Protein 1RJI (pdb70)

Radius of gyration: 7.07 Å; Cα contacts (8 Å, |Δi|>4): 76; chains: 1; bounding box: 16×17×13 Å

Foldseek 3Di:
DFPPQFADQQCRSCVQHDTFHHDPRITPHHD

Secondary structure (DSSP, 8-state):
--SS-B-SSGGGGTTT-SS--B-SSBBS---

Nearest PDB structures (foldseek):
  1rji-assembly1_A  TM=9.613E-01  e=1.550E-07  unclassified
  6atl-assembly3_C  TM=6.585E-01  e=6.217E-01  Tityus serrulatus
  1rji-assembly1_A  TM=1.025E+00  e=5.573E-07  unclassified
  2mla-assembly1_A  TM=5.652E-01  e=3.611E+00  Olivierus martensii
  1rji-assembly1_A  TM=1.019E+00  e=6.892E-07  unclassified

InterPro domains:
  IPR036574 Knottin, scorpion toxin-like superfamily [SSF57095] (24-54)

Structure (mmCIF, N/CA/C/O backbone):
data_1RJI
#
_entry.id   1RJI
#
loop_
_atom_site.group_PDB
_atom_site.id
_atom_site.type_symbol
_atom_site.label_atom_id
_atom_site.label_alt_id
_atom_site.label_comp_id
_atom_site.label_asym_id
_atom_site.label_entity_id
_atom_site.label_seq_id
_atom_site.pdbx_PDB_ins_code
_atom_site.Cartn_x
_atom_site.Cartn_y
_atom_site.Cartn_z
_atom_site.occupancy
_atom_site.B_iso_or_equiv
_atom_site.auth_seq_id
_atom_site.auth_comp_id
_atom_site.auth_asym_id
_atom_site.auth_atom_id
_atom_site.pdbx_PDB_model_num
ATOM 1 N N . THR A 1 1 ? -9.248 -0.136 -2.365 1.00 1.10 1 THR A N 1
ATOM 2 C CA . THR A 1 1 ? -8.660 1.204 -2.651 1.00 0.43 1 THR A CA 1
ATOM 3 C C . THR A 1 1 ? -7.476 1.499 -1.730 1.00 0.36 1 THR A C 1
ATOM 4 O O . THR A 1 1 ? -7.455 1.064 -0.577 1.00 0.35 1 THR A O 1
ATOM 17 N N . PRO A 1 2 ? -6.471 2.247 -2.230 1.00 0.35 2 PRO A N 1
ATOM 18 C CA . PRO A 1 2 ? -5.275 2.606 -1.459 1.00 0.31 2 PRO A CA 1
ATOM 19 C C . PRO A 1 2 ? -5.473 3.844 -0.586 1.00 0.29 2 PRO A C 1
ATOM 20 O O . PRO A 1 2 ? -4.577 4.684 -0.467 1.00 0.38 2 PRO A O 1
ATOM 31 N N . TYR A 1 3 ? -6.642 3.942 0.038 1.00 0.24 3 TYR A N 1
ATOM 32 C CA . TYR A 1 3 ? -6.954 5.059 0.916 1.00 0.28 3 TYR A CA 1
ATOM 33 C C . TYR A 1 3 ? -6.542 4.732 2.350 1.00 0.24 3 TYR A C 1
ATOM 34 O O . TYR A 1 3 ? -5.704 5.421 2.932 1.00 0.30 3 TYR A O 1
ATOM 52 N N . PRO A 1 4 ? -7.126 3.666 2.942 1.00 0.18 4 PRO A N 1
ATOM 53 C CA . PRO A 1 4 ? -6.820 3.246 4.300 1.00 0.22 4 PRO A CA 1
ATOM 54 C C . PRO A 1 4 ? -5.745 2.153 4.370 1.00 0.18 4 PRO A C 1
ATOM 55 O O . PRO A 1 4 ? -5.561 1.537 5.422 1.00 0.25 4 PRO A O 1
ATOM 66 N N . VAL A 1 5 ? -5.036 1.909 3.258 1.00 0.10 5 VAL A N 1
ATOM 67 C CA . VAL A 1 5 ? -3.996 0.885 3.242 1.00 0.09 5 VAL A CA 1
ATOM 68 C C . VAL A 1 5 ? -2.633 1.501 3.526 1.00 0.08 5 VAL A C 1
ATOM 69 O O . VAL A 1 5 ? -2.032 2.140 2.665 1.00 0.09 5 VAL A O 1
ATOM 82 N N . ASN A 1 6 ? -2.159 1.308 4.750 1.00 0.08 6 ASN A N 1
ATOM 83 C CA . ASN A 1 6 ? -0.865 1.847 5.174 1.00 0.09 6 ASN A CA 1
ATOM 84 C C . ASN A 1 6 ? 0.262 0.856 4.903 1.00 0.07 6 ASN A C 1
ATOM 85 O O . ASN A 1 6 ? 0.023 -0.340 4.721 1.00 0.08 6 ASN A O 1
ATOM 96 N N . CYS A 1 7 ? 1.494 1.366 4.883 1.00 0.07 7 CYS A N 1
ATOM 97 C CA . CYS A 1 7 ? 2.671 0.524 4.638 1.00 0.06 7 CYS A CA 1
ATOM 98 C C . CYS A 1 7 ? 3.975 1.307 4.774 1.00 0.07 7 CYS A C 1
ATOM 99 O O . CYS A 1 7 ? 3.979 2.534 4.891 1.00 0.11 7 CYS A O 1
ATOM 106 N N . LYS A 1 8 ? 5.082 0.568 4.716 1.00 0.08 8 LYS A N 1
ATOM 107 C CA . LYS A 1 8 ? 6.422 1.143 4.784 1.00 0.10 8 LYS A CA 1
ATOM 108 C C . LYS A 1 8 ? 7.167 0.820 3.488 1.00 0.11 8 LYS A C 1
ATOM 109 O O . LYS A 1 8 ? 7.775 1.696 2.871 1.00 0.17 8 LYS A O 1
ATOM 128 N N . THR A 1 9 ? 7.084 -0.450 3.075 1.00 0.09 9 THR A N 1
ATOM 129 C CA . THR A 1 9 ? 7.714 -0.920 1.843 1.00 0.10 9 THR A CA 1
ATOM 130 C C . THR A 1 9 ? 6.643 -1.257 0.796 1.00 0.09 9 THR A C 1
ATOM 131 O O . THR A 1 9 ? 5.447 -1.087 1.045 1.00 0.08 9 THR A O 1
ATOM 142 N N . ASP A 1 10 ? 7.078 -1.731 -0.372 1.00 0.11 10 ASP A N 1
ATOM 143 C CA . ASP A 1 10 ? 6.155 -2.082 -1.453 1.00 0.10 10 ASP A CA 1
ATOM 144 C C . ASP A 1 10 ? 5.205 -3.216 -1.046 1.00 0.08 10 ASP A C 1
ATOM 145 O O . ASP A 1 10 ? 3.983 -3.055 -1.081 1.00 0.08 10 ASP A O 1
ATOM 154 N N . ARG A 1 11 ? 5.775 -4.362 -0.663 1.00 0.09 11 ARG A N 1
ATOM 155 C CA . ARG A 1 11 ? 4.981 -5.527 -0.258 1.00 0.09 11 ARG A CA 1
ATOM 156 C C . ARG A 1 11 ? 4.310 -5.340 1.111 1.00 0.07 11 ARG A C 1
ATOM 157 O O . ARG A 1 11 ? 3.621 -6.243 1.590 1.00 0.08 11 ARG A O 1
ATOM 178 N N . ASP A 1 12 ? 4.478 -4.166 1.730 1.00 0.06 12 ASP A N 1
ATOM 179 C CA . ASP A 1 12 ? 3.854 -3.898 3.021 1.00 0.06 12 ASP A CA 1
ATOM 180 C C . ASP A 1 12 ? 2.371 -3.625 2.827 1.00 0.05 12 ASP A C 1
ATOM 181 O O . ASP A 1 12 ? 1.562 -3.847 3.729 1.00 0.07 12 ASP A O 1
ATOM 190 N N . CYS A 1 13 ? 2.022 -3.167 1.623 1.00 0.04 13 CYS A N 1
ATOM 191 C CA . CYS A 1 13 ? 0.642 -2.891 1.278 1.00 0.04 13 CYS A CA 1
ATOM 192 C C . CYS A 1 13 ? 0.013 -4.105 0.586 1.00 0.05 13 CYS A C 1
ATOM 193 O O . CYS A 1 13 ? -0.938 -3.961 -0.182 1.00 0.06 13 CYS A O 1
ATOM 200 N N . VAL A 1 14 ? 0.555 -5.305 0.861 1.00 0.06 14 VAL A N 1
ATOM 201 C CA . VAL A 1 14 ? 0.048 -6.541 0.264 1.00 0.08 14 VAL A CA 1
ATOM 202 C C . VAL A 1 14 ? -1.473 -6.663 0.419 1.00 0.09 14 VAL A C 1
ATOM 203 O O . VAL A 1 14 ? -2.142 -7.248 -0.436 1.00 0.10 14 VAL A O 1
ATOM 216 N N . MET A 1 15 ? -2.013 -6.095 1.505 1.00 0.09 15 MET A N 1
ATOM 217 C CA . MET A 1 15 ? -3.455 -6.126 1.759 1.00 0.11 15 MET A CA 1
ATOM 218 C C . MET A 1 15 ? -4.227 -5.501 0.593 1.00 0.12 15 MET A C 1
ATOM 219 O O . MET A 1 15 ? -5.369 -5.878 0.324 1.00 0.15 15 MET A O 1
ATOM 233 N N . CYS A 1 16 ? -3.590 -4.552 -0.101 1.00 0.13 16 CYS A N 1
ATOM 234 C CA . CYS A 1 16 ? -4.203 -3.882 -1.241 1.00 0.17 16 CYS A CA 1
ATOM 235 C C . CYS A 1 16 ? -4.033 -4.717 -2.512 1.00 0.18 16 CYS A C 1
ATOM 236 O O . CYS A 1 16 ? -4.996 -4.928 -3.253 1.00 0.22 16 CYS A O 1
ATOM 243 N N . GLY A 1 17 ? -2.809 -5.196 -2.759 1.00 0.15 17 GLY A N 1
ATOM 244 C CA . GLY A 1 17 ? -2.551 -6.007 -3.943 1.00 0.18 17 GLY A CA 1
ATOM 245 C C . GLY A 1 17 ? -1.195 -6.696 -3.912 1.00 0.15 17 GLY A C 1
ATOM 246 O O . GLY A 1 17 ? -0.514 -6.704 -2.884 1.00 0.12 17 GLY A O 1
ATOM 250 N N . LEU A 1 18 ? -0.803 -7.274 -5.050 1.00 0.19 18 LEU A N 1
ATOM 251 C CA . LEU A 1 18 ? 0.476 -7.969 -5.173 1.00 0.19 18 LEU A CA 1
ATOM 252 C C . LEU A 1 18 ? 1.566 -7.025 -5.670 1.00 0.17 18 LEU A C 1
ATOM 253 O O . LEU A 1 18 ? 1.891 -6.996 -6.859 1.00 0.19 18 LEU A O 1
ATOM 269 N N . GLY A 1 19 ? 2.115 -6.250 -4.746 1.00 0.12 19 GLY A N 1
ATOM 270 C CA . GLY A 1 19 ? 3.161 -5.296 -5.082 1.00 0.11 19 GLY A CA 1
ATOM 271 C C . GLY A 1 19 ? 2.606 -3.897 -5.238 1.00 0.09 19 GLY A C 1
ATOM 272 O O . GLY A 1 19 ? 2.313 -3.460 -6.353 1.00 0.11 19 GLY A O 1
ATOM 276 N N . ILE A 1 20 ? 2.428 -3.210 -4.113 1.00 0.07 20 ILE A N 1
ATOM 277 C CA . ILE A 1 20 ? 1.863 -1.866 -4.110 1.00 0.08 20 ILE A CA 1
ATOM 278 C C . ILE A 1 20 ? 2.897 -0.804 -3.769 1.00 0.10 20 ILE A C 1
ATOM 279 O O . ILE A 1 20 ? 3.633 -0.937 -2.791 1.00 0.23 20 ILE A O 1
ATOM 295 N N . SER A 1 21 ? 2.920 0.271 -4.556 1.00 0.12 21 SER A N 1
ATOM 296 C CA . SER A 1 21 ? 3.838 1.374 -4.299 1.00 0.12 21 SER A CA 1
ATOM 297 C C . SER A 1 21 ? 3.433 2.060 -3.001 1.00 0.11 21 SER A C 1
ATOM 298 O O . SER A 1 21 ? 2.270 2.425 -2.821 1.00 0.16 21 SER A O 1
ATOM 306 N N . CYS A 1 22 ? 4.383 2.204 -2.087 1.00 0.11 22 CYS A N 1
ATOM 307 C CA . CYS A 1 22 ? 4.099 2.815 -0.795 1.00 0.09 22 CYS A CA 1
ATOM 308 C C . CYS A 1 22 ? 4.467 4.295 -0.767 1.00 0.09 22 CYS A C 1
ATOM 309 O O . CYS A 1 22 ? 5.601 4.675 -1.065 1.00 0.11 22 CYS A O 1
ATOM 316 N N . LYS A 1 23 ? 3.495 5.119 -0.377 1.00 0.09 23 LYS A N 1
ATOM 317 C CA . LYS A 1 23 ? 3.686 6.559 -0.267 1.00 0.11 23 LYS A CA 1
ATOM 318 C C . LYS A 1 23 ? 4.055 6.903 1.174 1.00 0.08 23 LYS A C 1
ATOM 319 O O . LYS A 1 23 ? 4.531 6.033 1.899 1.00 0.08 23 LYS A O 1
ATOM 338 N N . ASN A 1 24 ? 3.836 8.162 1.570 1.00 0.11 24 ASN A N 1
ATOM 339 C CA . ASN A 1 24 ? 4.139 8.646 2.919 1.00 0.14 24 ASN A CA 1
ATOM 340 C C . ASN A 1 24 ? 3.428 7.819 3.996 1.00 0.13 24 ASN A C 1
ATOM 341 O O . ASN A 1 24 ? 2.547 8.309 4.707 1.00 0.16 24 ASN A O 1
ATOM 352 N N . GLY A 1 25 ? 3.824 6.557 4.091 1.00 0.11 25 GLY A N 1
ATOM 353 C CA . GLY A 1 25 ? 3.248 5.640 5.052 1.00 0.12 25 GLY A CA 1
ATOM 354 C C . GLY A 1 25 ? 1.902 5.088 4.614 1.00 0.10 25 GLY A C 1
ATOM 355 O O . GLY A 1 25 ? 1.132 4.616 5.452 1.00 0.11 25 GLY A O 1
ATOM 359 N N . TYR A 1 26 ? 1.603 5.145 3.307 1.00 0.10 26 TYR A N 1
ATOM 360 C CA . TYR A 1 26 ? 0.315 4.643 2.812 1.00 0.09 26 TYR A CA 1
ATOM 361 C C . TYR A 1 26 ? 0.419 4.005 1.424 1.00 0.08 26 TYR A C 1
ATOM 362 O O . TYR A 1 26 ? 1.509 3.847 0.878 1.00 0.09 26 TYR A O 1
ATOM 380 N N . CYS A 1 27 ? -0.738 3.620 0.877 1.00 0.09 27 CYS A N 1
ATOM 381 C CA . CYS A 1 27 ? -0.812 2.972 -0.432 1.00 0.09 27 CYS A CA 1
ATOM 382 C C . CYS A 1 27 ? -1.029 3.983 -1.554 1.00 0.11 27 CYS A C 1
ATOM 383 O O . CYS A 1 27 ? -1.821 4.918 -1.420 1.00 0.13 27 CYS A O 1
ATOM 390 N N . GLN A 1 28 ? -0.330 3.773 -2.667 1.00 0.14 28 GLN A N 1
ATOM 391 C CA . GLN A 1 28 ? -0.444 4.645 -3.834 1.00 0.16 28 GLN A CA 1
ATOM 392 C C . GLN A 1 28 ? -1.517 4.136 -4.799 1.00 0.14 28 GLN A C 1
ATOM 393 O O . GLN A 1 28 ? -2.406 4.886 -5.204 1.00 0.23 28 GLN A O 1
ATOM 407 N N . GLY A 1 29 ? -1.418 2.854 -5.164 1.00 0.11 29 GLY A N 1
ATOM 408 C CA . GLY A 1 29 ? -2.371 2.253 -6.081 1.00 0.12 29 GLY A CA 1
ATOM 409 C C . GLY A 1 29 ? -2.056 0.793 -6.349 1.00 0.31 29 GLY A C 1
ATOM 410 O O . GLY A 1 29 ? -1.167 0.480 -7.144 1.00 0.45 29 GLY A O 1
ATOM 414 N N . CYS A 1 30 ? -2.777 -0.097 -5.671 1.00 0.48 30 CYS A N 1
ATOM 415 C CA . CYS A 1 30 ? -2.571 -1.535 -5.816 1.00 0.74 30 CYS A CA 1
ATOM 416 C C . CYS A 1 30 ? -3.235 -2.072 -7.095 1.00 0.56 30 CYS A C 1
ATOM 417 O O . CYS A 1 30 ? -3.009 -1.536 -8.183 1.00 0.88 30 CYS A O 1
ATOM 424 N N . THR A 1 31 ? -4.041 -3.131 -6.969 1.00 0.41 31 THR A N 1
ATOM 425 C CA . THR A 1 31 ? -4.716 -3.730 -8.118 1.00 0.53 31 THR A CA 1
ATOM 426 C C . THR A 1 31 ? -6.169 -3.264 -8.210 1.00 0.96 31 THR A C 1
ATOM 427 O O . THR A 1 31 ? -6.845 -3.208 -7.160 1.00 1.58 31 THR A O 1
ATOM 439 N N . THR A 1 1 ? -9.364 0.354 -2.200 1.00 0.00 1 THR A N 2
ATOM 440 C CA . THR A 1 1 ? -8.589 1.541 -2.665 1.00 0.00 1 THR A CA 2
ATOM 441 C C . THR A 1 1 ? -7.419 1.840 -1.729 1.00 0.00 1 THR A C 2
ATOM 442 O O . THR A 1 1 ? -7.408 1.395 -0.581 1.00 0.00 1 THR A O 2
ATOM 455 N N . PRO A 1 2 ? -6.415 2.604 -2.207 1.00 0.00 2 PRO A N 2
ATOM 456 C CA . PRO A 1 2 ? -5.234 2.961 -1.409 1.00 0.00 2 PRO A CA 2
ATOM 457 C C . PRO A 1 2 ? -5.479 4.138 -0.466 1.00 0.00 2 PRO A C 2
ATOM 458 O O . PRO A 1 2 ? -4.635 5.027 -0.332 1.00 0.00 2 PRO A O 2
ATOM 469 N N . TYR A 1 3 ? -6.626 4.121 0.203 1.00 0.00 3 TYR A N 2
ATOM 470 C CA . TYR A 1 3 ? -6.973 5.166 1.152 1.00 0.00 3 TYR A CA 2
ATOM 471 C C . TYR A 1 3 ? -6.616 4.719 2.566 1.00 0.00 3 TYR A C 2
ATOM 472 O O . TYR A 1 3 ? -5.808 5.360 3.238 1.00 0.00 3 TYR A O 2
ATOM 490 N N . PRO A 1 4 ? -7.207 3.598 3.037 1.00 0.00 4 PRO A N 2
ATOM 491 C CA . PRO A 1 4 ? -6.945 3.062 4.363 1.00 0.00 4 PRO A CA 2
ATOM 492 C C . PRO A 1 4 ? -5.843 1.994 4.377 1.00 0.00 4 PRO A C 2
ATOM 493 O O . PRO A 1 4 ? -5.649 1.321 5.392 1.00 0.00 4 PRO A O 2
ATOM 504 N N . VAL A 1 5 ? -5.119 1.834 3.259 1.00 0.00 5 VAL A N 2
ATOM 505 C CA . VAL A 1 5 ? -4.053 0.838 3.194 1.00 0.00 5 VAL A CA 2
ATOM 506 C C . VAL A 1 5 ? -2.701 1.478 3.493 1.00 0.00 5 VAL A C 2
ATOM 507 O O . VAL A 1 5 ? -2.096 2.113 2.630 1.00 0.00 5 VAL A O 2
ATOM 520 N N . ASN A 1 6 ? -2.241 1.306 4.727 1.00 0.00 6 ASN A N 2
ATOM 521 C CA . ASN A 1 6 ? -0.959 1.862 5.159 1.00 0.00 6 ASN A CA 2
ATOM 522 C C . ASN A 1 6 ? 0.176 0.872 4.915 1.00 0.00 6 ASN A C 2
ATOM 523 O O . ASN A 1 6 ? -0.066 -0.309 4.652 1.00 0.00 6 ASN A O 2
ATOM 534 N N . CYS A 1 7 ? 1.416 1.357 5.009 1.00 0.00 7 CYS A N 2
ATOM 535 C CA . CYS A 1 7 ? 2.591 0.499 4.798 1.00 0.00 7 CYS A CA 2
ATOM 536 C C . CYS A 1 7 ? 3.901 1.265 4.962 1.00 0.00 7 CYS A C 2
ATOM 537 O O . CYS A 1 7 ? 3.915 2.490 5.109 1.00 0.00 7 CYS A O 2
ATOM 544 N N . LYS A 1 8 ? 5.002 0.516 4.902 1.00 0.00 8 LYS A N 2
ATOM 545 C CA . LYS A 1 8 ? 6.345 1.078 5.001 1.00 0.00 8 LYS A CA 2
ATOM 546 C C . LYS A 1 8 ? 7.130 0.742 3.731 1.00 0.00 8 LYS A C 2
ATOM 547 O O . LYS A 1 8 ? 7.771 1.611 3.137 1.00 0.00 8 LYS A O 2
ATOM 566 N N . THR A 1 9 ? 7.050 -0.526 3.308 1.00 0.00 9 THR A N 2
ATOM 567 C CA . THR A 1 9 ? 7.722 -0.993 2.096 1.00 0.00 9 THR A CA 2
ATOM 568 C C . THR A 1 9 ? 6.690 -1.385 1.029 1.00 0.00 9 THR A C 2
ATOM 569 O O . THR A 1 9 ? 5.485 -1.223 1.232 1.00 0.00 9 THR A O 2
ATOM 580 N N . ASP A 1 10 ? 7.168 -1.892 -0.112 1.00 0.00 10 ASP A N 2
ATOM 581 C CA . ASP A 1 10 ? 6.285 -2.292 -1.213 1.00 0.00 10 ASP A CA 2
ATOM 582 C C . ASP A 1 10 ? 5.295 -3.382 -0.791 1.00 0.00 10 ASP A C 2
ATOM 583 O O . ASP A 1 10 ? 4.081 -3.171 -0.808 1.00 0.00 10 ASP A O 2
ATOM 592 N N . ARG A 1 11 ? 5.820 -4.552 -0.421 1.00 0.00 11 ARG A N 2
ATOM 593 C CA . ARG A 1 11 ? 4.978 -5.681 -0.011 1.00 0.00 11 ARG A CA 2
ATOM 594 C C . ARG A 1 11 ? 4.297 -5.461 1.346 1.00 0.00 11 ARG A C 2
ATOM 595 O O . ARG A 1 11 ? 3.596 -6.350 1.835 1.00 0.00 11 ARG A O 2
ATOM 616 N N . ASP A 1 12 ? 4.464 -4.279 1.944 1.00 0.00 12 ASP A N 2
ATOM 617 C CA . ASP A 1 12 ? 3.825 -3.985 3.223 1.00 0.00 12 ASP A CA 2
ATOM 618 C C . ASP A 1 12 ? 2.357 -3.683 2.997 1.00 0.00 12 ASP A C 2
ATOM 619 O O . ASP A 1 12 ? 1.513 -3.953 3.853 1.00 0.00 12 ASP A O 2
ATOM 628 N N . CYS A 1 13 ? 2.057 -3.148 1.816 1.00 0.00 13 CYS A N 2
ATOM 629 C CA . CYS A 1 13 ? 0.693 -2.841 1.442 1.00 0.00 13 CYS A CA 2
ATOM 630 C C . CYS A 1 13 ? 0.071 -4.026 0.697 1.00 0.00 13 CYS A C 2
ATOM 631 O O . CYS A 1 13 ? -0.885 -3.856 -0.059 1.00 0.00 13 CYS A O 2
ATOM 638 N N . VAL A 1 14 ? 0.622 -5.232 0.921 1.00 0.00 14 VAL A N 2
ATOM 639 C CA . VAL A 1 14 ? 0.119 -6.443 0.277 1.00 0.00 14 VAL A CA 2
ATOM 640 C C . VAL A 1 14 ? -1.395 -6.587 0.458 1.00 0.00 14 VAL A C 2
ATOM 641 O O . VAL A 1 14 ? -2.072 -7.180 -0.383 1.00 0.00 14 VAL A O 2
ATOM 654 N N . MET A 1 15 ? -1.926 -6.017 1.549 1.00 0.00 15 MET A N 2
ATOM 655 C CA . MET A 1 15 ? -3.364 -6.061 1.815 1.00 0.00 15 MET A CA 2
ATOM 656 C C . MET A 1 15 ? -4.145 -5.464 0.638 1.00 0.00 15 MET A C 2
ATOM 657 O O . MET A 1 15 ? -5.303 -5.813 0.412 1.00 0.00 15 MET A O 2
ATOM 671 N N . CYS A 1 16 ? -3.491 -4.570 -0.113 1.00 0.00 16 CYS A N 2
ATOM 672 C CA . CYS A 1 16 ? -4.107 -3.932 -1.270 1.00 0.00 16 CYS A CA 2
ATOM 673 C C . CYS A 1 16 ? -3.981 -4.823 -2.510 1.00 0.00 16 CYS A C 2
ATOM 674 O O . CYS A 1 16 ? -4.946 -4.992 -3.257 1.00 0.00 16 CYS A O 2
ATOM 681 N N . GLY A 1 17 ? -2.792 -5.396 -2.723 1.00 0.00 17 GLY A N 2
ATOM 682 C CA . GLY A 1 17 ? -2.585 -6.263 -3.875 1.00 0.00 17 GLY A CA 2
ATOM 683 C C . GLY A 1 17 ? -1.241 -6.976 -3.857 1.00 0.00 17 GLY A C 2
ATOM 684 O O . GLY A 1 17 ? -0.528 -6.954 -2.852 1.00 0.00 17 GLY A O 2
ATOM 688 N N . LEU A 1 18 ? -0.899 -7.604 -4.983 1.00 0.00 18 LEU A N 2
ATOM 689 C CA . LEU A 1 18 ? 0.360 -8.325 -5.121 1.00 0.00 18 LEU A CA 2
ATOM 690 C C . LEU A 1 18 ? 1.455 -7.414 -5.670 1.00 0.00 18 LEU A C 2
ATOM 691 O O . LEU A 1 18 ? 1.736 -7.405 -6.871 1.00 0.00 18 LEU A O 2
ATOM 707 N N . GLY A 1 19 ? 2.058 -6.646 -4.776 1.00 0.00 19 GLY A N 2
ATOM 708 C CA . GLY A 1 19 ? 3.116 -5.721 -5.160 1.00 0.00 19 GLY A CA 2
ATOM 709 C C . GLY A 1 19 ? 2.608 -4.299 -5.259 1.00 0.00 19 GLY A C 2
ATOM 710 O O . GLY A 1 19 ? 2.256 -3.834 -6.345 1.00 0.00 19 GLY A O 2
ATOM 714 N N . ILE A 1 20 ? 2.529 -3.621 -4.116 1.00 0.00 20 ILE A N 2
ATOM 715 C CA . ILE A 1 20 ? 2.014 -2.260 -4.062 1.00 0.00 20 ILE A CA 2
ATOM 716 C C . ILE A 1 20 ? 3.097 -1.247 -3.719 1.00 0.00 20 ILE A C 2
ATOM 717 O O . ILE A 1 20 ? 3.959 -1.503 -2.880 1.00 0.00 20 ILE A O 2
ATOM 733 N N . SER A 1 21 ? 3.020 -0.077 -4.348 1.00 0.00 21 SER A N 2
ATOM 734 C CA . SER A 1 21 ? 3.968 0.995 -4.081 1.00 0.00 21 SER A CA 2
ATOM 735 C C . SER A 1 21 ? 3.510 1.764 -2.847 1.00 0.00 21 SER A C 2
ATOM 736 O O . SER A 1 21 ? 2.341 2.139 -2.741 1.00 0.00 21 SER A O 2
ATOM 744 N N . CYS A 1 22 ? 4.419 1.975 -1.901 1.00 0.00 22 CYS A N 2
ATOM 745 C CA . CYS A 1 22 ? 4.075 2.678 -0.670 1.00 0.00 22 CYS A CA 2
ATOM 746 C C . CYS A 1 22 ? 4.481 4.149 -0.722 1.00 0.00 22 CYS A C 2
ATOM 747 O O . CYS A 1 22 ? 5.640 4.479 -0.981 1.00 0.00 22 CYS A O 2
ATOM 754 N N . LYS A 1 23 ? 3.519 5.023 -0.439 1.00 0.00 23 LYS A N 2
ATOM 755 C CA . LYS A 1 23 ? 3.755 6.461 -0.412 1.00 0.00 23 LYS A CA 2
ATOM 756 C C . LYS A 1 23 ? 4.048 6.890 1.019 1.00 0.00 23 LYS A C 2
ATOM 757 O O . LYS A 1 23 ? 4.496 6.069 1.812 1.00 0.00 23 LYS A O 2
ATOM 776 N N . ASN A 1 24 ? 3.799 8.167 1.327 1.00 0.00 24 ASN A N 2
ATOM 777 C CA . ASN A 1 24 ? 4.031 8.741 2.657 1.00 0.00 24 ASN A CA 2
ATOM 778 C C . ASN A 1 24 ? 3.334 7.940 3.769 1.00 0.00 24 ASN A C 2
ATOM 779 O O . ASN A 1 24 ? 2.432 8.436 4.445 1.00 0.00 24 ASN A O 2
ATOM 790 N N . GLY A 1 25 ? 3.767 6.697 3.936 1.00 0.00 25 GLY A N 2
ATOM 791 C CA . GLY A 1 25 ? 3.207 5.815 4.941 1.00 0.00 25 GLY A CA 2
ATOM 792 C C . GLY A 1 25 ? 1.885 5.193 4.522 1.00 0.00 25 GLY A C 2
ATOM 793 O O . GLY A 1 25 ? 1.154 4.671 5.368 1.00 0.00 25 GLY A O 2
ATOM 797 N N . TYR A 1 26 ? 1.562 5.240 3.224 1.00 0.00 26 TYR A N 2
ATOM 798 C CA . TYR A 1 26 ? 0.299 4.671 2.746 1.00 0.00 26 TYR A CA 2
ATOM 799 C C . TYR A 1 26 ? 0.438 4.017 1.374 1.00 0.00 26 TYR A C 2
ATOM 800 O O . TYR A 1 26 ? 1.528 3.952 0.810 1.00 0.00 26 TYR A O 2
ATOM 818 N N . CYS A 1 27 ? -0.685 3.521 0.854 1.00 0.00 27 CYS A N 2
ATOM 819 C CA . CYS A 1 27 ? -0.718 2.852 -0.442 1.00 0.00 27 CYS A CA 2
ATOM 820 C C . CYS A 1 27 ? -0.830 3.854 -1.587 1.00 0.00 27 CYS A C 2
ATOM 821 O O . CYS A 1 27 ? -1.568 4.836 -1.499 1.00 0.00 27 CYS A O 2
ATOM 828 N N . GLN A 1 28 ? -0.102 3.583 -2.667 1.00 0.00 28 GLN A N 2
ATOM 829 C CA . GLN A 1 28 ? -0.120 4.436 -3.848 1.00 0.00 28 GLN A CA 2
ATOM 830 C C . GLN A 1 28 ? -1.201 3.973 -4.825 1.00 0.00 28 GLN A C 2
ATOM 831 O O . GLN A 1 28 ? -1.970 4.781 -5.346 1.00 0.00 28 GLN A O 2
ATOM 845 N N . GLY A 1 29 ? -1.241 2.661 -5.068 1.00 0.00 29 GLY A N 2
ATOM 846 C CA . GLY A 1 29 ? -2.212 2.084 -5.980 1.00 0.00 29 GLY A CA 2
ATOM 847 C C . GLY A 1 29 ? -1.869 0.646 -6.323 1.00 0.00 29 GLY A C 2
ATOM 848 O O . GLY A 1 29 ? -0.939 0.393 -7.092 1.00 0.00 29 GLY A O 2
ATOM 852 N N . CYS A 1 30 ? -2.603 -0.296 -5.735 1.00 0.00 30 CYS A N 2
ATOM 853 C CA . CYS A 1 30 ? -2.363 -1.719 -5.962 1.00 0.00 30 CYS A CA 2
ATOM 854 C C . CYS A 1 30 ? -2.997 -2.192 -7.281 1.00 0.00 30 CYS A C 2
ATOM 855 O O . CYS A 1 30 ? -2.759 -1.595 -8.332 1.00 0.00 30 CYS A O 2
ATOM 862 N N . THR A 1 31 ? -3.793 -3.268 -7.231 1.00 0.00 31 THR A N 2
ATOM 863 C CA . THR A 1 31 ? -4.438 -3.806 -8.427 1.00 0.00 31 THR A CA 2
ATOM 864 C C . THR A 1 31 ? -5.896 -3.340 -8.533 1.00 0.00 31 THR A C 2
ATOM 865 O O . THR A 1 31 ? -6.590 -3.783 -9.473 1.00 0.00 31 THR A O 2
ATOM 877 N N . THR A 1 1 ? -8.230 -0.124 -3.274 1.00 0.00 1 THR A N 3
ATOM 878 C CA . THR A 1 1 ? -8.487 1.156 -2.557 1.00 0.00 1 THR A CA 3
ATOM 879 C C . THR A 1 1 ? -7.313 1.523 -1.647 1.00 0.00 1 THR A C 3
ATOM 880 O O . THR A 1 1 ? -7.268 1.112 -0.488 1.00 0.00 1 THR A O 3
ATOM 893 N N . PRO A 1 2 ? -6.340 2.304 -2.164 1.00 0.00 2 PRO A N 3
ATOM 894 C CA . PRO A 1 2 ? -5.159 2.723 -1.396 1.00 0.00 2 PRO A CA 3
ATOM 895 C C . PRO A 1 2 ? -5.423 3.938 -0.510 1.00 0.00 2 PRO A C 3
ATOM 896 O O . PRO A 1 2 ? -4.587 4.840 -0.407 1.00 0.00 2 PRO A O 3
ATOM 907 N N . TYR A 1 3 ? -6.576 3.943 0.145 1.00 0.00 3 TYR A N 3
ATOM 908 C CA . TYR A 1 3 ? -6.943 5.027 1.037 1.00 0.00 3 TYR A CA 3
ATOM 909 C C . TYR A 1 3 ? -6.589 4.658 2.477 1.00 0.00 3 TYR A C 3
ATOM 910 O O . TYR A 1 3 ? -5.822 5.369 3.128 1.00 0.00 3 TYR A O 3
ATOM 928 N N . PRO A 1 4 ? -7.128 3.530 2.996 1.00 0.00 4 PRO A N 3
ATOM 929 C CA . PRO A 1 4 ? -6.855 3.071 4.348 1.00 0.00 4 PRO A CA 3
ATOM 930 C C . PRO A 1 4 ? -5.750 2.006 4.411 1.00 0.00 4 PRO A C 3
ATOM 931 O O . PRO A 1 4 ? -5.582 1.352 5.442 1.00 0.00 4 PRO A O 3
ATOM 942 N N . VAL A 1 5 ? -5.000 1.828 3.315 1.00 0.00 5 VAL A N 3
ATOM 943 C CA . VAL A 1 5 ? -3.931 0.835 3.288 1.00 0.00 5 VAL A CA 3
ATOM 944 C C . VAL A 1 5 ? -2.592 1.477 3.627 1.00 0.00 5 VAL A C 3
ATOM 945 O O . VAL A 1 5 ? -1.986 2.158 2.799 1.00 0.00 5 VAL A O 3
ATOM 958 N N . ASN A 1 6 ? -2.140 1.253 4.855 1.00 0.00 6 ASN A N 3
ATOM 959 C CA . ASN A 1 6 ? -0.868 1.801 5.327 1.00 0.00 6 ASN A CA 3
ATOM 960 C C . ASN A 1 6 ? 0.280 0.836 5.045 1.00 0.00 6 ASN A C 3
ATOM 961 O O . ASN A 1 6 ? 0.056 -0.347 4.778 1.00 0.00 6 ASN A O 3
ATOM 972 N N . CYS A 1 7 ? 1.512 1.348 5.111 1.00 0.00 7 CYS A N 3
ATOM 973 C CA . CYS A 1 7 ? 2.701 0.518 4.864 1.00 0.00 7 CYS A CA 3
ATOM 974 C C . CYS A 1 7 ? 4.000 1.306 5.030 1.00 0.00 7 CYS A C 3
ATOM 975 O O . CYS A 1 7 ? 3.994 2.531 5.173 1.00 0.00 7 CYS A O 3
ATOM 982 N N . LYS A 1 8 ? 5.116 0.577 4.968 1.00 0.00 8 LYS A N 3
ATOM 983 C CA . LYS A 1 8 ? 6.450 1.162 5.064 1.00 0.00 8 LYS A CA 3
ATOM 984 C C . LYS A 1 8 ? 7.216 0.887 3.767 1.00 0.00 8 LYS A C 3
ATOM 985 O O . LYS A 1 8 ? 7.816 1.792 3.185 1.00 0.00 8 LYS A O 3
ATOM 1004 N N . THR A 1 9 ? 7.161 -0.370 3.310 1.00 0.00 9 THR A N 3
ATOM 1005 C CA . THR A 1 9 ? 7.815 -0.784 2.066 1.00 0.00 9 THR A CA 3
ATOM 1006 C C . THR A 1 9 ? 6.765 -1.148 1.007 1.00 0.00 9 THR A C 3
ATOM 1007 O O . THR A 1 9 ? 5.561 -1.023 1.246 1.00 0.00 9 THR A O 3
ATOM 1018 N N . ASP A 1 10 ? 7.225 -1.590 -0.168 1.00 0.00 10 ASP A N 3
ATOM 1019 C CA . ASP A 1 10 ? 6.321 -1.957 -1.266 1.00 0.00 10 ASP A CA 3
ATOM 1020 C C . ASP A 1 10 ? 5.387 -3.115 -0.888 1.00 0.00 10 ASP A C 3
ATOM 1021 O O . ASP A 1 10 ? 4.162 -2.975 -0.943 1.00 0.00 10 ASP A O 3
ATOM 1030 N N . ARG A 1 11 ? 5.963 -4.259 -0.511 1.00 0.00 11 ARG A N 3
ATOM 1031 C CA . ARG A 1 11 ? 5.171 -5.435 -0.142 1.00 0.00 11 ARG A CA 3
ATOM 1032 C C . ARG A 1 11 ? 4.479 -5.286 1.219 1.00 0.00 11 ARG A C 3
ATOM 1033 O O . ARG A 1 11 ? 3.788 -6.206 1.663 1.00 0.00 11 ARG A O 3
ATOM 1054 N N . ASP A 1 12 ? 4.625 -4.129 1.869 1.00 0.00 12 ASP A N 3
ATOM 1055 C CA . ASP A 1 12 ? 3.973 -3.906 3.155 1.00 0.00 12 ASP A CA 3
ATOM 1056 C C . ASP A 1 12 ? 2.503 -3.610 2.928 1.00 0.00 12 ASP A C 3
ATOM 1057 O O . ASP A 1 12 ? 1.658 -3.907 3.774 1.00 0.00 12 ASP A O 3
ATOM 1066 N N . CYS A 1 13 ? 2.202 -3.053 1.756 1.00 0.00 13 CYS A N 3
ATOM 1067 C CA . CYS A 1 13 ? 0.835 -2.753 1.388 1.00 0.00 13 CYS A CA 3
ATOM 1068 C C . CYS A 1 13 ? 0.224 -3.931 0.624 1.00 0.00 13 CYS A C 3
ATOM 1069 O O . CYS A 1 13 ? -0.726 -3.757 -0.139 1.00 0.00 13 CYS A O 3
ATOM 1076 N N . VAL A 1 14 ? 0.778 -5.139 0.839 1.00 0.00 14 VAL A N 3
ATOM 1077 C CA . VAL A 1 14 ? 0.284 -6.345 0.175 1.00 0.00 14 VAL A CA 3
ATOM 1078 C C . VAL A 1 14 ? -1.234 -6.488 0.334 1.00 0.00 14 VAL A C 3
ATOM 1079 O O . VAL A 1 14 ? -1.903 -7.052 -0.533 1.00 0.00 14 VAL A O 3
ATOM 1092 N N . MET A 1 15 ? -1.776 -5.952 1.438 1.00 0.00 15 MET A N 3
ATOM 1093 C CA . MET A 1 15 ? -3.217 -5.998 1.688 1.00 0.00 15 MET A CA 3
ATOM 1094 C C . MET A 1 15 ? -3.988 -5.385 0.513 1.00 0.00 15 MET A C 3
ATOM 1095 O O . MET A 1 15 ? -5.139 -5.742 0.261 1.00 0.00 15 MET A O 3
ATOM 1109 N N . CYS A 1 16 ? -3.334 -4.469 -0.210 1.00 0.00 16 CYS A N 3
ATOM 1110 C CA . CYS A 1 16 ? -3.940 -3.814 -1.362 1.00 0.00 16 CYS A CA 3
ATOM 1111 C C . CYS A 1 16 ? -3.787 -4.678 -2.619 1.00 0.00 16 CYS A C 3
ATOM 1112 O O . CYS A 1 16 ? -4.741 -4.845 -3.380 1.00 0.00 16 CYS A O 3
ATOM 1119 N N . GLY A 1 17 ? -2.588 -5.231 -2.830 1.00 0.00 17 GLY A N 3
ATOM 1120 C CA . GLY A 1 17 ? -2.358 -6.073 -3.997 1.00 0.00 17 GLY A CA 3
ATOM 1121 C C . GLY A 1 17 ? -0.994 -6.747 -3.997 1.00 0.00 17 GLY A C 3
ATOM 1122 O O . GLY A 1 17 ? -0.269 -6.710 -3.001 1.00 0.00 17 GLY A O 3
ATOM 1126 N N . LEU A 1 18 ? -0.646 -7.360 -5.130 1.00 0.00 18 LEU A N 3
ATOM 1127 C CA . LEU A 1 18 ? 0.631 -8.046 -5.289 1.00 0.00 18 LEU A CA 3
ATOM 1128 C C . LEU A 1 18 ? 1.692 -7.099 -5.848 1.00 0.00 18 LEU A C 3
ATOM 1129 O O . LEU A 1 18 ? 1.963 -7.083 -7.051 1.00 0.00 18 LEU A O 3
ATOM 1145 N N . GLY A 1 19 ? 2.272 -6.305 -4.959 1.00 0.00 19 GLY A N 3
ATOM 1146 C CA . GLY A 1 19 ? 3.292 -5.342 -5.353 1.00 0.00 19 GLY A CA 3
ATOM 1147 C C . GLY A 1 19 ? 2.736 -3.935 -5.392 1.00 0.00 19 GLY A C 3
ATOM 1148 O O . GLY A 1 19 ? 2.332 -3.450 -6.451 1.00 0.00 19 GLY A O 3
ATOM 1152 N N . ILE A 1 20 ? 2.674 -3.295 -4.226 1.00 0.00 20 ILE A N 3
ATOM 1153 C CA . ILE A 1 20 ? 2.118 -1.953 -4.112 1.00 0.00 20 ILE A CA 3
ATOM 1154 C C . ILE A 1 20 ? 3.178 -0.910 -3.782 1.00 0.00 20 ILE A C 3
ATOM 1155 O O . ILE A 1 20 ? 4.130 -1.187 -3.054 1.00 0.00 20 ILE A O 3
ATOM 1171 N N . SER A 1 21 ? 2.982 0.301 -4.295 1.00 0.00 21 SER A N 3
ATOM 1172 C CA . SER A 1 21 ? 3.897 1.401 -4.025 1.00 0.00 21 SER A CA 3
ATOM 1173 C C . SER A 1 21 ? 3.461 2.100 -2.742 1.00 0.00 21 SER A C 3
ATOM 1174 O O . SER A 1 21 ? 2.285 2.432 -2.580 1.00 0.00 21 SER A O 3
ATOM 1182 N N . CYS A 1 22 ? 4.396 2.294 -1.820 1.00 0.00 22 CYS A N 3
ATOM 1183 C CA . CYS A 1 22 ? 4.074 2.928 -0.545 1.00 0.00 22 CYS A CA 3
ATOM 1184 C C . CYS A 1 22 ? 4.432 4.414 -0.541 1.00 0.00 22 CYS A C 3
ATOM 1185 O O . CYS A 1 22 ? 5.556 4.798 -0.868 1.00 0.00 22 CYS A O 3
ATOM 1192 N N . LYS A 1 23 ? 3.464 5.235 -0.137 1.00 0.00 23 LYS A N 3
ATOM 1193 C CA . LYS A 1 23 ? 3.645 6.678 -0.039 1.00 0.00 23 LYS A CA 3
ATOM 1194 C C . LYS A 1 23 ? 4.033 7.035 1.395 1.00 0.00 23 LYS A C 3
ATOM 1195 O O . LYS A 1 23 ? 4.545 6.182 2.115 1.00 0.00 23 LYS A O 3
ATOM 1214 N N . ASN A 1 24 ? 3.783 8.284 1.794 1.00 0.00 24 ASN A N 3
ATOM 1215 C CA . ASN A 1 24 ? 4.093 8.773 3.140 1.00 0.00 24 ASN A CA 3
ATOM 1216 C C . ASN A 1 24 ? 3.409 7.928 4.221 1.00 0.00 24 ASN A C 3
ATOM 1217 O O . ASN A 1 24 ? 2.519 8.396 4.935 1.00 0.00 24 ASN A O 3
ATOM 1228 N N . GLY A 1 25 ? 3.833 6.674 4.314 1.00 0.00 25 GLY A N 3
ATOM 1229 C CA . GLY A 1 25 ? 3.280 5.743 5.277 1.00 0.00 25 GLY A CA 3
ATOM 1230 C C . GLY A 1 25 ? 1.951 5.147 4.835 1.00 0.00 25 GLY A C 3
ATOM 1231 O O . GLY A 1 25 ? 1.204 4.625 5.665 1.00 0.00 25 GLY A O 3
ATOM 1235 N N . TYR A 1 26 ? 1.642 5.220 3.532 1.00 0.00 26 TYR A N 3
ATOM 1236 C CA . TYR A 1 26 ? 0.372 4.678 3.031 1.00 0.00 26 TYR A CA 3
ATOM 1237 C C . TYR A 1 26 ? 0.499 4.074 1.631 1.00 0.00 26 TYR A C 3
ATOM 1238 O O . TYR A 1 26 ? 1.592 3.976 1.083 1.00 0.00 26 TYR A O 3
ATOM 1256 N N . CYS A 1 27 ? -0.638 3.650 1.072 1.00 0.00 27 CYS A N 3
ATOM 1257 C CA . CYS A 1 27 ? -0.678 3.031 -0.251 1.00 0.00 27 CYS A CA 3
ATOM 1258 C C . CYS A 1 27 ? -0.839 4.066 -1.363 1.00 0.00 27 CYS A C 3
ATOM 1259 O O . CYS A 1 27 ? -1.638 4.999 -1.251 1.00 0.00 27 CYS A O 3
ATOM 1266 N N . GLN A 1 28 ? -0.083 3.876 -2.442 1.00 0.00 28 GLN A N 3
ATOM 1267 C CA . GLN A 1 28 ? -0.139 4.769 -3.597 1.00 0.00 28 GLN A CA 3
ATOM 1268 C C . GLN A 1 28 ? -1.184 4.286 -4.603 1.00 0.00 28 GLN A C 3
ATOM 1269 O O . GLN A 1 28 ? -1.974 5.078 -5.119 1.00 0.00 28 GLN A O 3
ATOM 1283 N N . GLY A 1 29 ? -1.172 2.979 -4.878 1.00 0.00 29 GLY A N 3
ATOM 1284 C CA . GLY A 1 29 ? -2.106 2.393 -5.824 1.00 0.00 29 GLY A CA 3
ATOM 1285 C C . GLY A 1 29 ? -1.707 0.980 -6.206 1.00 0.00 29 GLY A C 3
ATOM 1286 O O . GLY A 1 29 ? -0.749 0.782 -6.956 1.00 0.00 29 GLY A O 3
ATOM 1290 N N . CYS A 1 30 ? -2.426 -0.003 -5.670 1.00 0.00 30 CYS A N 3
ATOM 1291 C CA . CYS A 1 30 ? -2.137 -1.412 -5.939 1.00 0.00 30 CYS A CA 3
ATOM 1292 C C . CYS A 1 30 ? -2.699 -1.855 -7.302 1.00 0.00 30 CYS A C 3
ATOM 1293 O O . CYS A 1 30 ? -2.407 -1.231 -8.324 1.00 0.00 30 CYS A O 3
ATOM 1300 N N . THR A 1 31 ? -3.495 -2.933 -7.320 1.00 0.00 31 THR A N 3
ATOM 1301 C CA . THR A 1 31 ? -4.076 -3.446 -8.563 1.00 0.00 31 THR A CA 3
ATOM 1302 C C . THR A 1 31 ? -5.531 -2.987 -8.727 1.00 0.00 31 THR A C 3
ATOM 1303 O O . THR A 1 31 ? -6.195 -3.456 -9.676 1.00 0.00 31 THR A O 3
ATOM 1315 N N . THR A 1 1 ? -9.331 0.683 -2.260 1.00 0.00 1 THR A N 4
ATOM 1316 C CA . THR A 1 1 ? -8.750 2.046 -2.423 1.00 0.00 1 THR A CA 4
ATOM 1317 C C . THR A 1 1 ? -7.539 2.238 -1.507 1.00 0.00 1 THR A C 4
ATOM 1318 O O . THR A 1 1 ? -7.506 1.706 -0.398 1.00 0.00 1 THR A O 4
ATOM 1331 N N . PRO A 1 2 ? -6.521 3.000 -1.962 1.00 0.00 2 PRO A N 4
ATOM 1332 C CA . PRO A 1 2 ? -5.303 3.255 -1.182 1.00 0.00 2 PRO A CA 4
ATOM 1333 C C . PRO A 1 2 ? -5.468 4.367 -0.146 1.00 0.00 2 PRO A C 4
ATOM 1334 O O . PRO A 1 2 ? -4.570 5.189 0.048 1.00 0.00 2 PRO A O 4
ATOM 1345 N N . TYR A 1 3 ? -6.610 4.368 0.531 1.00 0.00 3 TYR A N 4
ATOM 1346 C CA . TYR A 1 3 ? -6.889 5.352 1.562 1.00 0.00 3 TYR A CA 4
ATOM 1347 C C . TYR A 1 3 ? -6.536 4.781 2.934 1.00 0.00 3 TYR A C 4
ATOM 1348 O O . TYR A 1 3 ? -5.693 5.333 3.640 1.00 0.00 3 TYR A O 4
ATOM 1366 N N . PRO A 1 4 ? -7.171 3.653 3.328 1.00 0.00 4 PRO A N 4
ATOM 1367 C CA . PRO A 1 4 ? -6.916 3.008 4.607 1.00 0.00 4 PRO A CA 4
ATOM 1368 C C . PRO A 1 4 ? -5.836 1.918 4.532 1.00 0.00 4 PRO A C 4
ATOM 1369 O O . PRO A 1 4 ? -5.622 1.191 5.505 1.00 0.00 4 PRO A O 4
ATOM 1380 N N . VAL A 1 5 ? -5.151 1.801 3.384 1.00 0.00 5 VAL A N 4
ATOM 1381 C CA . VAL A 1 5 ? -4.103 0.794 3.228 1.00 0.00 5 VAL A CA 4
ATOM 1382 C C . VAL A 1 5 ? -2.729 1.423 3.425 1.00 0.00 5 VAL A C 4
ATOM 1383 O O . VAL A 1 5 ? -2.162 2.012 2.505 1.00 0.00 5 VAL A O 4
ATOM 1396 N N . ASN A 1 6 ? -2.206 1.300 4.643 1.00 0.00 6 ASN A N 4
ATOM 1397 C CA . ASN A 1 6 ? -0.899 1.858 4.987 1.00 0.00 6 ASN A CA 4
ATOM 1398 C C . ASN A 1 6 ? 0.219 0.850 4.735 1.00 0.00 6 ASN A C 4
ATOM 1399 O O . ASN A 1 6 ? -0.038 -0.340 4.536 1.00 0.00 6 ASN A O 4
ATOM 1410 N N . CYS A 1 7 ? 1.460 1.336 4.752 1.00 0.00 7 CYS A N 4
ATOM 1411 C CA . CYS A 1 7 ? 2.626 0.469 4.530 1.00 0.00 7 CYS A CA 4
ATOM 1412 C C . CYS A 1 7 ? 3.945 1.222 4.686 1.00 0.00 7 CYS A C 4
ATOM 1413 O O . CYS A 1 7 ? 3.982 2.455 4.684 1.00 0.00 7 CYS A O 4
ATOM 1420 N N . LYS A 1 8 ? 5.030 0.452 4.784 1.00 0.00 8 LYS A N 4
ATOM 1421 C CA . LYS A 1 8 ? 6.378 1.003 4.895 1.00 0.00 8 LYS A CA 4
ATOM 1422 C C . LYS A 1 8 ? 7.143 0.732 3.595 1.00 0.00 8 LYS A C 4
ATOM 1423 O O . LYS A 1 8 ? 7.864 1.595 3.095 1.00 0.00 8 LYS A O 4
ATOM 1442 N N . THR A 1 9 ? 6.948 -0.474 3.042 1.00 0.00 9 THR A N 4
ATOM 1443 C CA . THR A 1 9 ? 7.580 -0.880 1.785 1.00 0.00 9 THR A CA 4
ATOM 1444 C C . THR A 1 9 ? 6.507 -1.291 0.765 1.00 0.00 9 THR A C 4
ATOM 1445 O O . THR A 1 9 ? 5.310 -1.201 1.046 1.00 0.00 9 THR A O 4
ATOM 1456 N N . ASP A 1 10 ? 6.938 -1.739 -0.418 1.00 0.00 10 ASP A N 4
ATOM 1457 C CA . ASP A 1 10 ? 6.007 -2.152 -1.474 1.00 0.00 10 ASP A CA 4
ATOM 1458 C C . ASP A 1 10 ? 5.117 -3.320 -1.031 1.00 0.00 10 ASP A C 4
ATOM 1459 O O . ASP A 1 10 ? 3.890 -3.210 -1.028 1.00 0.00 10 ASP A O 4
ATOM 1468 N N . ARG A 1 11 ? 5.741 -4.442 -0.672 1.00 0.00 11 ARG A N 4
ATOM 1469 C CA . ARG A 1 11 ? 5.000 -5.638 -0.247 1.00 0.00 11 ARG A CA 4
ATOM 1470 C C . ARG A 1 11 ? 4.317 -5.469 1.117 1.00 0.00 11 ARG A C 4
ATOM 1471 O O . ARG A 1 11 ? 3.634 -6.383 1.583 1.00 0.00 11 ARG A O 4
ATOM 1492 N N . ASP A 1 12 ? 4.470 -4.302 1.744 1.00 0.00 12 ASP A N 4
ATOM 1493 C CA . ASP A 1 12 ? 3.838 -4.052 3.038 1.00 0.00 12 ASP A CA 4
ATOM 1494 C C . ASP A 1 12 ? 2.358 -3.769 2.843 1.00 0.00 12 ASP A C 4
ATOM 1495 O O . ASP A 1 12 ? 1.532 -4.094 3.698 1.00 0.00 12 ASP A O 4
ATOM 1504 N N . CYS A 1 13 ? 2.025 -3.193 1.689 1.00 0.00 13 CYS A N 4
ATOM 1505 C CA . CYS A 1 13 ? 0.643 -2.905 1.354 1.00 0.00 13 CYS A CA 4
ATOM 1506 C C . CYS A 1 13 ? 0.020 -4.102 0.629 1.00 0.00 13 CYS A C 4
ATOM 1507 O O . CYS A 1 13 ? -0.975 -3.951 -0.081 1.00 0.00 13 CYS A O 4
ATOM 1514 N N . VAL A 1 14 ? 0.611 -5.297 0.819 1.00 0.00 14 VAL A N 4
ATOM 1515 C CA . VAL A 1 14 ? 0.114 -6.519 0.189 1.00 0.00 14 VAL A CA 4
ATOM 1516 C C . VAL A 1 14 ? -1.396 -6.686 0.397 1.00 0.00 14 VAL A C 4
ATOM 1517 O O . VAL A 1 14 ? -2.068 -7.331 -0.409 1.00 0.00 14 VAL A O 4
ATOM 1530 N N . MET A 1 15 ? -1.928 -6.081 1.470 1.00 0.00 15 MET A N 4
ATOM 1531 C CA . MET A 1 15 ? -3.363 -6.142 1.760 1.00 0.00 15 MET A CA 4
ATOM 1532 C C . MET A 1 15 ? -4.171 -5.706 0.533 1.00 0.00 15 MET A C 4
ATOM 1533 O O . MET A 1 15 ? -5.300 -6.155 0.334 1.00 0.00 15 MET A O 4
ATOM 1547 N N . CYS A 1 16 ? -3.576 -4.835 -0.292 1.00 0.00 16 CYS A N 4
ATOM 1548 C CA . CYS A 1 16 ? -4.228 -4.349 -1.504 1.00 0.00 16 CYS A CA 4
ATOM 1549 C C . CYS A 1 16 ? -4.035 -5.331 -2.661 1.00 0.00 16 CYS A C 4
ATOM 1550 O O . CYS A 1 16 ? -4.985 -5.638 -3.380 1.00 0.00 16 CYS A O 4
ATOM 1557 N N . GLY A 1 17 ? -2.804 -5.826 -2.833 1.00 0.00 17 GLY A N 4
ATOM 1558 C CA . GLY A 1 17 ? -2.525 -6.770 -3.907 1.00 0.00 17 GLY A CA 4
ATOM 1559 C C . GLY A 1 17 ? -1.119 -7.352 -3.850 1.00 0.00 17 GLY A C 4
ATOM 1560 O O . GLY A 1 17 ? -0.422 -7.223 -2.842 1.00 0.00 17 GLY A O 4
ATOM 1564 N N . LEU A 1 18 ? -0.707 -7.991 -4.948 1.00 0.00 18 LEU A N 4
ATOM 1565 C CA . LEU A 1 18 ? 0.617 -8.601 -5.052 1.00 0.00 18 LEU A CA 4
ATOM 1566 C C . LEU A 1 18 ? 1.628 -7.617 -5.641 1.00 0.00 18 LEU A C 4
ATOM 1567 O O . LEU A 1 18 ? 1.927 -7.651 -6.837 1.00 0.00 18 LEU A O 4
ATOM 1583 N N . GLY A 1 19 ? 2.139 -6.739 -4.789 1.00 0.00 19 GLY A N 4
ATOM 1584 C CA . GLY A 1 19 ? 3.109 -5.741 -5.221 1.00 0.00 19 GLY A CA 4
ATOM 1585 C C . GLY A 1 19 ? 2.486 -4.365 -5.322 1.00 0.00 19 GLY A C 4
ATOM 1586 O O . GLY A 1 19 ? 2.086 -3.935 -6.405 1.00 0.00 19 GLY A O 4
ATOM 1590 N N . ILE A 1 20 ? 2.371 -3.688 -4.181 1.00 0.00 20 ILE A N 4
ATOM 1591 C CA . ILE A 1 20 ? 1.752 -2.371 -4.123 1.00 0.00 20 ILE A CA 4
ATOM 1592 C C . ILE A 1 20 ? 2.760 -1.281 -3.789 1.00 0.00 20 ILE A C 4
ATOM 1593 O O . ILE A 1 20 ? 3.407 -1.326 -2.746 1.00 0.00 20 ILE A O 4
ATOM 1609 N N . SER A 1 21 ? 2.868 -0.282 -4.662 1.00 0.00 21 SER A N 4
ATOM 1610 C CA . SER A 1 21 ? 3.777 0.830 -4.422 1.00 0.00 21 SER A CA 4
ATOM 1611 C C . SER A 1 21 ? 3.365 1.550 -3.139 1.00 0.00 21 SER A C 4
ATOM 1612 O O . SER A 1 21 ? 2.179 1.796 -2.913 1.00 0.00 21 SER A O 4
ATOM 1620 N N . CYS A 1 22 ? 4.337 1.865 -2.287 1.00 0.00 22 CYS A N 4
ATOM 1621 C CA . CYS A 1 22 ? 4.042 2.535 -1.024 1.00 0.00 22 CYS A CA 4
ATOM 1622 C C . CYS A 1 22 ? 4.391 4.021 -1.082 1.00 0.00 22 CYS A C 4
ATOM 1623 O O . CYS A 1 22 ? 5.521 4.394 -1.401 1.00 0.00 22 CYS A O 4
ATOM 1630 N N . LYS A 1 23 ? 3.412 4.859 -0.743 1.00 0.00 23 LYS A N 4
ATOM 1631 C CA . LYS A 1 23 ? 3.594 6.307 -0.721 1.00 0.00 23 LYS A CA 4
ATOM 1632 C C . LYS A 1 23 ? 3.941 6.748 0.697 1.00 0.00 23 LYS A C 4
ATOM 1633 O O . LYS A 1 23 ? 4.429 5.938 1.479 1.00 0.00 23 LYS A O 4
ATOM 1652 N N . ASN A 1 24 ? 3.692 8.024 1.009 1.00 0.00 24 ASN A N 4
ATOM 1653 C CA . ASN A 1 24 ? 3.975 8.603 2.326 1.00 0.00 24 ASN A CA 4
ATOM 1654 C C . ASN A 1 24 ? 3.303 7.816 3.460 1.00 0.00 24 ASN A C 4
ATOM 1655 O O . ASN A 1 24 ? 2.415 8.320 4.151 1.00 0.00 24 ASN A O 4
ATOM 1666 N N . GLY A 1 25 ? 3.737 6.575 3.627 1.00 0.00 25 GLY A N 4
ATOM 1667 C CA . GLY A 1 25 ? 3.198 5.702 4.651 1.00 0.00 25 GLY A CA 4
ATOM 1668 C C . GLY A 1 25 ? 1.857 5.100 4.266 1.00 0.00 25 GLY A C 4
ATOM 1669 O O . GLY A 1 25 ? 1.120 4.631 5.135 1.00 0.00 25 GLY A O 4
ATOM 1673 N N . TYR A 1 26 ? 1.529 5.108 2.968 1.00 0.00 26 TYR A N 4
ATOM 1674 C CA . TYR A 1 26 ? 0.250 4.556 2.514 1.00 0.00 26 TYR A CA 4
ATOM 1675 C C . TYR A 1 26 ? 0.362 3.859 1.159 1.00 0.00 26 TYR A C 4
ATOM 1676 O O . TYR A 1 26 ? 1.436 3.802 0.563 1.00 0.00 26 TYR A O 4
ATOM 1694 N N . CYS A 1 27 ? -0.767 3.325 0.688 1.00 0.00 27 CYS A N 4
ATOM 1695 C CA . CYS A 1 27 ? -0.827 2.620 -0.589 1.00 0.00 27 CYS A CA 4
ATOM 1696 C C . CYS A 1 27 ? -0.868 3.599 -1.758 1.00 0.00 27 CYS A C 4
ATOM 1697 O O . CYS A 1 27 ? -1.468 4.671 -1.663 1.00 0.00 27 CYS A O 4
ATOM 1704 N N . GLN A 1 28 ? -0.230 3.220 -2.861 1.00 0.00 28 GLN A N 4
ATOM 1705 C CA . GLN A 1 28 ? -0.193 4.060 -4.054 1.00 0.00 28 GLN A CA 4
ATOM 1706 C C . GLN A 1 28 ? -1.365 3.753 -4.989 1.00 0.00 28 GLN A C 4
ATOM 1707 O O . GLN A 1 28 ? -1.950 4.664 -5.575 1.00 0.00 28 GLN A O 4
ATOM 1721 N N . GLY A 1 29 ? -1.697 2.466 -5.133 1.00 0.00 29 GLY A N 4
ATOM 1722 C CA . GLY A 1 29 ? -2.787 2.076 -6.007 1.00 0.00 29 GLY A CA 4
ATOM 1723 C C . GLY A 1 29 ? -3.167 0.612 -5.863 1.00 0.00 29 GLY A C 4
ATOM 1724 O O . GLY A 1 29 ? -2.538 -0.253 -6.467 1.00 0.00 29 GLY A O 4
ATOM 1728 N N . CYS A 1 30 ? -4.199 0.357 -5.053 1.00 0.00 30 CYS A N 4
ATOM 1729 C CA . CYS A 1 30 ? -4.713 -0.988 -4.787 1.00 0.00 30 CYS A CA 4
ATOM 1730 C C . CYS A 1 30 ? -4.737 -1.847 -6.047 1.00 0.00 30 CYS A C 4
ATOM 1731 O O . CYS A 1 30 ? -5.720 -1.867 -6.791 1.00 0.00 30 CYS A O 4
ATOM 1738 N N . THR A 1 31 ? -3.636 -2.546 -6.270 1.00 0.00 31 THR A N 4
ATOM 1739 C CA . THR A 1 31 ? -3.485 -3.418 -7.436 1.00 0.00 31 THR A CA 4
ATOM 1740 C C . THR A 1 31 ? -3.868 -4.868 -7.097 1.00 0.00 31 THR A C 4
ATOM 1741 O O . THR A 1 31 ? -3.536 -5.775 -7.890 1.00 0.00 31 THR A O 4
ATOM 1753 N N . THR A 1 1 ? -9.343 2.409 -2.900 1.00 0.00 1 THR A N 5
ATOM 1754 C CA . THR A 1 1 ? -8.692 1.192 -2.327 1.00 0.00 1 THR A CA 5
ATOM 1755 C C . THR A 1 1 ? -7.472 1.549 -1.466 1.00 0.00 1 THR A C 5
ATOM 1756 O O . THR A 1 1 ? -7.414 1.169 -0.297 1.00 0.00 1 THR A O 5
ATOM 1769 N N . PRO A 1 2 ? -6.480 2.287 -2.022 1.00 0.00 2 PRO A N 5
ATOM 1770 C CA . PRO A 1 2 ? -5.269 2.677 -1.281 1.00 0.00 2 PRO A CA 5
ATOM 1771 C C . PRO A 1 2 ? -5.468 3.921 -0.416 1.00 0.00 2 PRO A C 5
ATOM 1772 O O . PRO A 1 2 ? -4.605 4.799 -0.360 1.00 0.00 2 PRO A O 5
ATOM 1783 N N . TYR A 1 3 ? -6.600 3.975 0.276 1.00 0.00 3 TYR A N 5
ATOM 1784 C CA . TYR A 1 3 ? -6.906 5.087 1.158 1.00 0.00 3 TYR A CA 5
ATOM 1785 C C . TYR A 1 3 ? -6.524 4.731 2.592 1.00 0.00 3 TYR A C 5
ATOM 1786 O O . TYR A 1 3 ? -5.692 5.404 3.200 1.00 0.00 3 TYR A O 5
ATOM 1804 N N . PRO A 1 4 ? -7.119 3.652 3.152 1.00 0.00 4 PRO A N 5
ATOM 1805 C CA . PRO A 1 4 ? -6.834 3.202 4.505 1.00 0.00 4 PRO A CA 5
ATOM 1806 C C . PRO A 1 4 ? -5.756 2.112 4.568 1.00 0.00 4 PRO A C 5
ATOM 1807 O O . PRO A 1 4 ? -5.561 1.496 5.617 1.00 0.00 4 PRO A O 5
ATOM 1818 N N . VAL A 1 5 ? -5.055 1.868 3.451 1.00 0.00 5 VAL A N 5
ATOM 1819 C CA . VAL A 1 5 ? -4.012 0.847 3.429 1.00 0.00 5 VAL A CA 5
ATOM 1820 C C . VAL A 1 5 ? -2.647 1.470 3.694 1.00 0.00 5 VAL A C 5
ATOM 1821 O O . VAL A 1 5 ? -2.046 2.081 2.812 1.00 0.00 5 VAL A O 5
ATOM 1834 N N . ASN A 1 6 ? -2.170 1.309 4.923 1.00 0.00 6 ASN A N 5
ATOM 1835 C CA . ASN A 1 6 ? -0.873 1.849 5.328 1.00 0.00 6 ASN A CA 5
ATOM 1836 C C . ASN A 1 6 ? 0.238 0.836 5.078 1.00 0.00 6 ASN A C 5
ATOM 1837 O O . ASN A 1 6 ? -0.029 -0.348 4.859 1.00 0.00 6 ASN A O 5
ATOM 1848 N N . CYS A 1 7 ? 1.486 1.305 5.114 1.00 0.00 7 CYS A N 5
ATOM 1849 C CA . CYS A 1 7 ? 2.638 0.424 4.892 1.00 0.00 7 CYS A CA 5
ATOM 1850 C C . CYS A 1 7 ? 3.969 1.158 5.058 1.00 0.00 7 CYS A C 5
ATOM 1851 O O . CYS A 1 7 ? 4.010 2.377 5.245 1.00 0.00 7 CYS A O 5
ATOM 1858 N N . LYS A 1 8 ? 5.053 0.389 4.958 1.00 0.00 8 LYS A N 5
ATOM 1859 C CA . LYS A 1 8 ? 6.408 0.916 5.059 1.00 0.00 8 LYS A CA 5
ATOM 1860 C C . LYS A 1 8 ? 7.177 0.596 3.773 1.00 0.00 8 LYS A C 5
ATOM 1861 O O . LYS A 1 8 ? 7.786 1.479 3.168 1.00 0.00 8 LYS A O 5
ATOM 1880 N N . THR A 1 9 ? 7.114 -0.672 3.351 1.00 0.00 9 THR A N 5
ATOM 1881 C CA . THR A 1 9 ? 7.771 -1.124 2.125 1.00 0.00 9 THR A CA 5
ATOM 1882 C C . THR A 1 9 ? 6.723 -1.499 1.067 1.00 0.00 9 THR A C 5
ATOM 1883 O O . THR A 1 9 ? 5.521 -1.330 1.289 1.00 0.00 9 THR A O 5
ATOM 1894 N N . ASP A 1 10 ? 7.181 -1.995 -0.084 1.00 0.00 10 ASP A N 5
ATOM 1895 C CA . ASP A 1 10 ? 6.284 -2.378 -1.178 1.00 0.00 10 ASP A CA 5
ATOM 1896 C C . ASP A 1 10 ? 5.277 -3.452 -0.751 1.00 0.00 10 ASP A C 5
ATOM 1897 O O . ASP A 1 10 ? 4.067 -3.215 -0.743 1.00 0.00 10 ASP A O 5
ATOM 1906 N N . ARG A 1 11 ? 5.782 -4.635 -0.408 1.00 0.00 11 ARG A N 5
ATOM 1907 C CA . ARG A 1 11 ? 4.927 -5.756 0.001 1.00 0.00 11 ARG A CA 5
ATOM 1908 C C . ARG A 1 11 ? 4.268 -5.542 1.374 1.00 0.00 11 ARG A C 5
ATOM 1909 O O . ARG A 1 11 ? 3.570 -6.430 1.868 1.00 0.00 11 ARG A O 5
ATOM 1930 N N . ASP A 1 12 ? 4.445 -4.360 1.972 1.00 0.00 12 ASP A N 5
ATOM 1931 C CA . ASP A 1 12 ? 3.827 -4.064 3.261 1.00 0.00 12 ASP A CA 5
ATOM 1932 C C . ASP A 1 12 ? 2.354 -3.773 3.056 1.00 0.00 12 ASP A C 5
ATOM 1933 O O . ASP A 1 12 ? 1.522 -4.070 3.914 1.00 0.00 12 ASP A O 5
ATOM 1942 N N . CYS A 1 13 ? 2.042 -3.210 1.893 1.00 0.00 13 CYS A N 5
ATOM 1943 C CA . CYS A 1 13 ? 0.673 -2.899 1.539 1.00 0.00 13 CYS A CA 5
ATOM 1944 C C . CYS A 1 13 ? 0.037 -4.072 0.787 1.00 0.00 13 CYS A C 5
ATOM 1945 O O . CYS A 1 13 ? -0.940 -3.889 0.062 1.00 0.00 13 CYS A O 5
ATOM 1952 N N . VAL A 1 14 ? 0.597 -5.279 0.969 1.00 0.00 14 VAL A N 5
ATOM 1953 C CA . VAL A 1 14 ? 0.079 -6.477 0.312 1.00 0.00 14 VAL A CA 5
ATOM 1954 C C . VAL A 1 14 ? -1.430 -6.634 0.541 1.00 0.00 14 VAL A C 5
ATOM 1955 O O . VAL A 1 14 ? -2.130 -7.213 -0.293 1.00 0.00 14 VAL A O 5
ATOM 1968 N N . MET A 1 15 ? -1.929 -6.091 1.658 1.00 0.00 15 MET A N 5
ATOM 1969 C CA . MET A 1 15 ? -3.357 -6.147 1.971 1.00 0.00 15 MET A CA 5
ATOM 1970 C C . MET A 1 15 ? -4.176 -5.505 0.845 1.00 0.00 15 MET A C 5
ATOM 1971 O O . MET A 1 15 ? -5.348 -5.836 0.653 1.00 0.00 15 MET A O 5
ATOM 1985 N N . CYS A 1 16 ? -3.544 -4.593 0.097 1.00 0.00 16 CYS A N 5
ATOM 1986 C CA . CYS A 1 16 ? -4.198 -3.912 -1.015 1.00 0.00 16 CYS A CA 5
ATOM 1987 C C . CYS A 1 16 ? -4.127 -4.766 -2.284 1.00 0.00 16 CYS A C 5
ATOM 1988 O O . CYS A 1 16 ? -5.120 -4.898 -3.001 1.00 0.00 16 CYS A O 5
ATOM 1995 N N . GLY A 1 17 ? -2.956 -5.349 -2.556 1.00 0.00 17 GLY A N 5
ATOM 1996 C CA . GLY A 1 17 ? -2.805 -6.183 -3.739 1.00 0.00 17 GLY A CA 5
ATOM 1997 C C . GLY A 1 17 ? -1.485 -6.937 -3.782 1.00 0.00 17 GLY A C 5
ATOM 1998 O O . GLY A 1 17 ? -0.751 -6.985 -2.792 1.00 0.00 17 GLY A O 5
ATOM 2002 N N . LEU A 1 18 ? -1.188 -7.521 -4.941 1.00 0.00 18 LEU A N 5
ATOM 2003 C CA . LEU A 1 18 ? 0.045 -8.277 -5.143 1.00 0.00 18 LEU A CA 5
ATOM 2004 C C . LEU A 1 18 ? 1.159 -7.377 -5.673 1.00 0.00 18 LEU A C 5
ATOM 2005 O O . LEU A 1 18 ? 1.415 -7.320 -6.878 1.00 0.00 18 LEU A O 5
ATOM 2021 N N . GLY A 1 19 ? 1.808 -6.673 -4.757 1.00 0.00 19 GLY A N 5
ATOM 2022 C CA . GLY A 1 19 ? 2.891 -5.769 -5.121 1.00 0.00 19 GLY A CA 5
ATOM 2023 C C . GLY A 1 19 ? 2.423 -4.331 -5.197 1.00 0.00 19 GLY A C 5
ATOM 2024 O O . GLY A 1 19 ? 2.084 -3.839 -6.274 1.00 0.00 19 GLY A O 5
ATOM 2028 N N . ILE A 1 20 ? 2.366 -3.670 -4.042 1.00 0.00 20 ILE A N 5
ATOM 2029 C CA . ILE A 1 20 ? 1.892 -2.294 -3.963 1.00 0.00 20 ILE A CA 5
ATOM 2030 C C . ILE A 1 20 ? 3.007 -1.315 -3.617 1.00 0.00 20 ILE A C 5
ATOM 2031 O O . ILE A 1 20 ? 3.833 -1.583 -2.747 1.00 0.00 20 ILE A O 5
ATOM 2047 N N . SER A 1 21 ? 3.000 -0.159 -4.275 1.00 0.00 21 SER A N 5
ATOM 2048 C CA . SER A 1 21 ? 3.989 0.873 -4.000 1.00 0.00 21 SER A CA 5
ATOM 2049 C C . SER A 1 21 ? 3.548 1.672 -2.781 1.00 0.00 21 SER A C 5
ATOM 2050 O O . SER A 1 21 ? 2.407 2.135 -2.714 1.00 0.00 21 SER A O 5
ATOM 2058 N N . CYS A 1 22 ? 4.441 1.819 -1.811 1.00 0.00 22 CYS A N 5
ATOM 2059 C CA . CYS A 1 22 ? 4.113 2.553 -0.595 1.00 0.00 22 CYS A CA 5
ATOM 2060 C C . CYS A 1 22 ? 4.555 4.009 -0.690 1.00 0.00 22 CYS A C 5
ATOM 2061 O O . CYS A 1 22 ? 5.717 4.301 -0.981 1.00 0.00 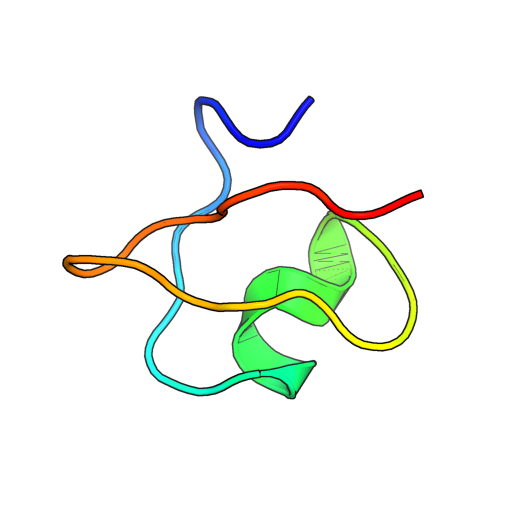22 CYS A O 5
ATOM 2068 N N . LYS A 1 23 ? 3.623 4.918 -0.407 1.00 0.00 23 LYS A N 5
ATOM 2069 C CA . LYS A 1 23 ? 3.899 6.348 -0.418 1.00 0.00 23 LYS A CA 5
ATOM 2070 C C . LYS A 1 23 ? 4.127 6.812 1.017 1.00 0.00 23 LYS A C 5
ATOM 2071 O O . LYS A 1 23 ? 4.527 6.006 1.848 1.00 0.00 23 LYS A O 5
ATOM 2090 N N . ASN A 1 24 ? 3.882 8.095 1.284 1.00 0.00 24 ASN A N 5
ATOM 2091 C CA . ASN A 1 24 ? 4.057 8.710 2.610 1.00 0.00 24 ASN A CA 5
ATOM 2092 C C . ASN A 1 24 ? 3.375 7.915 3.737 1.00 0.00 24 ASN A C 5
ATOM 2093 O O . ASN A 1 24 ? 2.446 8.398 4.390 1.00 0.00 24 ASN A O 5
ATOM 2104 N N . GLY A 1 25 ? 3.855 6.697 3.947 1.00 0.00 25 GLY A N 5
ATOM 2105 C CA . GLY A 1 25 ? 3.323 5.818 4.976 1.00 0.00 25 GLY A CA 5
ATOM 2106 C C . GLY A 1 25 ? 1.997 5.175 4.595 1.00 0.00 25 GLY A C 5
ATOM 2107 O O . GLY A 1 25 ? 1.307 4.632 5.459 1.00 0.00 25 GLY A O 5
ATOM 2111 N N . TYR A 1 26 ? 1.628 5.233 3.310 1.00 0.00 26 TYR A N 5
ATOM 2112 C CA . TYR A 1 26 ? 0.360 4.648 2.870 1.00 0.00 26 TYR A CA 5
ATOM 2113 C C . TYR A 1 26 ? 0.461 3.992 1.495 1.00 0.00 26 TYR A C 5
ATOM 2114 O O . TYR A 1 26 ? 1.534 3.934 0.895 1.00 0.00 26 TYR A O 5
ATOM 2132 N N . CYS A 1 27 ? -0.677 3.487 1.011 1.00 0.00 27 CYS A N 5
ATOM 2133 C CA . CYS A 1 27 ? -0.751 2.816 -0.282 1.00 0.00 27 CYS A CA 5
ATOM 2134 C C . CYS A 1 27 ? -0.888 3.819 -1.425 1.00 0.00 27 CYS A C 5
ATOM 2135 O O . CYS A 1 27 ? -1.602 4.817 -1.310 1.00 0.00 27 CYS A O 5
ATOM 2142 N N . GLN A 1 28 ? -0.208 3.532 -2.532 1.00 0.00 28 GLN A N 5
ATOM 2143 C CA . GLN A 1 28 ? -0.253 4.383 -3.713 1.00 0.00 28 GLN A CA 5
ATOM 2144 C C . GLN A 1 28 ? -1.377 3.943 -4.649 1.00 0.00 28 GLN A C 5
ATOM 2145 O O . GLN A 1 28 ? -2.198 4.755 -5.076 1.00 0.00 28 GLN A O 5
ATOM 2159 N N . GLY A 1 29 ? -1.393 2.646 -4.964 1.00 0.00 29 GLY A N 5
ATOM 2160 C CA . GLY A 1 29 ? -2.400 2.093 -5.850 1.00 0.00 29 GLY A CA 5
ATOM 2161 C C . GLY A 1 29 ? -2.120 0.639 -6.183 1.00 0.00 29 GLY A C 5
ATOM 2162 O O . GLY A 1 29 ? -1.245 0.343 -6.999 1.00 0.00 29 GLY A O 5
ATOM 2166 N N . CYS A 1 30 ? -2.850 -0.269 -5.537 1.00 0.00 30 CYS A N 5
ATOM 2167 C CA . CYS A 1 30 ? -2.668 -1.703 -5.751 1.00 0.00 30 CYS A CA 5
ATOM 2168 C C . CYS A 1 30 ? -3.395 -2.178 -7.022 1.00 0.00 30 CYS A C 5
ATOM 2169 O O . CYS A 1 30 ? -3.193 -1.610 -8.098 1.00 0.00 30 CYS A O 5
ATOM 2176 N N . THR A 1 31 ? -4.229 -3.220 -6.907 1.00 0.00 31 THR A N 5
ATOM 2177 C CA . THR A 1 31 ? -4.957 -3.750 -8.056 1.00 0.00 31 THR A CA 5
ATOM 2178 C C . THR A 1 31 ? -6.389 -3.211 -8.094 1.00 0.00 31 THR A C 5
ATOM 2179 O O . THR A 1 31 ? -7.070 -3.246 -7.043 1.00 0.00 31 THR A O 5
ATOM 2191 N N . THR A 1 1 ? -8.519 0.069 -3.179 1.00 0.00 1 THR A N 6
ATOM 2192 C CA . THR A 1 1 ? -8.731 1.333 -2.417 1.00 0.00 1 THR A CA 6
ATOM 2193 C C . THR A 1 1 ? -7.505 1.673 -1.567 1.00 0.00 1 THR A C 6
ATOM 2194 O O . THR A 1 1 ? -7.415 1.268 -0.408 1.00 0.00 1 THR A O 6
ATOM 2207 N N . PRO A 1 2 ? -6.535 2.423 -2.136 1.00 0.00 2 PRO A N 6
ATOM 2208 C CA . PRO A 1 2 ? -5.306 2.811 -1.428 1.00 0.00 2 PRO A CA 6
ATOM 2209 C C . PRO A 1 2 ? -5.480 4.045 -0.544 1.00 0.00 2 PRO A C 6
ATOM 2210 O O . PRO A 1 2 ? -4.609 4.917 -0.493 1.00 0.00 2 PRO A O 6
ATOM 2221 N N . TYR A 1 3 ? -6.598 4.098 0.171 1.00 0.00 3 TYR A N 6
ATOM 2222 C CA . TYR A 1 3 ? -6.880 5.202 1.074 1.00 0.00 3 TYR A CA 6
ATOM 2223 C C . TYR A 1 3 ? -6.480 4.820 2.497 1.00 0.00 3 TYR A C 6
ATOM 2224 O O . TYR A 1 3 ? -5.633 5.478 3.105 1.00 0.00 3 TYR A O 6
ATOM 2242 N N . PRO A 1 4 ? -7.077 3.740 3.049 1.00 0.00 4 PRO A N 6
ATOM 2243 C CA . PRO A 1 4 ? -6.776 3.269 4.392 1.00 0.00 4 PRO A CA 6
ATOM 2244 C C . PRO A 1 4 ? -5.692 2.184 4.424 1.00 0.00 4 PRO A C 6
ATOM 2245 O O . PRO A 1 4 ? -5.474 1.558 5.464 1.00 0.00 4 PRO A O 6
ATOM 2256 N N . VAL A 1 5 ? -5.007 1.957 3.293 1.00 0.00 5 VAL A N 6
ATOM 2257 C CA . VAL A 1 5 ? -3.958 0.944 3.241 1.00 0.00 5 VAL A CA 6
ATOM 2258 C C . VAL A 1 5 ? -2.595 1.574 3.494 1.00 0.00 5 VAL A C 6
ATOM 2259 O O . VAL A 1 5 ? -2.014 2.207 2.614 1.00 0.00 5 VAL A O 6
ATOM 2272 N N . ASN A 1 6 ? -2.097 1.399 4.713 1.00 0.00 6 ASN A N 6
ATOM 2273 C CA . ASN A 1 6 ? -0.800 1.947 5.107 1.00 0.00 6 ASN A CA 6
ATOM 2274 C C . ASN A 1 6 ? 0.322 0.955 4.825 1.00 0.00 6 ASN A C 6
ATOM 2275 O O . ASN A 1 6 ? 0.072 -0.235 4.610 1.00 0.00 6 ASN A O 6
ATOM 2286 N N . CYS A 1 7 ? 1.560 1.449 4.830 1.00 0.00 7 CYS A N 6
ATOM 2287 C CA . CYS A 1 7 ? 2.727 0.596 4.576 1.00 0.00 7 CYS A CA 6
ATOM 2288 C C . CYS A 1 7 ? 4.041 1.364 4.709 1.00 0.00 7 CYS A C 6
ATOM 2289 O O . CYS A 1 7 ? 4.057 2.587 4.871 1.00 0.00 7 CYS A O 6
ATOM 2296 N N . LYS A 1 8 ? 5.141 0.618 4.604 1.00 0.00 8 LYS A N 6
ATOM 2297 C CA . LYS A 1 8 ? 6.487 1.179 4.668 1.00 0.00 8 LYS A CA 6
ATOM 2298 C C . LYS A 1 8 ? 7.221 0.880 3.356 1.00 0.00 8 LYS A C 6
ATOM 2299 O O . LYS A 1 8 ? 7.831 1.767 2.758 1.00 0.00 8 LYS A O 6
ATOM 2318 N N . THR A 1 9 ? 7.127 -0.379 2.907 1.00 0.00 9 THR A N 6
ATOM 2319 C CA . THR A 1 9 ? 7.746 -0.821 1.657 1.00 0.00 9 THR A CA 6
ATOM 2320 C C . THR A 1 9 ? 6.665 -1.213 0.638 1.00 0.00 9 THR A C 6
ATOM 2321 O O . THR A 1 9 ? 5.470 -1.077 0.909 1.00 0.00 9 THR A O 6
ATOM 2332 N N . ASP A 1 10 ? 7.091 -1.693 -0.533 1.00 0.00 10 ASP A N 6
ATOM 2333 C CA . ASP A 1 10 ? 6.158 -2.092 -1.591 1.00 0.00 10 ASP A CA 6
ATOM 2334 C C . ASP A 1 10 ? 5.213 -3.209 -1.134 1.00 0.00 10 ASP A C 6
ATOM 2335 O O . ASP A 1 10 ? 3.991 -3.035 -1.120 1.00 0.00 10 ASP A O 6
ATOM 2344 N N . ARG A 1 11 ? 5.785 -4.360 -0.769 1.00 0.00 11 ARG A N 6
ATOM 2345 C CA . ARG A 1 11 ? 4.994 -5.517 -0.326 1.00 0.00 11 ARG A CA 6
ATOM 2346 C C . ARG A 1 11 ? 4.349 -5.318 1.051 1.00 0.00 11 ARG A C 6
ATOM 2347 O O . ARG A 1 11 ? 3.661 -6.214 1.546 1.00 0.00 11 ARG A O 6
ATOM 2368 N N . ASP A 1 12 ? 4.537 -4.149 1.659 1.00 0.00 12 ASP A N 6
ATOM 2369 C CA . ASP A 1 12 ? 3.939 -3.872 2.963 1.00 0.00 12 ASP A CA 6
ATOM 2370 C C . ASP A 1 12 ? 2.462 -3.566 2.787 1.00 0.00 12 ASP A C 6
ATOM 2371 O O . ASP A 1 12 ? 1.648 -3.837 3.671 1.00 0.00 12 ASP A O 6
ATOM 2380 N N . CYS A 1 13 ? 2.121 -3.032 1.616 1.00 0.00 13 CYS A N 6
ATOM 2381 C CA . CYS A 1 13 ? 0.742 -2.725 1.291 1.00 0.00 13 CYS A CA 6
ATOM 2382 C C . CYS A 1 13 ? 0.096 -3.907 0.561 1.00 0.00 13 CYS A C 6
ATOM 2383 O O . CYS A 1 13 ? -0.888 -3.734 -0.160 1.00 0.00 13 CYS A O 6
ATOM 2390 N N . VAL A 1 14 ? 0.657 -5.114 0.756 1.00 0.00 14 VAL A N 6
ATOM 2391 C CA . VAL A 1 14 ? 0.134 -6.325 0.121 1.00 0.00 14 VAL A CA 6
ATOM 2392 C C . VAL A 1 14 ? -1.374 -6.472 0.355 1.00 0.00 14 VAL A C 6
ATOM 2393 O O . VAL A 1 14 ? -2.081 -7.043 -0.476 1.00 0.00 14 VAL A O 6
ATOM 2406 N N . MET A 1 15 ? -1.862 -5.932 1.481 1.00 0.00 15 MET A N 6
ATOM 2407 C CA . MET A 1 15 ? -3.290 -5.978 1.803 1.00 0.00 15 MET A CA 6
ATOM 2408 C C . MET A 1 15 ? -4.117 -5.372 0.663 1.00 0.00 15 MET A C 6
ATOM 2409 O O . MET A 1 15 ? -5.283 -5.724 0.477 1.00 0.00 15 MET A O 6
ATOM 2423 N N . CYS A 1 16 ? -3.496 -4.469 -0.105 1.00 0.00 16 CYS A N 6
ATOM 2424 C CA . CYS A 1 16 ? -4.157 -3.823 -1.233 1.00 0.00 16 CYS A CA 6
ATOM 2425 C C . CYS A 1 16 ? -4.071 -4.707 -2.482 1.00 0.00 16 CYS A C 6
ATOM 2426 O O . CYS A 1 16 ? -5.065 -4.888 -3.187 1.00 0.00 16 CYS A O 6
ATOM 2433 N N . GLY A 1 17 ? -2.885 -5.262 -2.748 1.00 0.00 17 GLY A N 6
ATOM 2434 C CA . GLY A 1 17 ? -2.712 -6.124 -3.911 1.00 0.00 17 GLY A CA 6
ATOM 2435 C C . GLY A 1 17 ? -1.364 -6.832 -3.944 1.00 0.00 17 GLY A C 6
ATOM 2436 O O . GLY A 1 17 ? -0.612 -6.805 -2.968 1.00 0.00 17 GLY A O 6
ATOM 2440 N N . LEU A 1 18 ? -1.065 -7.461 -5.081 1.00 0.00 18 LEU A N 6
ATOM 2441 C CA . LEU A 1 18 ? 0.191 -8.180 -5.271 1.00 0.00 18 LEU A CA 6
ATOM 2442 C C . LEU A 1 18 ? 1.256 -7.264 -5.871 1.00 0.00 18 LEU A C 6
ATOM 2443 O O . LEU A 1 18 ? 1.483 -7.256 -7.083 1.00 0.00 18 LEU A O 6
ATOM 2459 N N . GLY A 1 19 ? 1.891 -6.488 -5.006 1.00 0.00 19 GLY A N 6
ATOM 2460 C CA . GLY A 1 19 ? 2.923 -5.556 -5.439 1.00 0.00 19 GLY A CA 6
ATOM 2461 C C . GLY A 1 19 ? 2.396 -4.138 -5.511 1.00 0.00 19 GLY A C 6
ATOM 2462 O O . GLY A 1 19 ? 1.991 -3.674 -6.578 1.00 0.00 19 GLY A O 6
ATOM 2466 N N . ILE A 1 20 ? 2.365 -3.463 -4.364 1.00 0.00 20 ILE A N 6
ATOM 2467 C CA . ILE A 1 20 ? 1.841 -2.106 -4.283 1.00 0.00 20 ILE A CA 6
ATOM 2468 C C . ILE A 1 20 ? 2.935 -1.084 -3.999 1.00 0.00 20 ILE A C 6
ATOM 2469 O O . ILE A 1 20 ? 3.884 -1.363 -3.270 1.00 0.00 20 ILE A O 6
ATOM 2485 N N . SER A 1 21 ? 2.771 0.114 -4.552 1.00 0.00 21 SER A N 6
ATOM 2486 C CA . SER A 1 21 ? 3.724 1.193 -4.326 1.00 0.00 21 SER A CA 6
ATOM 2487 C C . SER A 1 21 ? 3.322 1.954 -3.067 1.00 0.00 21 SER A C 6
ATOM 2488 O O . SER A 1 21 ? 2.159 2.332 -2.910 1.00 0.00 21 SER A O 6
ATOM 2496 N N . CYS A 1 22 ? 4.272 2.153 -2.162 1.00 0.00 22 CYS A N 6
ATOM 2497 C CA . CYS A 1 22 ? 3.984 2.848 -0.911 1.00 0.00 22 CYS A CA 6
ATOM 2498 C C . CYS A 1 22 ? 4.347 4.328 -0.986 1.00 0.00 22 CYS A C 6
ATOM 2499 O O . CYS A 1 22 ? 5.475 4.690 -1.327 1.00 0.00 22 CYS A O 6
ATOM 2506 N N . LYS A 1 23 ? 3.381 5.173 -0.633 1.00 0.00 23 LYS A N 6
ATOM 2507 C CA . LYS A 1 23 ? 3.572 6.619 -0.614 1.00 0.00 23 LYS A CA 6
ATOM 2508 C C . LYS A 1 23 ? 3.951 7.047 0.801 1.00 0.00 23 LYS A C 6
ATOM 2509 O O . LYS A 1 23 ? 4.473 6.234 1.556 1.00 0.00 23 LYS A O 6
ATOM 2528 N N . ASN A 1 24 ? 3.686 8.310 1.141 1.00 0.00 24 ASN A N 6
ATOM 2529 C CA . ASN A 1 24 ? 3.991 8.871 2.461 1.00 0.00 24 ASN A CA 6
ATOM 2530 C C . ASN A 1 24 ? 3.364 8.048 3.596 1.00 0.00 24 ASN A C 6
ATOM 2531 O O . ASN A 1 24 ? 2.476 8.518 4.313 1.00 0.00 24 ASN A O 6
ATOM 2542 N N . GLY A 1 25 ? 3.833 6.816 3.732 1.00 0.00 25 GLY A N 6
ATOM 2543 C CA . GLY A 1 25 ? 3.336 5.907 4.748 1.00 0.00 25 GLY A CA 6
ATOM 2544 C C . GLY A 1 25 ? 1.996 5.286 4.384 1.00 0.00 25 GLY A C 6
ATOM 2545 O O . GLY A 1 25 ? 1.302 4.758 5.256 1.00 0.00 25 GLY A O 6
ATOM 2549 N N . TYR A 1 26 ? 1.618 5.344 3.099 1.00 0.00 26 TYR A N 6
ATOM 2550 C CA . TYR A 1 26 ? 0.334 4.781 2.667 1.00 0.00 26 TYR A CA 6
ATOM 2551 C C . TYR A 1 26 ? 0.417 4.123 1.289 1.00 0.00 26 TYR A C 6
ATOM 2552 O O . TYR A 1 26 ? 1.488 4.034 0.693 1.00 0.00 26 TYR A O 6
ATOM 2570 N N . CYS A 1 27 ? -0.733 3.649 0.801 1.00 0.00 27 CYS A N 6
ATOM 2571 C CA . CYS A 1 27 ? -0.815 2.980 -0.495 1.00 0.00 27 CYS A CA 6
ATOM 2572 C C . CYS A 1 27 ? -0.997 3.978 -1.636 1.00 0.00 27 CYS A C 6
ATOM 2573 O O . CYS A 1 27 ? -1.765 4.933 -1.523 1.00 0.00 27 CYS A O 6
ATOM 2580 N N . GLN A 1 28 ? -0.294 3.733 -2.738 1.00 0.00 28 GLN A N 6
ATOM 2581 C CA . GLN A 1 28 ? -0.375 4.588 -3.917 1.00 0.00 28 GLN A CA 6
ATOM 2582 C C . GLN A 1 28 ? -1.478 4.106 -4.859 1.00 0.00 28 GLN A C 6
ATOM 2583 O O . GLN A 1 28 ? -2.282 4.900 -5.349 1.00 0.00 28 GLN A O 6
ATOM 2597 N N . GLY A 1 29 ? -1.499 2.794 -5.109 1.00 0.00 29 GLY A N 6
ATOM 2598 C CA . GLY A 1 29 ? -2.490 2.206 -5.992 1.00 0.00 29 GLY A CA 6
ATOM 2599 C C . GLY A 1 29 ? -2.139 0.773 -6.349 1.00 0.00 29 GLY A C 6
ATOM 2600 O O . GLY A 1 29 ? -1.236 0.531 -7.150 1.00 0.00 29 GLY A O 6
ATOM 2604 N N . CYS A 1 30 ? -2.844 -0.176 -5.737 1.00 0.00 30 CYS A N 6
ATOM 2605 C CA . CYS A 1 30 ? -2.599 -1.597 -5.975 1.00 0.00 30 CYS A CA 6
ATOM 2606 C C . CYS A 1 30 ? -3.286 -2.073 -7.269 1.00 0.00 30 CYS A C 6
ATOM 2607 O O . CYS A 1 30 ? -3.098 -1.468 -8.326 1.00 0.00 30 CYS A O 6
ATOM 2614 N N . THR A 1 31 ? -4.073 -3.152 -7.189 1.00 0.00 31 THR A N 6
ATOM 2615 C CA . THR A 1 31 ? -4.770 -3.692 -8.356 1.00 0.00 31 THR A CA 6
ATOM 2616 C C . THR A 1 31 ? -6.236 -3.975 -8.023 1.00 0.00 31 THR A C 6
ATOM 2617 O O . THR A 1 31 ? -7.113 -3.522 -8.788 1.00 0.00 31 THR A O 6
ATOM 2629 N N . THR A 1 1 ? -9.132 0.063 -2.426 1.00 0.00 1 THR A N 7
ATOM 2630 C CA . THR A 1 1 ? -8.596 1.438 -2.645 1.00 0.00 1 THR A CA 7
ATOM 2631 C C . THR A 1 1 ? -7.432 1.736 -1.702 1.00 0.00 1 THR A C 7
ATOM 2632 O O . THR A 1 1 ? -7.385 1.222 -0.584 1.00 0.00 1 THR A O 7
ATOM 2645 N N . PRO A 1 2 ? -6.472 2.578 -2.142 1.00 0.00 2 PRO A N 7
ATOM 2646 C CA . PRO A 1 2 ? -5.300 2.947 -1.336 1.00 0.00 2 PRO A CA 7
ATOM 2647 C C . PRO A 1 2 ? -5.579 4.073 -0.341 1.00 0.00 2 PRO A C 7
ATOM 2648 O O . PRO A 1 2 ? -4.747 4.961 -0.142 1.00 0.00 2 PRO A O 7
ATOM 2659 N N . TYR A 1 3 ? -6.743 4.015 0.297 1.00 0.00 3 TYR A N 7
ATOM 2660 C CA . TYR A 1 3 ? -7.122 5.010 1.289 1.00 0.00 3 TYR A CA 7
ATOM 2661 C C . TYR A 1 3 ? -6.735 4.525 2.684 1.00 0.00 3 TYR A C 7
ATOM 2662 O O . TYR A 1 3 ? -5.946 5.173 3.372 1.00 0.00 3 TYR A O 7
ATOM 2680 N N . PRO A 1 4 ? -7.278 3.366 3.119 1.00 0.00 4 PRO A N 7
ATOM 2681 C CA . PRO A 1 4 ? -6.985 2.793 4.423 1.00 0.00 4 PRO A CA 7
ATOM 2682 C C . PRO A 1 4 ? -5.857 1.753 4.390 1.00 0.00 4 PRO A C 7
ATOM 2683 O O . PRO A 1 4 ? -5.655 1.030 5.367 1.00 0.00 4 PRO A O 7
ATOM 2694 N N . VAL A 1 5 ? -5.121 1.671 3.272 1.00 0.00 5 VAL A N 7
ATOM 2695 C CA . VAL A 1 5 ? -4.030 0.705 3.161 1.00 0.00 5 VAL A CA 7
ATOM 2696 C C . VAL A 1 5 ? -2.692 1.363 3.479 1.00 0.00 5 VAL A C 7
ATOM 2697 O O . VAL A 1 5 ? -2.113 2.058 2.644 1.00 0.00 5 VAL A O 7
ATOM 2710 N N . ASN A 1 6 ? -2.213 1.135 4.697 1.00 0.00 6 ASN A N 7
ATOM 2711 C CA . ASN A 1 6 ? -0.939 1.697 5.146 1.00 0.00 6 ASN A CA 7
ATOM 2712 C C . ASN A 1 6 ? 0.213 0.744 4.836 1.00 0.00 6 ASN A C 7
ATOM 2713 O O . ASN A 1 6 ? -0.007 -0.434 4.544 1.00 0.00 6 ASN A O 7
ATOM 2724 N N . CYS A 1 7 ? 1.443 1.256 4.913 1.00 0.00 7 CYS A N 7
ATOM 2725 C CA . CYS A 1 7 ? 2.630 0.431 4.646 1.00 0.00 7 CYS A CA 7
ATOM 2726 C C . CYS A 1 7 ? 3.930 1.215 4.821 1.00 0.00 7 CYS A C 7
ATOM 2727 O O . CYS A 1 7 ? 3.924 2.434 5.013 1.00 0.00 7 CYS A O 7
ATOM 2734 N N . LYS A 1 8 ? 5.043 0.489 4.718 1.00 0.00 8 LYS A N 7
ATOM 2735 C CA . LYS A 1 8 ? 6.377 1.069 4.820 1.00 0.00 8 LYS A CA 7
ATOM 2736 C C . LYS A 1 8 ? 7.137 0.813 3.516 1.00 0.00 8 LYS A C 7
ATOM 2737 O O . LYS A 1 8 ? 7.707 1.733 2.930 1.00 0.00 8 LYS A O 7
ATOM 2756 N N . THR A 1 9 ? 7.107 -0.444 3.057 1.00 0.00 9 THR A N 7
ATOM 2757 C CA . THR A 1 9 ? 7.754 -0.840 1.807 1.00 0.00 9 THR A CA 7
ATOM 2758 C C . THR A 1 9 ? 6.689 -1.235 0.768 1.00 0.00 9 THR A C 7
ATOM 2759 O O . THR A 1 9 ? 5.491 -1.141 1.041 1.00 0.00 9 THR A O 7
ATOM 2770 N N . ASP A 1 10 ? 7.126 -1.656 -0.424 1.00 0.00 10 ASP A N 7
ATOM 2771 C CA . ASP A 1 10 ? 6.201 -2.039 -1.500 1.00 0.00 10 ASP A CA 7
ATOM 2772 C C . ASP A 1 10 ? 5.268 -3.184 -1.085 1.00 0.00 10 ASP A C 7
ATOM 2773 O O . ASP A 1 10 ? 4.045 -3.028 -1.081 1.00 0.00 10 ASP A O 7
ATOM 2782 N N . ARG A 1 11 ? 5.852 -4.338 -0.750 1.00 0.00 11 ARG A N 7
ATOM 2783 C CA . ARG A 1 11 ? 5.076 -5.523 -0.350 1.00 0.00 11 ARG A CA 7
ATOM 2784 C C . ARG A 1 11 ? 4.384 -5.364 1.012 1.00 0.00 11 ARG A C 7
ATOM 2785 O O . ARG A 1 11 ? 3.687 -6.275 1.463 1.00 0.00 11 ARG A O 7
ATOM 2806 N N . ASP A 1 12 ? 4.547 -4.207 1.653 1.00 0.00 12 ASP A N 7
ATOM 2807 C CA . ASP A 1 12 ? 3.910 -3.957 2.945 1.00 0.00 12 ASP A CA 7
ATOM 2808 C C . ASP A 1 12 ? 2.432 -3.685 2.737 1.00 0.00 12 ASP A C 7
ATOM 2809 O O . ASP A 1 12 ? 1.600 -4.009 3.585 1.00 0.00 12 ASP A O 7
ATOM 2818 N N . CYS A 1 13 ? 2.113 -3.109 1.582 1.00 0.00 13 CYS A N 7
ATOM 2819 C CA . CYS A 1 13 ? 0.739 -2.816 1.229 1.00 0.00 13 CYS A CA 7
ATOM 2820 C C . CYS A 1 13 ? 0.121 -3.986 0.461 1.00 0.00 13 CYS A C 7
ATOM 2821 O O . CYS A 1 13 ? -0.848 -3.806 -0.278 1.00 0.00 13 CYS A O 7
ATOM 2828 N N . VAL A 1 14 ? 0.682 -5.194 0.647 1.00 0.00 14 VAL A N 7
ATOM 2829 C CA . VAL A 1 14 ? 0.180 -6.393 -0.022 1.00 0.00 14 VAL A CA 7
ATOM 2830 C C . VAL A 1 14 ? -1.331 -6.552 0.176 1.00 0.00 14 VAL A C 7
ATOM 2831 O O . VAL A 1 14 ? -2.016 -7.125 -0.673 1.00 0.00 14 VAL A O 7
ATOM 2844 N N . MET A 1 15 ? -1.847 -6.018 1.290 1.00 0.00 15 MET A N 7
ATOM 2845 C CA . MET A 1 15 ? -3.281 -6.073 1.582 1.00 0.00 15 MET A CA 7
ATOM 2846 C C . MET A 1 15 ? -4.084 -5.453 0.434 1.00 0.00 15 MET A C 7
ATOM 2847 O O . MET A 1 15 ? -5.247 -5.800 0.219 1.00 0.00 15 MET A O 7
ATOM 2861 N N . CYS A 1 16 ? -3.446 -4.541 -0.310 1.00 0.00 16 CYS A N 7
ATOM 2862 C CA . CYS A 1 16 ? -4.080 -3.878 -1.444 1.00 0.00 16 CYS A CA 7
ATOM 2863 C C . CYS A 1 16 ? -3.971 -4.742 -2.704 1.00 0.00 16 CYS A C 7
ATOM 2864 O O . CYS A 1 16 ? -4.949 -4.903 -3.436 1.00 0.00 16 CYS A O 7
ATOM 2871 N N . GLY A 1 17 ? -2.781 -5.301 -2.952 1.00 0.00 17 GLY A N 7
ATOM 2872 C CA . GLY A 1 17 ? -2.591 -6.142 -4.128 1.00 0.00 17 GLY A CA 7
ATOM 2873 C C . GLY A 1 17 ? -1.235 -6.836 -4.164 1.00 0.00 17 GLY A C 7
ATOM 2874 O O . GLY A 1 17 ? -0.493 -6.826 -3.179 1.00 0.00 17 GLY A O 7
ATOM 2878 N N . LEU A 1 18 ? -0.917 -7.433 -5.314 1.00 0.00 18 LEU A N 7
ATOM 2879 C CA . LEU A 1 18 ? 0.348 -8.133 -5.512 1.00 0.00 18 LEU A CA 7
ATOM 2880 C C . LEU A 1 18 ? 1.407 -7.191 -6.077 1.00 0.00 18 LEU A C 7
ATOM 2881 O O . LEU A 1 18 ? 1.633 -7.137 -7.288 1.00 0.00 18 LEU A O 7
ATOM 2897 N N . GLY A 1 19 ? 2.037 -6.442 -5.184 1.00 0.00 19 GLY A N 7
ATOM 2898 C CA . GLY A 1 19 ? 3.063 -5.488 -5.582 1.00 0.00 19 GLY A CA 7
ATOM 2899 C C . GLY A 1 19 ? 2.522 -4.074 -5.610 1.00 0.00 19 GLY A C 7
ATOM 2900 O O . GLY A 1 19 ? 2.111 -3.582 -6.662 1.00 0.00 19 GLY A O 7
ATOM 2904 N N . ILE A 1 20 ? 2.485 -3.436 -4.442 1.00 0.00 20 ILE A N 7
ATOM 2905 C CA . ILE A 1 20 ? 1.948 -2.087 -4.317 1.00 0.00 20 ILE A CA 7
ATOM 2906 C C . ILE A 1 20 ? 3.029 -1.062 -4.002 1.00 0.00 20 ILE A C 7
ATOM 2907 O O . ILE A 1 20 ? 3.996 -1.359 -3.303 1.00 0.00 20 ILE A O 7
ATOM 2923 N N . SER A 1 21 ? 2.832 0.158 -4.495 1.00 0.00 21 SER A N 7
ATOM 2924 C CA . SER A 1 21 ? 3.765 1.244 -4.234 1.00 0.00 21 SER A CA 7
ATOM 2925 C C . SER A 1 21 ? 3.342 1.964 -2.959 1.00 0.00 21 SER A C 7
ATOM 2926 O O . SER A 1 21 ? 2.170 2.311 -2.798 1.00 0.00 21 SER A O 7
ATOM 2934 N N . CYS A 1 22 ? 4.281 2.161 -2.042 1.00 0.00 22 CYS A N 7
ATOM 2935 C CA . CYS A 1 22 ? 3.969 2.813 -0.774 1.00 0.00 22 CYS A CA 7
ATOM 2936 C C . CYS A 1 22 ? 4.314 4.302 -0.796 1.00 0.00 22 CYS A C 7
ATOM 2937 O O . CYS A 1 22 ? 5.430 4.691 -1.143 1.00 0.00 22 CYS A O 7
ATOM 2944 N N . LYS A 1 23 ? 3.344 5.118 -0.387 1.00 0.00 23 LYS A N 7
ATOM 2945 C CA . LYS A 1 23 ? 3.515 6.565 -0.311 1.00 0.00 23 LYS A CA 7
ATOM 2946 C C . LYS A 1 23 ? 3.916 6.944 1.113 1.00 0.00 23 LYS A C 7
ATOM 2947 O O . LYS A 1 23 ? 4.438 6.103 1.840 1.00 0.00 23 LYS A O 7
ATOM 2966 N N . ASN A 1 24 ? 3.670 8.200 1.495 1.00 0.00 24 ASN A N 7
ATOM 2967 C CA . ASN A 1 24 ? 3.999 8.713 2.827 1.00 0.00 24 ASN A CA 7
ATOM 2968 C C . ASN A 1 24 ? 3.340 7.883 3.937 1.00 0.00 24 ASN A C 7
ATOM 2969 O O . ASN A 1 24 ? 2.467 8.362 4.664 1.00 0.00 24 ASN A O 7
ATOM 2980 N N . GLY A 1 25 ? 3.768 6.632 4.040 1.00 0.00 25 GLY A N 7
ATOM 2981 C CA . GLY A 1 25 ? 3.239 5.715 5.033 1.00 0.00 25 GLY A CA 7
ATOM 2982 C C . GLY A 1 25 ? 1.914 5.088 4.622 1.00 0.00 25 GLY A C 7
ATOM 2983 O O . GLY A 1 25 ? 1.202 4.543 5.467 1.00 0.00 25 GLY A O 7
ATOM 2987 N N . TYR A 1 26 ? 1.572 5.157 3.328 1.00 0.00 26 TYR A N 7
ATOM 2988 C CA . TYR A 1 26 ? 0.306 4.584 2.858 1.00 0.00 26 TYR A CA 7
ATOM 2989 C C . TYR A 1 26 ? 0.418 3.984 1.456 1.00 0.00 26 TYR A C 7
ATOM 2990 O O . TYR A 1 26 ? 1.504 3.898 0.891 1.00 0.00 26 TYR A O 7
ATOM 3008 N N . CYS A 1 27 ? -0.724 3.553 0.912 1.00 0.00 27 CYS A N 7
ATOM 3009 C CA . CYS A 1 27 ? -0.773 2.940 -0.414 1.00 0.00 27 CYS A CA 7
ATOM 3010 C C . CYS A 1 27 ? -0.919 3.985 -1.516 1.00 0.00 27 CYS A C 7
ATOM 3011 O O . CYS A 1 27 ? -1.686 4.940 -1.386 1.00 0.00 27 CYS A O 7
ATOM 3018 N N . GLN A 1 28 ? -0.191 3.778 -2.610 1.00 0.00 28 GLN A N 7
ATOM 3019 C CA . GLN A 1 28 ? -0.242 4.679 -3.759 1.00 0.00 28 GLN A CA 7
ATOM 3020 C C . GLN A 1 28 ? -1.317 4.224 -4.749 1.00 0.00 28 GLN A C 7
ATOM 3021 O O . GLN A 1 28 ? -2.083 5.037 -5.266 1.00 0.00 28 GLN A O 7
ATOM 3035 N N . GLY A 1 29 ? -1.354 2.913 -5.006 1.00 0.00 29 GLY A N 7
ATOM 3036 C CA . GLY A 1 29 ? -2.318 2.347 -5.934 1.00 0.00 29 GL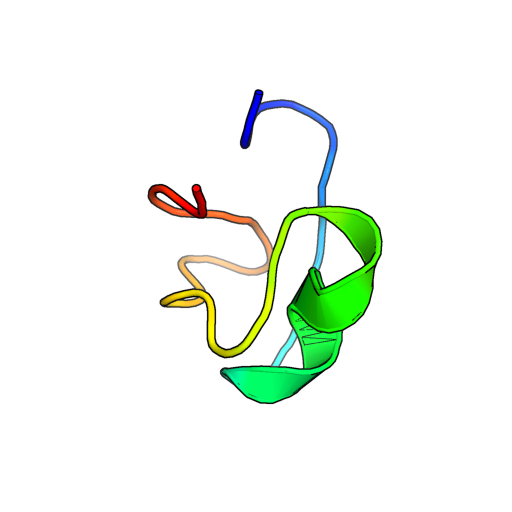Y A CA 7
ATOM 3037 C C . GLY A 1 29 ? -1.940 0.933 -6.338 1.00 0.00 29 GLY A C 7
ATOM 3038 O O . GLY A 1 29 ? -0.999 0.734 -7.107 1.00 0.00 29 GLY A O 7
ATOM 3042 N N . CYS A 1 30 ? -2.660 -0.050 -5.799 1.00 0.00 30 CYS A N 7
ATOM 3043 C CA . CYS A 1 30 ? -2.386 -1.458 -6.088 1.00 0.00 30 CYS A CA 7
ATOM 3044 C C . CYS A 1 30 ? -3.014 -1.890 -7.426 1.00 0.00 30 CYS A C 7
ATOM 3045 O O . CYS A 1 30 ? -2.788 -1.246 -8.451 1.00 0.00 30 CYS A O 7
ATOM 3052 N N . THR A 1 31 ? -3.790 -2.982 -7.419 1.00 0.00 31 THR A N 7
ATOM 3053 C CA . THR A 1 31 ? -4.428 -3.485 -8.637 1.00 0.00 31 THR A CA 7
ATOM 3054 C C . THR A 1 31 ? -5.883 -3.016 -8.743 1.00 0.00 31 THR A C 7
ATOM 3055 O O . THR A 1 31 ? -6.504 -3.255 -9.800 1.00 0.00 31 THR A O 7
ATOM 3067 N N . THR A 1 1 ? -9.008 -0.061 -2.514 1.00 0.00 1 THR A N 8
ATOM 3068 C CA . THR A 1 1 ? -8.604 1.370 -2.586 1.00 0.00 1 THR A CA 8
ATOM 3069 C C . THR A 1 1 ? -7.416 1.652 -1.667 1.00 0.00 1 THR A C 8
ATOM 3070 O O . THR A 1 1 ? -7.349 1.129 -0.555 1.00 0.00 1 THR A O 8
ATOM 3083 N N . PRO A 1 2 ? -6.457 2.485 -2.121 1.00 0.00 2 PRO A N 8
ATOM 3084 C CA . PRO A 1 2 ? -5.265 2.834 -1.339 1.00 0.00 2 PRO A CA 8
ATOM 3085 C C . PRO A 1 2 ? -5.508 3.963 -0.340 1.00 0.00 2 PRO A C 8
ATOM 3086 O O . PRO A 1 2 ? -4.656 4.833 -0.148 1.00 0.00 2 PRO A O 8
ATOM 3097 N N . TYR A 1 3 ? -6.665 3.927 0.308 1.00 0.00 3 TYR A N 8
ATOM 3098 C CA . TYR A 1 3 ? -7.017 4.926 1.303 1.00 0.00 3 TYR A CA 8
ATOM 3099 C C . TYR A 1 3 ? -6.658 4.420 2.698 1.00 0.00 3 TYR A C 8
ATOM 3100 O O . TYR A 1 3 ? -5.859 5.040 3.400 1.00 0.00 3 TYR A O 8
ATOM 3118 N N . PRO A 1 4 ? -7.239 3.274 3.118 1.00 0.00 4 PRO A N 8
ATOM 3119 C CA . PRO A 1 4 ? -6.973 2.685 4.421 1.00 0.00 4 PRO A CA 8
ATOM 3120 C C . PRO A 1 4 ? -5.844 1.646 4.397 1.00 0.00 4 PRO A C 8
ATOM 3121 O O . PRO A 1 4 ? -5.626 0.949 5.391 1.00 0.00 4 PRO A O 8
ATOM 3132 N N . VAL A 1 5 ? -5.124 1.539 3.272 1.00 0.00 5 VAL A N 8
ATOM 3133 C CA . VAL A 1 5 ? -4.031 0.575 3.170 1.00 0.00 5 VAL A CA 8
ATOM 3134 C C . VAL A 1 5 ? -2.700 1.241 3.499 1.00 0.00 5 VAL A C 8
ATOM 3135 O O . VAL A 1 5 ? -2.124 1.948 2.672 1.00 0.00 5 VAL A O 8
ATOM 3148 N N . ASN A 1 6 ? -2.225 1.013 4.718 1.00 0.00 6 ASN A N 8
ATOM 3149 C CA . ASN A 1 6 ? -0.959 1.586 5.175 1.00 0.00 6 ASN A CA 8
ATOM 3150 C C . ASN A 1 6 ? 0.209 0.656 4.865 1.00 0.00 6 ASN A C 8
ATOM 3151 O O . ASN A 1 6 ? 0.010 -0.519 4.550 1.00 0.00 6 ASN A O 8
ATOM 3162 N N . CYS A 1 7 ? 1.428 1.187 4.961 1.00 0.00 7 CYS A N 8
ATOM 3163 C CA . CYS A 1 7 ? 2.632 0.391 4.693 1.00 0.00 7 CYS A CA 8
ATOM 3164 C C . CYS A 1 7 ? 3.916 1.186 4.922 1.00 0.00 7 CYS A C 8
ATOM 3165 O O . CYS A 1 7 ? 3.888 2.395 5.169 1.00 0.00 7 CYS A O 8
ATOM 3172 N N . LYS A 1 8 ? 5.041 0.482 4.803 1.00 0.00 8 LYS A N 8
ATOM 3173 C CA . LYS A 1 8 ? 6.365 1.074 4.951 1.00 0.00 8 LYS A CA 8
ATOM 3174 C C . LYS A 1 8 ? 7.153 0.884 3.655 1.00 0.00 8 LYS A C 8
ATOM 3175 O O . LYS A 1 8 ? 7.733 1.832 3.124 1.00 0.00 8 LYS A O 8
ATOM 3194 N N . THR A 1 9 ? 7.143 -0.352 3.143 1.00 0.00 9 THR A N 8
ATOM 3195 C CA . THR A 1 9 ? 7.828 -0.689 1.897 1.00 0.00 9 THR A CA 8
ATOM 3196 C C . THR A 1 9 ? 6.806 -1.064 0.816 1.00 0.00 9 THR A C 8
ATOM 3197 O O . THR A 1 9 ? 5.596 -0.969 1.036 1.00 0.00 9 THR A O 8
ATOM 3208 N N . ASP A 1 10 ? 7.295 -1.482 -0.352 1.00 0.00 10 ASP A N 8
ATOM 3209 C CA . ASP A 1 10 ? 6.421 -1.858 -1.467 1.00 0.00 10 ASP A CA 8
ATOM 3210 C C . ASP A 1 10 ? 5.493 -3.021 -1.104 1.00 0.00 10 ASP A C 8
ATOM 3211 O O . ASP A 1 10 ? 4.268 -2.873 -1.111 1.00 0.00 10 ASP A O 8
ATOM 3220 N N . ARG A 1 11 ? 6.077 -4.180 -0.795 1.00 0.00 11 ARG A N 8
ATOM 3221 C CA . ARG A 1 11 ? 5.294 -5.370 -0.447 1.00 0.00 11 ARG A CA 8
ATOM 3222 C C . ARG A 1 11 ? 4.615 -5.264 0.926 1.00 0.00 11 ARG A C 8
ATOM 3223 O O . ARG A 1 11 ? 3.965 -6.215 1.365 1.00 0.00 11 ARG A O 8
ATOM 3244 N N . ASP A 1 12 ? 4.724 -4.109 1.590 1.00 0.00 12 ASP A N 8
ATOM 3245 C CA . ASP A 1 12 ? 4.078 -3.928 2.886 1.00 0.00 12 ASP A CA 8
ATOM 3246 C C . ASP A 1 12 ? 2.596 -3.691 2.679 1.00 0.00 12 ASP A C 8
ATOM 3247 O O . ASP A 1 12 ? 1.769 -4.061 3.514 1.00 0.00 12 ASP A O 8
ATOM 3256 N N . CYS A 1 13 ? 2.267 -3.097 1.535 1.00 0.00 13 CYS A N 8
ATOM 3257 C CA . CYS A 1 13 ? 0.886 -2.838 1.182 1.00 0.00 13 CYS A CA 8
ATOM 3258 C C . CYS A 1 13 ? 0.319 -4.012 0.379 1.00 0.00 13 CYS A C 8
ATOM 3259 O O . CYS A 1 13 ? -0.654 -3.852 -0.360 1.00 0.00 13 CYS A O 8
ATOM 3266 N N . VAL A 1 14 ? 0.930 -5.200 0.535 1.00 0.00 14 VAL A N 8
ATOM 3267 C CA . VAL A 1 14 ? 0.480 -6.398 -0.170 1.00 0.00 14 VAL A CA 8
ATOM 3268 C C . VAL A 1 14 ? -1.023 -6.627 0.024 1.00 0.00 14 VAL A C 8
ATOM 3269 O O . VAL A 1 14 ? -1.681 -7.220 -0.831 1.00 0.00 14 VAL A O 8
ATOM 3282 N N . MET A 1 15 ? -1.564 -6.129 1.144 1.00 0.00 15 MET A N 8
ATOM 3283 C CA . MET A 1 15 ? -2.993 -6.256 1.432 1.00 0.00 15 MET A CA 8
ATOM 3284 C C . MET A 1 15 ? -3.820 -5.631 0.303 1.00 0.00 15 MET A C 8
ATOM 3285 O O . MET A 1 15 ? -4.965 -6.020 0.071 1.00 0.00 15 MET A O 8
ATOM 3299 N N . CYS A 1 16 ? -3.221 -4.665 -0.404 1.00 0.00 16 CYS A N 8
ATOM 3300 C CA . CYS A 1 16 ? -3.884 -3.990 -1.513 1.00 0.00 16 CYS A CA 8
ATOM 3301 C C . CYS A 1 16 ? -3.734 -4.801 -2.803 1.00 0.00 16 CYS A C 8
ATOM 3302 O O . CYS A 1 16 ? -4.703 -4.982 -3.542 1.00 0.00 16 CYS A O 8
ATOM 3309 N N . GLY A 1 17 ? -2.520 -5.294 -3.067 1.00 0.00 17 GLY A N 8
ATOM 3310 C CA . GLY A 1 17 ? -2.288 -6.083 -4.270 1.00 0.00 17 GLY A CA 8
ATOM 3311 C C . GLY A 1 17 ? -0.920 -6.749 -4.295 1.00 0.00 17 GLY A C 8
ATOM 3312 O O . GLY A 1 17 ? -0.203 -6.756 -3.294 1.00 0.00 17 GLY A O 8
ATOM 3316 N N . LEU A 1 18 ? -0.563 -7.305 -5.452 1.00 0.00 18 LEU A N 8
ATOM 3317 C CA . LEU A 1 18 ? 0.720 -7.974 -5.634 1.00 0.00 18 LEU A CA 8
ATOM 3318 C C . LEU A 1 18 ? 1.778 -6.998 -6.138 1.00 0.00 18 LEU A C 8
ATOM 3319 O O . LEU A 1 18 ? 2.054 -6.921 -7.337 1.00 0.00 18 LEU A O 8
ATOM 3335 N N . GLY A 1 19 ? 2.353 -6.250 -5.209 1.00 0.00 19 GLY A N 8
ATOM 3336 C CA . GLY A 1 19 ? 3.375 -5.269 -5.553 1.00 0.00 19 GLY A CA 8
ATOM 3337 C C . GLY A 1 19 ? 2.812 -3.865 -5.588 1.00 0.00 19 GLY A C 8
ATOM 3338 O O . GLY A 1 19 ? 2.447 -3.362 -6.652 1.00 0.00 19 GLY A O 8
ATOM 3342 N N . ILE A 1 20 ? 2.704 -3.245 -4.416 1.00 0.00 20 ILE A N 8
ATOM 3343 C CA . ILE A 1 20 ? 2.141 -1.906 -4.300 1.00 0.00 20 ILE A CA 8
ATOM 3344 C C . ILE A 1 20 ? 3.194 -0.871 -3.925 1.00 0.00 20 ILE A C 8
ATOM 3345 O O . ILE A 1 20 ? 4.112 -1.154 -3.158 1.00 0.00 20 ILE A O 8
ATOM 3361 N N . SER A 1 21 ? 3.031 0.343 -4.444 1.00 0.00 21 SER A N 8
ATOM 3362 C CA . SER A 1 21 ? 3.946 1.434 -4.132 1.00 0.00 21 SER A CA 8
ATOM 3363 C C . SER A 1 21 ? 3.474 2.130 -2.860 1.00 0.00 21 SER A C 8
ATOM 3364 O O . SER A 1 21 ? 2.298 2.481 -2.738 1.00 0.00 21 SER A O 8
ATOM 3372 N N . CYS A 1 22 ? 4.377 2.303 -1.902 1.00 0.00 22 CYS A N 8
ATOM 3373 C CA . CYS A 1 22 ? 4.020 2.931 -0.635 1.00 0.00 22 CYS A CA 8
ATOM 3374 C C . CYS A 1 22 ? 4.329 4.427 -0.631 1.00 0.00 22 CYS A C 8
ATOM 3375 O O . CYS A 1 22 ? 5.455 4.845 -0.910 1.00 0.00 22 CYS A O 8
ATOM 3382 N N . LYS A 1 23 ? 3.321 5.220 -0.276 1.00 0.00 23 LYS A N 8
ATOM 3383 C CA . LYS A 1 23 ? 3.455 6.669 -0.185 1.00 0.00 23 LYS A CA 8
ATOM 3384 C C . LYS A 1 23 ? 3.766 7.047 1.257 1.00 0.00 23 LYS A C 8
ATOM 3385 O O . LYS A 1 23 ? 4.301 6.226 1.994 1.00 0.00 23 LYS A O 8
ATOM 3404 N N . ASN A 1 24 ? 3.433 8.283 1.642 1.00 0.00 24 ASN A N 8
ATOM 3405 C CA . ASN A 1 24 ? 3.668 8.795 2.996 1.00 0.00 24 ASN A CA 8
ATOM 3406 C C . ASN A 1 24 ? 3.054 7.885 4.067 1.00 0.00 24 ASN A C 8
ATOM 3407 O O . ASN A 1 24 ? 2.122 8.271 4.777 1.00 0.00 24 ASN A O 8
ATOM 3418 N N . GLY A 1 25 ? 3.581 6.673 4.158 1.00 0.00 25 GLY A N 8
ATOM 3419 C CA . GLY A 1 25 ? 3.102 5.693 5.114 1.00 0.00 25 GLY A CA 8
ATOM 3420 C C . GLY A 1 25 ? 1.795 5.044 4.689 1.00 0.00 25 GLY A C 8
ATOM 3421 O O . GLY A 1 25 ? 1.096 4.461 5.520 1.00 0.00 25 GLY A O 8
ATOM 3425 N N . TYR A 1 26 ? 1.453 5.141 3.398 1.00 0.00 26 TYR A N 8
ATOM 3426 C CA . TYR A 1 26 ? 0.204 4.554 2.908 1.00 0.00 26 TYR A CA 8
ATOM 3427 C C . TYR A 1 26 ? 0.346 3.977 1.502 1.00 0.00 26 TYR A C 8
ATOM 3428 O O . TYR A 1 26 ? 1.433 3.959 0.931 1.00 0.00 26 TYR A O 8
ATOM 3446 N N . CYS A 1 27 ? -0.771 3.488 0.961 1.00 0.00 27 CYS A N 8
ATOM 3447 C CA . CYS A 1 27 ? -0.798 2.888 -0.369 1.00 0.00 27 CYS A CA 8
ATOM 3448 C C . CYS A 1 27 ? -0.970 3.940 -1.460 1.00 0.00 27 CYS A C 8
ATOM 3449 O O . CYS A 1 27 ? -1.743 4.887 -1.309 1.00 0.00 27 CYS A O 8
ATOM 3456 N N . GLN A 1 28 ? -0.254 3.754 -2.566 1.00 0.00 28 GLN A N 8
ATOM 3457 C CA . GLN A 1 28 ? -0.330 4.665 -3.701 1.00 0.00 28 GLN A CA 8
ATOM 3458 C C . GLN A 1 28 ? -1.412 4.210 -4.681 1.00 0.00 28 GLN A C 8
ATOM 3459 O O . GLN A 1 28 ? -2.237 5.008 -5.127 1.00 0.00 28 GLN A O 8
ATOM 3473 N N . GLY A 1 29 ? -1.386 2.916 -5.010 1.00 0.00 29 GLY A N 8
ATOM 3474 C CA . GLY A 1 29 ? -2.347 2.345 -5.937 1.00 0.00 29 GLY A CA 8
ATOM 3475 C C . GLY A 1 29 ? -1.946 0.941 -6.357 1.00 0.00 29 GLY A C 8
ATOM 3476 O O . GLY A 1 29 ? -1.023 0.768 -7.155 1.00 0.00 29 GLY A O 8
ATOM 3480 N N . CYS A 1 30 ? -2.624 -0.060 -5.799 1.00 0.00 30 CYS A N 8
ATOM 3481 C CA . CYS A 1 30 ? -2.324 -1.459 -6.099 1.00 0.00 30 CYS A CA 8
ATOM 3482 C C . CYS A 1 30 ? -2.967 -1.900 -7.427 1.00 0.00 30 CYS A C 8
ATOM 3483 O O . CYS A 1 30 ? -2.783 -1.239 -8.451 1.00 0.00 30 CYS A O 8
ATOM 3490 N N . THR A 1 31 ? -3.706 -3.014 -7.413 1.00 0.00 31 THR A N 8
ATOM 3491 C CA . THR A 1 31 ? -4.354 -3.528 -8.618 1.00 0.00 31 THR A CA 8
ATOM 3492 C C . THR A 1 31 ? -5.800 -3.935 -8.325 1.00 0.00 31 THR A C 8
ATOM 3493 O O . THR A 1 31 ? -6.683 -3.604 -9.143 1.00 0.00 31 THR A O 8
ATOM 3505 N N . THR A 1 1 ? -8.938 -0.013 -2.600 1.00 0.00 1 THR A N 9
ATOM 3506 C CA . THR A 1 1 ? -8.694 1.453 -2.489 1.00 0.00 1 THR A CA 9
ATOM 3507 C C . THR A 1 1 ? -7.494 1.740 -1.586 1.00 0.00 1 THR A C 9
ATOM 3508 O O . THR A 1 1 ? -7.409 1.209 -0.479 1.00 0.00 1 THR A O 9
ATOM 3521 N N . PRO A 1 2 ? -6.547 2.585 -2.049 1.00 0.00 2 PRO A N 9
ATOM 3522 C CA . PRO A 1 2 ? -5.344 2.936 -1.279 1.00 0.00 2 PRO A CA 9
ATOM 3523 C C . PRO A 1 2 ? -5.582 4.047 -0.256 1.00 0.00 2 PRO A C 9
ATOM 3524 O O . PRO A 1 2 ? -4.732 4.921 -0.063 1.00 0.00 2 PRO A O 9
ATOM 3535 N N . TYR A 1 3 ? -6.728 3.993 0.414 1.00 0.00 3 TYR A N 9
ATOM 3536 C CA . TYR A 1 3 ? -7.065 4.974 1.434 1.00 0.00 3 TYR A CA 9
ATOM 3537 C C . TYR A 1 3 ? -6.658 4.455 2.811 1.00 0.00 3 TYR A C 9
ATOM 3538 O O . TYR A 1 3 ? -5.861 5.087 3.506 1.00 0.00 3 TYR A O 9
ATOM 3556 N N . PRO A 1 4 ? -7.194 3.283 3.223 1.00 0.00 4 PRO A N 9
ATOM 3557 C CA . PRO A 1 4 ? -6.883 2.677 4.509 1.00 0.00 4 PRO A CA 9
ATOM 3558 C C . PRO A 1 4 ? -5.749 1.647 4.434 1.00 0.00 4 PRO A C 9
ATOM 3559 O O . PRO A 1 4 ? -5.517 0.913 5.397 1.00 0.00 4 PRO A O 9
ATOM 3570 N N . VAL A 1 5 ? -5.043 1.586 3.297 1.00 0.00 5 VAL A N 9
ATOM 3571 C CA . VAL A 1 5 ? -3.947 0.632 3.146 1.00 0.00 5 VAL A CA 9
ATOM 3572 C C . VAL A 1 5 ? -2.607 1.305 3.417 1.00 0.00 5 VAL A C 9
ATOM 3573 O O . VAL A 1 5 ? -2.046 1.975 2.550 1.00 0.00 5 VAL A O 9
ATOM 3586 N N . ASN A 1 6 ? -2.105 1.118 4.632 1.00 0.00 6 ASN A N 9
ATOM 3587 C CA . ASN A 1 6 ? -0.827 1.697 5.041 1.00 0.00 6 ASN A CA 9
ATOM 3588 C C . ASN A 1 6 ? 0.319 0.739 4.740 1.00 0.00 6 ASN A C 9
ATOM 3589 O O . ASN A 1 6 ? 0.094 -0.445 4.480 1.00 0.00 6 ASN A O 9
ATOM 3600 N N . CYS A 1 7 ? 1.548 1.253 4.780 1.00 0.0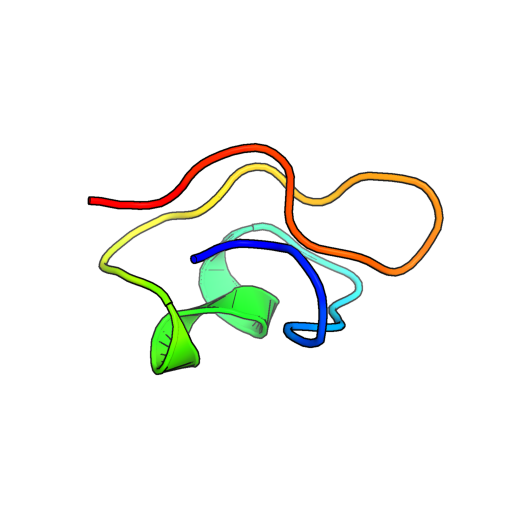0 7 CYS A N 9
ATOM 3601 C CA . CYS A 1 7 ? 2.728 0.424 4.509 1.00 0.00 7 CYS A CA 9
ATOM 3602 C C . CYS A 1 7 ? 4.035 1.196 4.668 1.00 0.00 7 CYS A C 9
ATOM 3603 O O . CYS A 1 7 ? 4.043 2.414 4.865 1.00 0.00 7 CYS A O 9
ATOM 3610 N N . LYS A 1 8 ? 5.136 0.457 4.543 1.00 0.00 8 LYS A N 9
ATOM 3611 C CA . LYS A 1 8 ? 6.480 1.015 4.627 1.00 0.00 8 LYS A CA 9
ATOM 3612 C C . LYS A 1 8 ? 7.218 0.757 3.308 1.00 0.00 8 LYS A C 9
ATOM 3613 O O . LYS A 1 8 ? 7.806 1.669 2.725 1.00 0.00 8 LYS A O 9
ATOM 3632 N N . THR A 1 9 ? 7.149 -0.493 2.833 1.00 0.00 9 THR A N 9
ATOM 3633 C CA . THR A 1 9 ? 7.773 -0.891 1.570 1.00 0.00 9 THR A CA 9
ATOM 3634 C C . THR A 1 9 ? 6.693 -1.270 0.547 1.00 0.00 9 THR A C 9
ATOM 3635 O O . THR A 1 9 ? 5.497 -1.161 0.830 1.00 0.00 9 THR A O 9
ATOM 3646 N N . ASP A 1 10 ? 7.114 -1.705 -0.643 1.00 0.00 10 ASP A N 9
ATOM 3647 C CA . ASP A 1 10 ? 6.174 -2.083 -1.705 1.00 0.00 10 ASP A CA 9
ATOM 3648 C C . ASP A 1 10 ? 5.266 -3.243 -1.280 1.00 0.00 10 ASP A C 9
ATOM 3649 O O . ASP A 1 10 ? 4.040 -3.118 -1.290 1.00 0.00 10 ASP A O 9
ATOM 3658 N N . ARG A 1 11 ? 5.876 -4.371 -0.917 1.00 0.00 11 ARG A N 9
ATOM 3659 C CA . ARG A 1 11 ? 5.126 -5.564 -0.501 1.00 0.00 11 ARG A CA 9
ATOM 3660 C C . ARG A 1 11 ? 4.451 -5.400 0.866 1.00 0.00 11 ARG A C 9
ATOM 3661 O O . ARG A 1 11 ? 3.774 -6.316 1.335 1.00 0.00 11 ARG A O 9
ATOM 3682 N N . ASP A 1 12 ? 4.607 -4.236 1.490 1.00 0.00 12 ASP A N 9
ATOM 3683 C CA . ASP A 1 12 ? 3.985 -3.977 2.786 1.00 0.00 12 ASP A CA 9
ATOM 3684 C C . ASP A 1 12 ? 2.506 -3.708 2.588 1.00 0.00 12 ASP A C 9
ATOM 3685 O O . ASP A 1 12 ? 1.677 -4.060 3.428 1.00 0.00 12 ASP A O 9
ATOM 3694 N N . CYS A 1 13 ? 2.185 -3.107 1.446 1.00 0.00 13 CYS A N 9
ATOM 3695 C CA . CYS A 1 13 ? 0.809 -2.815 1.099 1.00 0.00 13 CYS A CA 9
ATOM 3696 C C . CYS A 1 13 ? 0.200 -3.977 0.309 1.00 0.00 13 CYS A C 9
ATOM 3697 O O . CYS A 1 13 ? -0.803 -3.803 -0.384 1.00 0.00 13 CYS A O 9
ATOM 3704 N N . VAL A 1 14 ? 0.808 -5.170 0.427 1.00 0.00 14 VAL A N 9
ATOM 3705 C CA . VAL A 1 14 ? 0.321 -6.360 -0.268 1.00 0.00 14 VAL A CA 9
ATOM 3706 C C . VAL A 1 14 ? -1.175 -6.573 -0.015 1.00 0.00 14 VAL A C 9
ATOM 3707 O O . VAL A 1 14 ? -1.879 -7.132 -0.857 1.00 0.00 14 VAL A O 9
ATOM 3720 N N . MET A 1 15 ? -1.660 -6.097 1.139 1.00 0.00 15 MET A N 9
ATOM 3721 C CA . MET A 1 15 ? -3.079 -6.204 1.483 1.00 0.00 15 MET A CA 9
ATOM 3722 C C . MET A 1 15 ? -3.943 -5.584 0.378 1.00 0.00 15 MET A C 9
ATOM 3723 O O . MET A 1 15 ? -5.101 -5.962 0.198 1.00 0.00 15 MET A O 9
ATOM 3737 N N . CYS A 1 16 ? -3.362 -4.636 -0.367 1.00 0.00 16 CYS A N 9
ATOM 3738 C CA . CYS A 1 16 ? -4.057 -3.967 -1.461 1.00 0.00 16 CYS A CA 9
ATOM 3739 C C . CYS A 1 16 ? -3.970 -4.800 -2.743 1.00 0.00 16 CYS A C 9
ATOM 3740 O O . CYS A 1 16 ? -4.964 -4.956 -3.454 1.00 0.00 16 CYS A O 9
ATOM 3747 N N . GLY A 1 17 ? -2.781 -5.336 -3.032 1.00 0.00 17 GLY A N 9
ATOM 3748 C CA . GLY A 1 17 ? -2.606 -6.147 -4.228 1.00 0.00 17 GLY A CA 9
ATOM 3749 C C . GLY A 1 17 ? -1.255 -6.845 -4.287 1.00 0.00 17 GLY A C 9
ATOM 3750 O O . GLY A 1 17 ? -0.503 -6.848 -3.311 1.00 0.00 17 GLY A O 9
ATOM 3754 N N . LEU A 1 18 ? -0.951 -7.429 -5.444 1.00 0.00 18 LEU A N 9
ATOM 3755 C CA . LEU A 1 18 ? 0.310 -8.130 -5.658 1.00 0.00 18 LEU A CA 9
ATOM 3756 C C . LEU A 1 18 ? 1.365 -7.181 -6.219 1.00 0.00 18 LEU A C 9
ATOM 3757 O O . LEU A 1 18 ? 1.591 -7.123 -7.431 1.00 0.00 18 LEU A O 9
ATOM 3773 N N . GLY A 1 19 ? 1.992 -6.432 -5.327 1.00 0.00 19 GLY A N 9
ATOM 3774 C CA . GLY A 1 19 ? 3.015 -5.475 -5.726 1.00 0.00 19 GLY A CA 9
ATOM 3775 C C . GLY A 1 19 ? 2.477 -4.061 -5.743 1.00 0.00 19 GLY A C 9
ATOM 3776 O O . GLY A 1 19 ? 2.070 -3.558 -6.791 1.00 0.00 19 GLY A O 9
ATOM 3780 N N . ILE A 1 20 ? 2.437 -3.431 -4.569 1.00 0.00 20 ILE A N 9
ATOM 3781 C CA . ILE A 1 20 ? 1.904 -2.082 -4.436 1.00 0.00 20 ILE A CA 9
ATOM 3782 C C . ILE A 1 20 ? 2.988 -1.061 -4.117 1.00 0.00 20 ILE A C 9
ATOM 3783 O O . ILE A 1 20 ? 3.941 -1.359 -3.401 1.00 0.00 20 ILE A O 9
ATOM 3799 N N . SER A 1 21 ? 2.813 0.155 -4.626 1.00 0.00 21 SER A N 9
ATOM 3800 C CA . SER A 1 21 ? 3.755 1.234 -4.368 1.00 0.00 21 SER A CA 9
ATOM 3801 C C . SER A 1 21 ? 3.346 1.964 -3.094 1.00 0.00 21 SER A C 9
ATOM 3802 O O . SER A 1 21 ? 2.182 2.342 -2.935 1.00 0.00 21 SER A O 9
ATOM 3810 N N . CYS A 1 22 ? 4.292 2.145 -2.179 1.00 0.00 22 CYS A N 9
ATOM 3811 C CA . CYS A 1 22 ? 4.004 2.816 -0.918 1.00 0.00 22 CYS A CA 9
ATOM 3812 C C . CYS A 1 22 ? 4.396 4.290 -0.964 1.00 0.00 22 CYS A C 9
ATOM 3813 O O . CYS A 1 22 ? 5.539 4.632 -1.274 1.00 0.00 22 CYS A O 9
ATOM 3820 N N . LYS A 1 23 ? 3.442 5.155 -0.621 1.00 0.00 23 LYS A N 9
ATOM 3821 C CA . LYS A 1 23 ? 3.669 6.594 -0.582 1.00 0.00 23 LYS A CA 9
ATOM 3822 C C . LYS A 1 23 ? 3.928 7.012 0.862 1.00 0.00 23 LYS A C 9
ATOM 3823 O O . LYS A 1 23 ? 4.392 6.193 1.646 1.00 0.00 23 LYS A O 9
ATOM 3842 N N . ASN A 1 24 ? 3.644 8.276 1.190 1.00 0.00 24 ASN A N 9
ATOM 3843 C CA . ASN A 1 24 ? 3.849 8.837 2.535 1.00 0.00 24 ASN A CA 9
ATOM 3844 C C . ASN A 1 24 ? 3.225 7.971 3.643 1.00 0.00 24 ASN A C 9
ATOM 3845 O O . ASN A 1 24 ? 2.297 8.396 4.337 1.00 0.00 24 ASN A O 9
ATOM 3856 N N . GLY A 1 25 ? 3.746 6.760 3.789 1.00 0.00 25 GLY A N 9
ATOM 3857 C CA . GLY A 1 25 ? 3.266 5.822 4.790 1.00 0.00 25 GLY A CA 9
ATOM 3858 C C . GLY A 1 25 ? 1.951 5.155 4.412 1.00 0.00 25 GLY A C 9
ATOM 3859 O O . GLY A 1 25 ? 1.293 4.558 5.268 1.00 0.00 25 GLY A O 9
ATOM 3863 N N . TYR A 1 26 ? 1.558 5.244 3.137 1.00 0.00 26 TYR A N 9
ATOM 3864 C CA . TYR A 1 26 ? 0.301 4.635 2.700 1.00 0.00 26 TYR A CA 9
ATOM 3865 C C . TYR A 1 26 ? 0.401 4.035 1.299 1.00 0.00 26 TYR A C 9
ATOM 3866 O O . TYR A 1 26 ? 1.471 4.015 0.693 1.00 0.00 26 TYR A O 9
ATOM 3884 N N . CYS A 1 27 ? -0.731 3.532 0.803 1.00 0.00 27 CYS A N 9
ATOM 3885 C CA . CYS A 1 27 ? -0.797 2.912 -0.515 1.00 0.00 27 CYS A CA 9
ATOM 3886 C C . CYS A 1 27 ? -0.974 3.952 -1.618 1.00 0.00 27 CYS A C 9
ATOM 3887 O O . CYS A 1 27 ? -1.723 4.918 -1.464 1.00 0.00 27 CYS A O 9
ATOM 3894 N N . GLN A 1 28 ? -0.288 3.732 -2.735 1.00 0.00 28 GLN A N 9
ATOM 3895 C CA . GLN A 1 28 ? -0.372 4.624 -3.884 1.00 0.00 28 GLN A CA 9
ATOM 3896 C C . GLN A 1 28 ? -1.481 4.169 -4.834 1.00 0.00 28 GLN A C 9
ATOM 3897 O O . GLN A 1 28 ? -2.268 4.982 -5.322 1.00 0.00 28 GLN A O 9
ATOM 3911 N N . GLY A 1 29 ? -1.525 2.859 -5.090 1.00 0.00 29 GLY A N 9
ATOM 3912 C CA . GLY A 1 29 ? -2.519 2.289 -5.980 1.00 0.00 29 GLY A CA 9
ATOM 3913 C C . GLY A 1 29 ? -2.145 0.879 -6.403 1.00 0.00 29 GLY A C 9
ATOM 3914 O O . GLY A 1 29 ? -1.234 0.692 -7.211 1.00 0.00 29 GLY A O 9
ATOM 3918 N N . CYS A 1 30 ? -2.832 -0.112 -5.838 1.00 0.00 30 CYS A N 9
ATOM 3919 C CA . CYS A 1 30 ? -2.555 -1.515 -6.142 1.00 0.00 30 CYS A CA 9
ATOM 3920 C C . CYS A 1 30 ? -3.237 -1.953 -7.450 1.00 0.00 30 CYS A C 9
ATOM 3921 O O . CYS A 1 30 ? -3.080 -1.294 -8.480 1.00 0.00 30 CYS A O 9
ATOM 3928 N N . THR A 1 31 ? -3.982 -3.065 -7.414 1.00 0.00 31 THR A N 9
ATOM 3929 C CA . THR A 1 31 ? -4.667 -3.577 -8.604 1.00 0.00 31 THR A CA 9
ATOM 3930 C C . THR A 1 31 ? -6.137 -3.150 -8.629 1.00 0.00 31 THR A C 9
ATOM 3931 O O . THR A 1 31 ? -6.787 -3.337 -9.679 1.00 0.00 31 THR A O 9
ATOM 3943 N N . THR A 1 1 ? -8.473 0.076 -3.274 1.00 0.00 1 THR A N 10
ATOM 3944 C CA . THR A 1 1 ? -8.686 1.352 -2.535 1.00 0.00 1 THR A CA 10
ATOM 3945 C C . THR A 1 1 ? -7.497 1.667 -1.624 1.00 0.00 1 THR A C 10
ATOM 3946 O O . THR A 1 1 ? -7.464 1.239 -0.470 1.00 0.00 1 THR A O 10
ATOM 3959 N N . PRO A 1 2 ? -6.499 2.421 -2.134 1.00 0.00 2 PRO A N 10
ATOM 3960 C CA . PRO A 1 2 ? -5.304 2.789 -1.362 1.00 0.00 2 PRO A CA 10
ATOM 3961 C C . PRO A 1 2 ? -5.525 3.994 -0.451 1.00 0.00 2 PRO A C 10
ATOM 3962 O O . PRO A 1 2 ? -4.673 4.879 -0.355 1.00 0.00 2 PRO A O 10
ATOM 3973 N N . TYR A 1 3 ? -6.662 4.008 0.232 1.00 0.00 3 TYR A N 10
ATOM 3974 C CA . TYR A 1 3 ? -6.986 5.084 1.154 1.00 0.00 3 TYR A CA 10
ATOM 3975 C C . TYR A 1 3 ? -6.616 4.674 2.576 1.00 0.00 3 TYR A C 10
ATOM 3976 O O . TYR A 1 3 ? -5.792 5.327 3.217 1.00 0.00 3 TYR A O 10
ATOM 3994 N N . PRO A 1 4 ? -7.208 3.571 3.089 1.00 0.00 4 PRO A N 10
ATOM 3995 C CA . PRO A 1 4 ? -6.928 3.073 4.425 1.00 0.00 4 PRO A CA 10
ATOM 3996 C C . PRO A 1 4 ? -5.855 1.978 4.447 1.00 0.00 4 PRO A C 10
ATOM 3997 O O . PRO A 1 4 ? -5.680 1.305 5.465 1.00 0.00 4 PRO A O 10
ATOM 4008 N N . VAL A 1 5 ? -5.133 1.795 3.332 1.00 0.00 5 VAL A N 10
ATOM 4009 C CA . VAL A 1 5 ? -4.094 0.773 3.271 1.00 0.00 5 VAL A CA 10
ATOM 4010 C C . VAL A 1 5 ? -2.733 1.374 3.598 1.00 0.00 5 VAL A C 10
ATOM 4011 O O . VAL A 1 5 ? -2.119 2.046 2.770 1.00 0.00 5 VAL A O 10
ATOM 4024 N N . ASN A 1 6 ? -2.273 1.126 4.817 1.00 0.00 6 ASN A N 10
ATOM 4025 C CA . ASN A 1 6 ? -0.983 1.634 5.278 1.00 0.00 6 ASN A CA 10
ATOM 4026 C C . ASN A 1 6 ? 0.136 0.642 4.974 1.00 0.00 6 ASN A C 10
ATOM 4027 O O . ASN A 1 6 ? -0.123 -0.527 4.678 1.00 0.00 6 ASN A O 10
ATOM 4038 N N . CYS A 1 7 ? 1.381 1.114 5.056 1.00 0.00 7 CYS A N 10
ATOM 4039 C CA . CYS A 1 7 ? 2.544 0.255 4.794 1.00 0.00 7 CYS A CA 10
ATOM 4040 C C . CYS A 1 7 ? 3.865 0.997 4.993 1.00 0.00 7 CYS A C 10
ATOM 4041 O O . CYS A 1 7 ? 3.895 2.210 5.217 1.00 0.00 7 CYS A O 10
ATOM 4048 N N . LYS A 1 8 ? 4.955 0.241 4.878 1.00 0.00 8 LYS A N 10
ATOM 4049 C CA . LYS A 1 8 ? 6.307 0.777 5.003 1.00 0.00 8 LYS A CA 10
ATOM 4050 C C . LYS A 1 8 ? 7.086 0.515 3.713 1.00 0.00 8 LYS A C 10
ATOM 4051 O O . LYS A 1 8 ? 7.764 1.402 3.192 1.00 0.00 8 LYS A O 10
ATOM 4070 N N . THR A 1 9 ? 6.963 -0.712 3.197 1.00 0.00 9 THR A N 10
ATOM 4071 C CA . THR A 1 9 ? 7.623 -1.116 1.959 1.00 0.00 9 THR A CA 10
ATOM 4072 C C . THR A 1 9 ? 6.574 -1.454 0.890 1.00 0.00 9 THR A C 10
ATOM 4073 O O . THR A 1 9 ? 5.372 -1.314 1.127 1.00 0.00 9 THR A O 10
ATOM 4084 N N . ASP A 1 10 ? 7.032 -1.888 -0.286 1.00 0.00 10 ASP A N 10
ATOM 4085 C CA . ASP A 1 10 ? 6.128 -2.231 -1.389 1.00 0.00 10 ASP A CA 10
ATOM 4086 C C . ASP A 1 10 ? 5.137 -3.332 -0.999 1.00 0.00 10 ASP A C 10
ATOM 4087 O O . ASP A 1 10 ? 3.924 -3.110 -0.975 1.00 0.00 10 ASP A O 10
ATOM 4096 N N . ARG A 1 11 ? 5.659 -4.523 -0.706 1.00 0.00 11 ARG A N 10
ATOM 4097 C CA . ARG A 1 11 ? 4.822 -5.672 -0.334 1.00 0.00 11 ARG A CA 10
ATOM 4098 C C . ARG A 1 11 ? 4.147 -5.518 1.035 1.00 0.00 11 ARG A C 10
ATOM 4099 O O . ARG A 1 11 ? 3.424 -6.414 1.473 1.00 0.00 11 ARG A O 10
ATOM 4120 N N . ASP A 1 12 ? 4.352 -4.382 1.697 1.00 0.00 12 ASP A N 10
ATOM 4121 C CA . ASP A 1 12 ? 3.730 -4.140 2.998 1.00 0.00 12 ASP A CA 10
ATOM 4122 C C . ASP A 1 12 ? 2.258 -3.822 2.807 1.00 0.00 12 ASP A C 10
ATOM 4123 O O . ASP A 1 12 ? 1.426 -4.123 3.663 1.00 0.00 12 ASP A O 10
ATOM 4132 N N . CYS A 1 13 ? 1.944 -3.232 1.657 1.00 0.00 13 CYS A N 10
ATOM 4133 C CA . CYS A 1 13 ? 0.575 -2.893 1.318 1.00 0.00 13 CYS A CA 10
ATOM 4134 C C . CYS A 1 13 ? -0.078 -4.033 0.532 1.00 0.00 13 CYS A C 10
ATOM 4135 O O . CYS A 1 13 ? -1.037 -3.811 -0.209 1.00 0.00 13 CYS A O 10
ATOM 4142 N N . VAL A 1 14 ? 0.447 -5.258 0.701 1.00 0.00 14 VAL A N 10
ATOM 4143 C CA . VAL A 1 14 ? -0.088 -6.428 0.011 1.00 0.00 14 VAL A CA 10
ATOM 4144 C C . VAL A 1 14 ? -1.605 -6.542 0.190 1.00 0.00 14 VAL A C 10
ATOM 4145 O O . VAL A 1 14 ? -2.298 -7.084 -0.672 1.00 0.00 14 VAL A O 10
ATOM 4158 N N . MET A 1 15 ? -2.118 -6.005 1.304 1.00 0.00 15 MET A N 10
ATOM 4159 C CA . MET A 1 15 ? -3.556 -6.026 1.577 1.00 0.00 15 MET A CA 10
ATOM 4160 C C . MET A 1 15 ? -4.327 -5.364 0.430 1.00 0.00 15 MET A C 10
ATOM 4161 O O . MET A 1 15 ? -5.496 -5.675 0.198 1.00 0.00 15 MET A O 10
ATOM 4175 N N . CYS A 1 16 ? -3.658 -4.457 -0.288 1.00 0.00 16 CYS A N 10
ATOM 4176 C CA . CYS A 1 16 ? -4.266 -3.758 -1.415 1.00 0.00 16 CYS A CA 10
ATOM 4177 C C . CYS A 1 16 ? -4.165 -4.597 -2.691 1.00 0.00 16 CYS A C 10
ATOM 4178 O O . CYS A 1 16 ? -5.135 -4.706 -3.444 1.00 0.00 16 CYS A O 10
ATOM 4185 N N . GLY A 1 17 ? -2.994 -5.194 -2.929 1.00 0.00 17 GLY A N 10
ATOM 4186 C CA . GLY A 1 17 ? -2.811 -6.015 -4.118 1.00 0.00 17 GLY A CA 10
ATOM 4187 C C . GLY A 1 17 ? -1.478 -6.745 -4.146 1.00 0.00 17 GLY A C 10
ATOM 4188 O O . GLY A 1 17 ? -0.753 -6.776 -3.150 1.00 0.00 17 GLY A O 10
ATOM 4192 N N . LEU A 1 18 ? -1.161 -7.330 -5.300 1.00 0.00 18 LEU A N 10
ATOM 4193 C CA . LEU A 1 18 ? 0.087 -8.064 -5.488 1.00 0.00 18 LEU A CA 10
ATOM 4194 C C . LEU A 1 18 ? 1.185 -7.146 -6.016 1.00 0.00 18 LEU A C 10
ATOM 4195 O O . LEU A 1 18 ? 1.453 -7.096 -7.219 1.00 0.00 18 LEU A O 10
ATOM 4211 N N . GLY A 1 19 ? 1.806 -6.413 -5.103 1.00 0.00 19 GLY A N 10
ATOM 4212 C CA . GLY A 1 19 ? 2.869 -5.484 -5.469 1.00 0.00 19 GLY A CA 10
ATOM 4213 C C . GLY A 1 19 ? 2.374 -4.053 -5.479 1.00 0.00 19 GLY A C 10
ATOM 4214 O O . GLY A 1 19 ? 1.989 -3.531 -6.527 1.00 0.00 19 GLY A O 10
ATOM 4218 N N . ILE A 1 20 ? 2.343 -3.432 -4.301 1.00 0.00 20 ILE A N 10
ATOM 4219 C CA . ILE A 1 20 ? 1.844 -2.070 -4.162 1.00 0.00 20 ILE A CA 10
ATOM 4220 C C . ILE A 1 20 ? 2.943 -1.082 -3.789 1.00 0.00 20 ILE A C 10
ATOM 4221 O O . ILE A 1 20 ? 3.816 -1.386 -2.979 1.00 0.00 20 ILE A O 10
ATOM 4237 N N . SER A 1 21 ? 2.871 0.118 -4.358 1.00 0.00 21 SER A N 10
ATOM 4238 C CA . SER A 1 21 ? 3.835 1.167 -4.050 1.00 0.00 21 SER A CA 10
ATOM 4239 C C . SER A 1 21 ? 3.399 1.876 -2.774 1.00 0.00 21 SER A C 10
ATOM 4240 O O . SER A 1 21 ? 2.228 2.232 -2.626 1.00 0.00 21 SER A O 10
ATOM 4248 N N . CYS A 1 22 ? 4.325 2.058 -1.840 1.00 0.00 22 CYS A N 10
ATOM 4249 C CA . CYS A 1 22 ? 3.996 2.702 -0.573 1.00 0.00 22 CYS A CA 10
ATOM 4250 C C . CYS A 1 22 ? 4.391 4.178 -0.561 1.00 0.00 22 CYS A C 10
ATOM 4251 O O . CYS A 1 22 ? 5.529 4.535 -0.863 1.00 0.00 22 CYS A O 10
ATOM 4258 N N . LYS A 1 23 ? 3.435 5.023 -0.177 1.00 0.00 23 LYS A N 10
ATOM 4259 C CA . LYS A 1 23 ? 3.654 6.462 -0.078 1.00 0.00 23 LYS A CA 10
ATOM 4260 C C . LYS A 1 23 ? 4.022 6.815 1.358 1.00 0.00 23 LYS A C 10
ATOM 4261 O O . LYS A 1 23 ? 4.517 5.958 2.083 1.00 0.00 23 LYS A O 10
ATOM 4280 N N . ASN A 1 24 ? 3.781 8.068 1.751 1.00 0.00 24 ASN A N 10
ATOM 4281 C CA . ASN A 1 24 ? 4.082 8.555 3.099 1.00 0.00 24 ASN A CA 10
ATOM 4282 C C . ASN A 1 24 ? 3.410 7.697 4.178 1.00 0.00 24 ASN A C 10
ATOM 4283 O O . ASN A 1 24 ? 2.526 8.158 4.903 1.00 0.00 24 ASN A O 10
ATOM 4294 N N . GLY A 1 25 ? 3.838 6.445 4.259 1.00 0.00 25 GLY A N 10
ATOM 4295 C CA . GLY A 1 25 ? 3.296 5.504 5.221 1.00 0.00 25 GLY A CA 10
ATOM 4296 C C . GLY A 1 25 ? 1.955 4.928 4.797 1.00 0.00 25 GLY A C 10
ATOM 4297 O O . GLY A 1 25 ? 1.220 4.395 5.631 1.00 0.00 25 GLY A O 10
ATOM 4301 N N . TYR A 1 26 ? 1.622 5.030 3.504 1.00 0.00 26 TYR A N 10
ATOM 4302 C CA . TYR A 1 26 ? 0.341 4.509 3.020 1.00 0.00 26 TYR A CA 10
ATOM 4303 C C . TYR A 1 26 ? 0.444 3.924 1.611 1.00 0.00 26 TYR A C 10
ATOM 4304 O O . TYR A 1 26 ? 1.528 3.831 1.043 1.00 0.00 26 TYR A O 10
ATOM 4322 N N . CYS A 1 27 ? -0.703 3.515 1.069 1.00 0.00 27 CYS A N 10
ATOM 4323 C CA . CYS A 1 27 ? -0.771 2.917 -0.262 1.00 0.00 27 CYS A CA 10
ATOM 4324 C C . CYS A 1 27 ? -0.882 3.978 -1.354 1.00 0.00 27 CYS A C 10
ATOM 4325 O O . CYS A 1 27 ? -1.626 4.950 -1.218 1.00 0.00 27 CYS A O 10
ATOM 4332 N N . GLN A 1 28 ? -0.149 3.766 -2.443 1.00 0.00 28 GLN A N 10
ATOM 4333 C CA . GLN A 1 28 ? -0.165 4.680 -3.580 1.00 0.00 28 GLN A CA 10
ATOM 4334 C C . GLN A 1 28 ? -1.245 4.270 -4.583 1.00 0.00 28 GLN A C 10
ATOM 4335 O O . GLN A 1 28 ? -1.997 5.109 -5.079 1.00 0.00 28 GLN A O 10
ATOM 4349 N N . GLY A 1 29 ? -1.300 2.969 -4.876 1.00 0.00 29 GLY A N 10
ATOM 4350 C CA . GLY A 1 29 ? -2.271 2.444 -5.820 1.00 0.00 29 GLY A CA 10
ATOM 4351 C C . GLY A 1 29 ? -1.934 1.023 -6.234 1.00 0.00 29 GLY A C 10
ATOM 4352 O O . GLY A 1 29 ? -1.003 0.803 -7.010 1.00 0.00 29 GLY A O 10
ATOM 4356 N N . CYS A 1 30 ? -2.679 0.060 -5.697 1.00 0.00 30 CYS A N 10
ATOM 4357 C CA . CYS A 1 30 ? -2.448 -1.353 -5.997 1.00 0.00 30 CYS A CA 10
ATOM 4358 C C . CYS A 1 30 ? -3.070 -1.751 -7.346 1.00 0.00 30 CYS A C 10
ATOM 4359 O O . CYS A 1 30 ? -2.804 -1.108 -8.364 1.00 0.00 30 CYS A O 10
ATOM 4366 N N . THR A 1 31 ? -3.886 -2.813 -7.359 1.00 0.00 31 THR A N 10
ATOM 4367 C CA . THR A 1 31 ? -4.520 -3.283 -8.589 1.00 0.00 31 THR A CA 10
ATOM 4368 C C . THR A 1 31 ? -5.969 -2.799 -8.680 1.00 0.00 31 THR A C 10
ATOM 4369 O O . THR A 1 31 ? -6.663 -2.796 -7.639 1.00 0.00 31 THR A O 10
ATOM 4381 N N . THR A 1 1 ? -9.291 0.090 -1.938 1.00 0.00 1 THR A N 11
ATOM 4382 C CA . THR A 1 1 ? -8.623 1.346 -2.386 1.00 0.00 1 THR A CA 11
ATOM 4383 C C . THR A 1 1 ? -7.393 1.655 -1.531 1.00 0.00 1 THR A C 11
ATOM 4384 O O . THR A 1 1 ? -7.280 1.169 -0.406 1.00 0.00 1 THR A O 11
ATOM 4397 N N . PRO A 1 2 ? -6.451 2.470 -2.056 1.00 0.00 2 PRO A N 11
ATOM 4398 C CA . PRO A 1 2 ? -5.224 2.841 -1.336 1.00 0.00 2 PRO A CA 11
ATOM 4399 C C . PRO A 1 2 ? -5.425 3.992 -0.347 1.00 0.00 2 PRO A C 11
ATOM 4400 O O . PRO A 1 2 ? -4.536 4.826 -0.163 1.00 0.00 2 PRO A O 11
ATOM 4411 N N . TYR A 1 3 ? -6.586 4.018 0.303 1.00 0.00 3 TYR A N 11
ATOM 4412 C CA . TYR A 1 3 ? -6.891 5.046 1.287 1.00 0.00 3 TYR A CA 11
ATOM 4413 C C . TYR A 1 3 ? -6.472 4.582 2.681 1.00 0.00 3 TYR A C 11
ATOM 4414 O O . TYR A 1 3 ? -5.688 5.256 3.350 1.00 0.00 3 TYR A O 11
ATOM 4432 N N . PRO A 1 4 ? -6.980 3.412 3.139 1.00 0.00 4 PRO A N 11
ATOM 4433 C CA . PRO A 1 4 ? -6.653 2.864 4.446 1.00 0.00 4 PRO A CA 11
ATOM 4434 C C . PRO A 1 4 ? -5.524 1.826 4.400 1.00 0.00 4 PRO A C 11
ATOM 4435 O O . PRO A 1 4 ? -5.295 1.116 5.382 1.00 0.00 4 PRO A O 11
ATOM 4446 N N . VAL A 1 5 ? -4.819 1.731 3.265 1.00 0.00 5 VAL A N 11
ATOM 4447 C CA . VAL A 1 5 ? -3.727 0.769 3.135 1.00 0.00 5 VAL A CA 11
ATOM 4448 C C . VAL A 1 5 ? -2.381 1.446 3.368 1.00 0.00 5 VAL A C 11
ATOM 4449 O O . VAL A 1 5 ? -1.850 2.122 2.488 1.00 0.00 5 VAL A O 11
ATOM 4462 N N . ASN A 1 6 ? -1.839 1.254 4.567 1.00 0.00 6 ASN A N 11
ATOM 4463 C CA . ASN A 1 6 ? -0.551 1.836 4.939 1.00 0.00 6 ASN A CA 11
ATOM 4464 C C . ASN A 1 6 ? 0.595 0.887 4.604 1.00 0.00 6 ASN A C 11
ATOM 4465 O O . ASN A 1 6 ? 0.376 -0.303 4.365 1.00 0.00 6 ASN A O 11
ATOM 4476 N N . CYS A 1 7 ? 1.817 1.419 4.596 1.00 0.00 7 CYS A N 11
ATOM 4477 C CA . CYS A 1 7 ? 3.001 0.606 4.296 1.00 0.00 7 CYS A CA 11
ATOM 4478 C C . CYS A 1 7 ? 4.295 1.404 4.418 1.00 0.00 7 CYS A C 11
ATOM 4479 O O . CYS A 1 7 ? 4.291 2.637 4.424 1.00 0.00 7 CYS A O 11
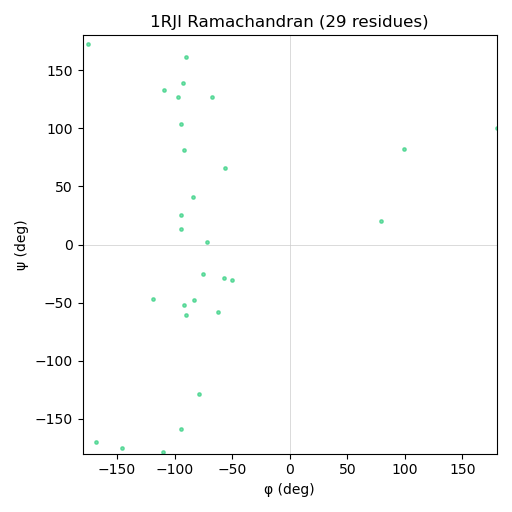ATOM 4486 N N . LYS A 1 8 ? 5.405 0.670 4.483 1.00 0.00 8 LYS A N 11
ATOM 4487 C CA . LYS A 1 8 ? 6.737 1.260 4.565 1.00 0.00 8 LYS A CA 11
ATOM 4488 C C . LYS A 1 8 ? 7.501 0.990 3.259 1.00 0.00 8 LYS A C 11
ATOM 4489 O O . LYS A 1 8 ? 8.319 1.804 2.828 1.00 0.00 8 LYS A O 11
ATOM 4508 N N . THR A 1 9 ? 7.199 -0.154 2.626 1.00 0.00 9 THR A N 11
ATOM 4509 C CA . THR A 1 9 ? 7.814 -0.546 1.353 1.00 0.00 9 THR A CA 11
ATOM 4510 C C . THR A 1 9 ? 6.735 -0.992 0.353 1.00 0.00 9 THR A C 11
ATOM 4511 O O . THR A 1 9 ? 5.541 -0.961 0.664 1.00 0.00 9 THR A O 11
ATOM 4522 N N . ASP A 1 10 ? 7.157 -1.395 -0.850 1.00 0.00 10 ASP A N 11
ATOM 4523 C CA . ASP A 1 10 ? 6.225 -1.830 -1.900 1.00 0.00 10 ASP A CA 11
ATOM 4524 C C . ASP A 1 10 ? 5.363 -3.021 -1.461 1.00 0.00 10 ASP A C 11
ATOM 4525 O O . ASP A 1 10 ? 4.135 -2.920 -1.405 1.00 0.00 10 ASP A O 11
ATOM 4534 N N . ARG A 1 11 ? 6.012 -4.150 -1.163 1.00 0.00 11 ARG A N 11
ATOM 4535 C CA . ARG A 1 11 ? 5.306 -5.370 -0.742 1.00 0.00 11 ARG A CA 11
ATOM 4536 C C . ARG A 1 11 ? 4.662 -5.238 0.642 1.00 0.00 11 ARG A C 11
ATOM 4537 O O . ARG A 1 11 ? 3.998 -6.167 1.110 1.00 0.00 11 ARG A O 11
ATOM 4558 N N . ASP A 1 12 ? 4.835 -4.091 1.291 1.00 0.00 12 ASP A N 11
ATOM 4559 C CA . ASP A 1 12 ? 4.251 -3.869 2.611 1.00 0.00 12 ASP A CA 11
ATOM 4560 C C . ASP A 1 12 ? 2.760 -3.625 2.480 1.00 0.00 12 ASP A C 11
ATOM 4561 O O . ASP A 1 12 ? 1.975 -4.001 3.351 1.00 0.00 12 ASP A O 11
ATOM 4570 N N . CYS A 1 13 ? 2.375 -3.020 1.361 1.00 0.00 13 CYS A N 11
ATOM 4571 C CA . CYS A 1 13 ? 0.980 -2.754 1.081 1.00 0.00 13 CYS A CA 11
ATOM 4572 C C . CYS A 1 13 ? 0.341 -3.951 0.369 1.00 0.00 13 CYS A C 11
ATOM 4573 O O . CYS A 1 13 ? -0.666 -3.801 -0.323 1.00 0.00 13 CYS A O 11
ATOM 4580 N N . VAL A 1 14 ? 0.930 -5.147 0.548 1.00 0.00 14 VAL A N 11
ATOM 4581 C CA . VAL A 1 14 ? 0.412 -6.366 -0.070 1.00 0.00 14 VAL A CA 11
ATOM 4582 C C . VAL A 1 14 ? -1.084 -6.541 0.213 1.00 0.00 14 VAL A C 11
ATOM 4583 O O . VAL A 1 14 ? -1.806 -7.133 -0.592 1.00 0.00 14 VAL A O 11
ATOM 4596 N N . MET A 1 15 ? -1.550 -5.999 1.347 1.00 0.00 15 MET A N 11
ATOM 4597 C CA . MET A 1 15 ? -2.967 -6.070 1.709 1.00 0.00 15 MET A CA 11
ATOM 4598 C C . MET A 1 15 ? -3.833 -5.493 0.584 1.00 0.00 15 MET A C 11
ATOM 4599 O O . MET A 1 15 ? -4.996 -5.868 0.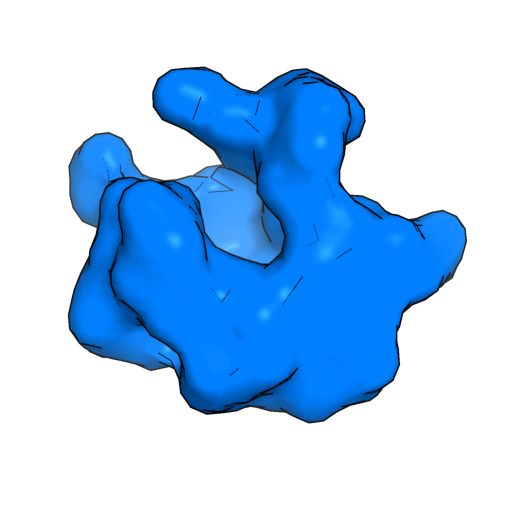430 1.00 0.00 15 MET A O 11
ATOM 4613 N N . CYS A 1 16 ? -3.246 -4.587 -0.207 1.00 0.00 16 CYS A N 11
ATOM 4614 C CA . CYS A 1 16 ? -3.943 -3.967 -1.326 1.00 0.00 16 CYS A CA 11
ATOM 4615 C C . CYS A 1 16 ? -3.873 -4.861 -2.568 1.00 0.00 16 CYS A C 11
ATOM 4616 O O . CYS A 1 16 ? -4.881 -5.064 -3.248 1.00 0.00 16 CYS A O 11
ATOM 4623 N N . GLY A 1 17 ? -2.684 -5.399 -2.859 1.00 0.00 17 GLY A N 11
ATOM 4624 C CA . GLY A 1 17 ? -2.529 -6.269 -4.020 1.00 0.00 17 GLY A CA 11
ATOM 4625 C C . GLY A 1 17 ? -1.160 -6.928 -4.104 1.00 0.00 17 GLY A C 11
ATOM 4626 O O . GLY A 1 17 ? -0.371 -6.872 -3.159 1.00 0.00 17 GLY A O 11
ATOM 4630 N N . LEU A 1 18 ? -0.883 -7.550 -5.251 1.00 0.00 18 LEU A N 11
ATOM 4631 C CA . LEU A 1 18 ? 0.389 -8.222 -5.493 1.00 0.00 18 LEU A CA 11
ATOM 4632 C C . LEU A 1 18 ? 1.393 -7.268 -6.135 1.00 0.00 18 LEU A C 11
ATOM 4633 O O . LEU A 1 18 ? 1.551 -7.239 -7.358 1.00 0.00 18 LEU A O 11
ATOM 4649 N N . GLY A 1 19 ? 2.050 -6.485 -5.296 1.00 0.00 19 GLY A N 11
ATOM 4650 C CA . GLY A 1 19 ? 3.031 -5.517 -5.771 1.00 0.00 19 GLY A CA 11
ATOM 4651 C C . GLY A 1 19 ? 2.454 -4.118 -5.804 1.00 0.00 19 GLY A C 11
ATOM 4652 O O . GLY A 1 19 ? 1.973 -3.663 -6.844 1.00 0.00 19 GLY A O 11
ATOM 4656 N N . ILE A 1 20 ? 2.461 -3.452 -4.651 1.00 0.00 20 ILE A N 11
ATOM 4657 C CA . ILE A 1 20 ? 1.895 -2.116 -4.531 1.00 0.00 20 ILE A CA 11
ATOM 4658 C C . ILE A 1 20 ? 2.959 -1.051 -4.304 1.00 0.00 20 ILE A C 11
ATOM 4659 O O . ILE A 1 20 ? 3.974 -1.298 -3.655 1.00 0.00 20 ILE A O 11
ATOM 4675 N N . SER A 1 21 ? 2.694 0.147 -4.815 1.00 0.00 21 SER A N 11
ATOM 4676 C CA . SER A 1 21 ? 3.599 1.273 -4.639 1.00 0.00 21 SER A CA 11
ATOM 4677 C C . SER A 1 21 ? 3.239 1.990 -3.342 1.00 0.00 21 SER A C 11
ATOM 4678 O O . SER A 1 21 ? 2.062 2.233 -3.070 1.00 0.00 21 SER A O 11
ATOM 4686 N N . CYS A 1 22 ? 4.243 2.299 -2.527 1.00 0.00 22 CYS A N 11
ATOM 4687 C CA . CYS A 1 22 ? 4.001 2.960 -1.248 1.00 0.00 22 CYS A CA 11
ATOM 4688 C C . CYS A 1 22 ? 4.346 4.448 -1.297 1.00 0.00 22 CYS A C 11
ATOM 4689 O O . CYS A 1 22 ? 5.456 4.831 -1.672 1.00 0.00 22 CYS A O 11
ATOM 4696 N N . LYS A 1 23 ? 3.387 5.277 -0.882 1.00 0.00 23 LYS A N 11
ATOM 4697 C CA . LYS A 1 23 ? 3.567 6.722 -0.829 1.00 0.00 23 LYS A CA 11
ATOM 4698 C C . LYS A 1 23 ? 4.004 7.116 0.581 1.00 0.00 23 LYS A C 11
ATOM 4699 O O . LYS A 1 23 ? 4.562 6.290 1.295 1.00 0.00 23 LYS A O 11
ATOM 4718 N N . ASN A 1 24 ? 3.748 8.370 0.961 1.00 0.00 24 ASN A N 11
ATOM 4719 C CA . ASN A 1 24 ? 4.107 8.901 2.281 1.00 0.00 24 ASN A CA 11
ATOM 4720 C C . ASN A 1 24 ? 3.522 8.059 3.426 1.00 0.00 24 ASN A C 11
ATOM 4721 O O . ASN A 1 24 ? 2.677 8.523 4.194 1.00 0.00 24 ASN A O 11
ATOM 4732 N N . GLY A 1 25 ? 3.982 6.820 3.513 1.00 0.00 25 GLY A N 11
ATOM 4733 C CA . GLY A 1 25 ? 3.524 5.896 4.535 1.00 0.00 25 GLY A CA 11
ATOM 4734 C C . GLY A 1 25 ? 2.186 5.254 4.198 1.00 0.00 25 GLY A C 11
ATOM 4735 O O . GLY A 1 25 ? 1.521 4.713 5.083 1.00 0.00 25 GLY A O 11
ATOM 4739 N N . TYR A 1 26 ? 1.780 5.309 2.923 1.00 0.00 26 TYR A N 11
ATOM 4740 C CA . TYR A 1 26 ? 0.498 4.723 2.519 1.00 0.00 26 TYR A CA 11
ATOM 4741 C C . TYR A 1 26 ? 0.558 4.087 1.131 1.00 0.00 26 TYR A C 11
ATOM 4742 O O . TYR A 1 26 ? 1.613 4.036 0.505 1.00 0.00 26 TYR A O 11
ATOM 4760 N N . CYS A 1 27 ? -0.590 3.590 0.670 1.00 0.00 27 CYS A N 11
ATOM 4761 C CA . CYS A 1 27 ? -0.689 2.938 -0.632 1.00 0.00 27 CYS A CA 11
ATOM 4762 C C . CYS A 1 27 ? -0.905 3.950 -1.755 1.00 0.00 27 CYS A C 11
ATOM 4763 O O . CYS A 1 27 ? -1.689 4.890 -1.619 1.00 0.00 27 CYS A O 11
ATOM 4770 N N . GLN A 1 28 ? -0.214 3.731 -2.869 1.00 0.00 28 GLN A N 11
ATOM 4771 C CA . GLN A 1 28 ? -0.329 4.598 -4.039 1.00 0.00 28 GLN A CA 11
ATOM 4772 C C . GLN A 1 28 ? -1.427 4.090 -4.978 1.00 0.00 28 GLN A C 11
ATOM 4773 O O . GLN A 1 28 ? -2.183 4.880 -5.546 1.00 0.00 28 GLN A O 11
ATOM 4787 N N . GLY A 1 29 ? -1.496 2.766 -5.138 1.00 0.00 29 GLY A N 11
ATOM 4788 C CA . GLY A 1 29 ? -2.486 2.157 -6.010 1.00 0.00 29 GLY A CA 11
ATOM 4789 C C . GLY A 1 29 ? -2.096 0.738 -6.393 1.00 0.00 29 GLY A C 11
ATOM 4790 O O . GLY A 1 29 ? -1.166 0.537 -7.175 1.00 0.00 29 GLY A O 11
ATOM 4794 N N . CYS A 1 30 ? -2.793 -0.244 -5.823 1.00 0.00 30 CYS A N 11
ATOM 4795 C CA . CYS A 1 30 ? -2.504 -1.653 -6.091 1.00 0.00 30 CYS A CA 11
ATOM 4796 C C . CYS A 1 30 ? -3.169 -2.129 -7.396 1.00 0.00 30 CYS A C 11
ATOM 4797 O O . CYS A 1 30 ? -2.984 -1.510 -8.446 1.00 0.00 30 CYS A O 11
ATOM 4804 N N . THR A 1 31 ? -3.931 -3.231 -7.334 1.00 0.00 31 THR A N 11
ATOM 4805 C CA . THR A 1 31 ? -4.603 -3.778 -8.516 1.00 0.00 31 THR A CA 11
ATOM 4806 C C . THR A 1 31 ? -6.065 -3.321 -8.590 1.00 0.00 31 THR A C 11
ATOM 4807 O O . THR A 1 31 ? -6.470 -2.474 -7.763 1.00 0.00 31 THR A O 11
ATOM 4819 N N . THR A 1 1 ? -9.290 2.480 -2.845 1.00 0.00 1 THR A N 12
ATOM 4820 C CA . THR A 1 1 ? -8.624 1.247 -2.328 1.00 0.00 1 THR A CA 12
ATOM 4821 C C . THR A 1 1 ? -7.406 1.580 -1.459 1.00 0.00 1 THR A C 12
ATOM 4822 O O . THR A 1 1 ? -7.348 1.175 -0.300 1.00 0.00 1 THR A O 12
ATOM 4835 N N . PRO A 1 2 ? -6.412 2.327 -1.998 1.00 0.00 2 PRO A N 12
ATOM 4836 C CA . PRO A 1 2 ? -5.202 2.701 -1.249 1.00 0.00 2 PRO A CA 12
ATOM 4837 C C . PRO A 1 2 ? -5.396 3.932 -0.366 1.00 0.00 2 PRO A C 12
ATOM 4838 O O . PRO A 1 2 ? -4.524 4.800 -0.288 1.00 0.00 2 PRO A O 12
ATOM 4849 N N . TYR A 1 3 ? -6.534 3.986 0.315 1.00 0.00 3 TYR A N 12
ATOM 4850 C CA . TYR A 1 3 ? -6.840 5.088 1.213 1.00 0.00 3 TYR A CA 12
ATOM 4851 C C . TYR A 1 3 ? -6.467 4.708 2.642 1.00 0.00 3 TYR A C 12
ATOM 4852 O O . TYR A 1 3 ? -5.636 5.368 3.268 1.00 0.00 3 TYR A O 12
ATOM 4870 N N . PRO A 1 4 ? -7.069 3.623 3.179 1.00 0.00 4 PRO A N 12
ATOM 4871 C CA . PRO A 1 4 ? -6.796 3.148 4.526 1.00 0.00 4 PRO A CA 12
ATOM 4872 C C . PRO A 1 4 ? -5.718 2.057 4.578 1.00 0.00 4 PRO A C 12
ATOM 4873 O O . PRO A 1 4 ? -5.534 1.421 5.617 1.00 0.00 4 PRO A O 12
ATOM 4884 N N . VAL A 1 5 ? -5.006 1.836 3.464 1.00 0.00 5 VAL A N 12
ATOM 4885 C CA . VAL A 1 5 ? -3.964 0.815 3.429 1.00 0.00 5 VAL A CA 12
ATOM 4886 C C . VAL A 1 5 ? -2.601 1.432 3.721 1.00 0.00 5 VAL A C 12
ATOM 4887 O O . VAL A 1 5 ? -1.998 2.075 2.862 1.00 0.00 5 VAL A O 12
ATOM 4900 N N . ASN A 1 6 ? -2.128 1.231 4.944 1.00 0.00 6 ASN A N 12
ATOM 4901 C CA . ASN A 1 6 ? -0.834 1.761 5.369 1.00 0.00 6 ASN A CA 12
ATOM 4902 C C . ASN A 1 6 ? 0.286 0.765 5.087 1.00 0.00 6 ASN A C 12
ATOM 4903 O O . ASN A 1 6 ? 0.029 -0.414 4.829 1.00 0.00 6 ASN A O 12
ATOM 4914 N N . CYS A 1 7 ? 1.528 1.245 5.140 1.00 0.00 7 CYS A N 12
ATOM 4915 C CA . CYS A 1 7 ? 2.692 0.387 4.891 1.00 0.00 7 CYS A CA 12
ATOM 4916 C C . CYS A 1 7 ? 4.006 1.147 5.055 1.00 0.00 7 CYS A C 12
ATOM 4917 O O . CYS A 1 7 ? 4.023 2.367 5.238 1.00 0.00 7 CYS A O 12
ATOM 4924 N N . LYS A 1 8 ? 5.103 0.402 4.954 1.00 0.00 8 LYS A N 12
ATOM 4925 C CA . LYS A 1 8 ? 6.448 0.960 5.047 1.00 0.00 8 LYS A CA 12
ATOM 4926 C C . LYS A 1 8 ? 7.193 0.699 3.737 1.00 0.00 8 LYS A C 12
ATOM 4927 O O . LYS A 1 8 ? 7.778 1.610 3.152 1.00 0.00 8 LYS A O 12
ATOM 4946 N N . THR A 1 9 ? 7.139 -0.556 3.274 1.00 0.00 9 THR A N 12
ATOM 4947 C CA . THR A 1 9 ? 7.775 -0.958 2.021 1.00 0.00 9 THR A CA 12
ATOM 4948 C C . THR A 1 9 ? 6.710 -1.332 0.982 1.00 0.00 9 THR A C 12
ATOM 4949 O O . THR A 1 9 ? 5.511 -1.193 1.235 1.00 0.00 9 THR A O 12
ATOM 4960 N N . ASP A 1 10 ? 7.150 -1.801 -0.186 1.00 0.00 10 ASP A N 12
ATOM 4961 C CA . ASP A 1 10 ? 6.234 -2.183 -1.264 1.00 0.00 10 ASP A CA 12
ATOM 4962 C C . ASP A 1 10 ? 5.277 -3.301 -0.838 1.00 0.00 10 ASP A C 12
ATOM 4963 O O . ASP A 1 10 ? 4.057 -3.118 -0.830 1.00 0.00 10 ASP A O 12
ATOM 4972 N N . ARG A 1 11 ? 5.834 -4.463 -0.497 1.00 0.00 11 ARG A N 12
ATOM 4973 C CA . ARG A 1 11 ? 5.026 -5.619 -0.090 1.00 0.00 11 ARG A CA 12
ATOM 4974 C C . ARG A 1 11 ? 4.385 -5.448 1.292 1.00 0.00 11 ARG A C 12
ATOM 4975 O O . ARG A 1 11 ? 3.706 -6.357 1.775 1.00 0.00 11 ARG A O 12
ATOM 4996 N N . ASP A 1 12 ? 4.559 -4.282 1.916 1.00 0.00 12 ASP A N 12
ATOM 4997 C CA . ASP A 1 12 ? 3.956 -4.030 3.220 1.00 0.00 12 ASP A CA 12
ATOM 4998 C C . ASP A 1 12 ? 2.477 -3.747 3.042 1.00 0.00 12 ASP A C 12
ATOM 4999 O O . ASP A 1 12 ? 1.661 -4.047 3.915 1.00 0.00 12 ASP A O 12
ATOM 5008 N N . CYS A 1 13 ? 2.139 -3.189 1.883 1.00 0.00 13 CYS A N 12
ATOM 5009 C CA . CYS A 1 13 ? 0.761 -2.889 1.553 1.00 0.00 13 CYS A CA 12
ATOM 5010 C C . CYS A 1 13 ? 0.121 -4.069 0.821 1.00 0.00 13 CYS A C 12
ATOM 5011 O O . CYS A 1 13 ? -0.861 -3.895 0.097 1.00 0.00 13 CYS A O 12
ATOM 5018 N N . VAL A 1 14 ? 0.678 -5.276 1.017 1.00 0.00 14 VAL A N 12
ATOM 5019 C CA . VAL A 1 14 ? 0.155 -6.482 0.379 1.00 0.00 14 VAL A CA 12
ATOM 5020 C C . VAL A 1 14 ? -1.355 -6.618 0.604 1.00 0.00 14 VAL A C 12
ATOM 5021 O O . VAL A 1 14 ? -2.060 -7.202 -0.222 1.00 0.00 14 VAL A O 12
ATOM 5034 N N . MET A 1 15 ? -1.847 -6.056 1.714 1.00 0.00 15 MET A N 12
ATOM 5035 C CA . MET A 1 15 ? -3.274 -6.091 2.029 1.00 0.00 15 MET A CA 12
ATOM 5036 C C . MET A 1 15 ? -4.090 -5.473 0.889 1.00 0.00 15 MET A C 12
ATOM 5037 O O . MET A 1 15 ? -5.259 -5.807 0.699 1.00 0.00 15 MET A O 12
ATOM 5051 N N . CYS A 1 16 ? -3.453 -4.578 0.122 1.00 0.00 16 CYS A N 12
ATOM 5052 C CA . CYS A 1 16 ? -4.102 -3.922 -1.006 1.00 0.00 16 CYS A CA 12
ATOM 5053 C C . CYS A 1 16 ? -4.028 -4.805 -2.254 1.00 0.00 16 CYS A C 12
ATOM 5054 O O . CYS A 1 16 ? -5.020 -4.963 -2.967 1.00 0.00 16 CYS A O 12
ATOM 5061 N N . GLY A 1 17 ? -2.852 -5.384 -2.512 1.00 0.00 17 GLY A N 12
ATOM 5062 C CA . GLY A 1 17 ? -2.692 -6.246 -3.674 1.00 0.00 17 GLY A CA 12
ATOM 5063 C C . GLY A 1 17 ? -1.361 -6.982 -3.702 1.00 0.00 17 GLY A C 12
ATOM 5064 O O . GLY A 1 17 ? -0.616 -6.978 -2.720 1.00 0.00 17 GLY A O 12
ATOM 5068 N N . LEU A 1 18 ? -1.066 -7.608 -4.841 1.00 0.00 18 LEU A N 12
ATOM 5069 C CA . LEU A 1 18 ? 0.177 -8.350 -5.027 1.00 0.00 18 LEU A CA 12
ATOM 5070 C C . LEU A 1 18 ? 1.267 -7.454 -5.608 1.00 0.00 18 LEU A C 12
ATOM 5071 O O . LEU A 1 18 ? 1.507 -7.441 -6.817 1.00 0.00 18 LEU A O 12
ATOM 5087 N N . GLY A 1 19 ? 1.909 -6.697 -4.731 1.00 0.00 19 GLY A N 12
ATOM 5088 C CA . GLY A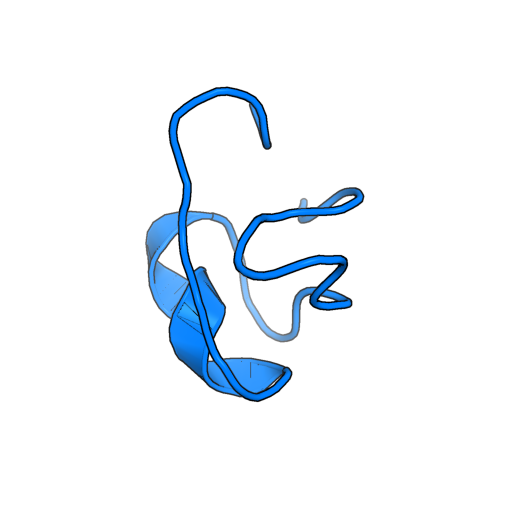 1 19 ? 2.966 -5.787 -5.147 1.00 0.00 19 GLY A CA 12
ATOM 5089 C C . GLY A 1 19 ? 2.471 -4.358 -5.232 1.00 0.00 19 GLY A C 12
ATOM 5090 O O . GLY A 1 19 ? 2.096 -3.889 -6.306 1.00 0.00 19 GLY A O 12
ATOM 5094 N N . ILE A 1 20 ? 2.432 -3.681 -4.086 1.00 0.00 20 ILE A N 12
ATOM 5095 C CA . ILE A 1 20 ? 1.938 -2.312 -4.017 1.00 0.00 20 ILE A CA 12
ATOM 5096 C C . ILE A 1 20 ? 3.048 -1.313 -3.725 1.00 0.00 20 ILE A C 12
ATOM 5097 O O . ILE A 1 20 ? 4.009 -1.624 -3.026 1.00 0.00 20 ILE A O 12
ATOM 5113 N N . SER A 1 21 ? 2.885 -0.095 -4.237 1.00 0.00 21 SER A N 12
ATOM 5114 C CA . SER A 1 21 ? 3.850 0.968 -3.999 1.00 0.00 21 SER A CA 12
ATOM 5115 C C . SER A 1 21 ? 3.440 1.739 -2.749 1.00 0.00 21 SER A C 12
ATOM 5116 O O . SER A 1 21 ? 2.278 2.127 -2.609 1.00 0.00 21 SER A O 12
ATOM 5124 N N . CYS A 1 22 ? 4.376 1.932 -1.829 1.00 0.00 22 CYS A N 12
ATOM 5125 C CA . CYS A 1 22 ? 4.075 2.629 -0.582 1.00 0.00 22 CYS A CA 12
ATOM 5126 C C . CYS A 1 22 ? 4.466 4.105 -0.638 1.00 0.00 22 CYS A C 12
ATOM 5127 O O . CYS A 1 22 ? 5.604 4.450 -0.961 1.00 0.00 22 CYS A O 12
ATOM 5134 N N . LYS A 1 23 ? 3.513 4.964 -0.282 1.00 0.00 23 LYS A N 12
ATOM 5135 C CA . LYS A 1 23 ? 3.731 6.405 -0.246 1.00 0.00 23 LYS A CA 12
ATOM 5136 C C . LYS A 1 23 ? 4.111 6.813 1.172 1.00 0.00 23 LYS A C 12
ATOM 5137 O O . LYS A 1 23 ? 4.619 5.985 1.922 1.00 0.00 23 LYS A O 12
ATOM 5156 N N . ASN A 1 24 ? 3.863 8.077 1.524 1.00 0.00 24 ASN A N 12
ATOM 5157 C CA . ASN A 1 24 ? 4.170 8.616 2.851 1.00 0.00 24 ASN A CA 12
ATOM 5158 C C . ASN A 1 24 ? 3.517 7.792 3.969 1.00 0.00 24 ASN A C 12
ATOM 5159 O O . ASN A 1 24 ? 2.634 8.271 4.683 1.00 0.00 24 ASN A O 12
ATOM 5170 N N . GLY A 1 25 ? 3.957 6.547 4.093 1.00 0.00 25 GLY A N 12
ATOM 5171 C CA . GLY A 1 25 ? 3.432 5.638 5.093 1.00 0.00 25 GLY A CA 12
ATOM 5172 C C . GLY A 1 25 ? 2.086 5.046 4.707 1.00 0.00 25 GLY A C 12
ATOM 5173 O O . GLY A 1 25 ? 1.363 4.542 5.570 1.00 0.00 25 GLY A O 12
ATOM 5177 N N . TYR A 1 26 ? 1.737 5.100 3.415 1.00 0.00 26 TYR A N 12
ATOM 5178 C CA . TYR A 1 26 ? 0.451 4.561 2.963 1.00 0.00 26 TYR A CA 12
ATOM 5179 C C . TYR A 1 26 ? 0.542 3.919 1.581 1.00 0.00 26 TYR A C 12
ATOM 5180 O O . TYR A 1 26 ? 1.620 3.808 1.004 1.00 0.00 26 TYR A O 12
ATOM 5198 N N . CYS A 1 27 ? -0.608 3.481 1.067 1.00 0.00 27 CYS A N 12
ATOM 5199 C CA . CYS A 1 27 ? -0.684 2.829 -0.236 1.00 0.00 27 CYS A CA 12
ATOM 5200 C C . CYS A 1 27 ? -0.822 3.842 -1.368 1.00 0.00 27 CYS A C 12
ATOM 5201 O O . CYS A 1 27 ? -1.562 4.821 -1.256 1.00 0.00 27 CYS A O 12
ATOM 5208 N N . GLN A 1 28 ? -0.115 3.584 -2.464 1.00 0.00 28 GLN A N 12
ATOM 5209 C CA . GLN A 1 28 ? -0.159 4.449 -3.638 1.00 0.00 28 GLN A CA 12
ATOM 5210 C C . GLN A 1 28 ? -1.258 3.992 -4.601 1.00 0.00 28 GLN A C 12
ATOM 5211 O O . GLN A 1 28 ? -2.025 4.806 -5.115 1.00 0.00 28 GLN A O 12
ATOM 5225 N N . GLY A 1 29 ? -1.313 2.679 -4.841 1.00 0.00 29 GLY A N 12
ATOM 5226 C CA . GLY A 1 29 ? -2.300 2.112 -5.742 1.00 0.00 29 GLY A CA 12
ATOM 5227 C C . GLY A 1 29 ? -1.971 0.674 -6.098 1.00 0.00 29 GLY A C 12
ATOM 5228 O O . GLY A 1 29 ? -1.053 0.418 -6.880 1.00 0.00 29 GLY A O 12
ATOM 5232 N N . CYS A 1 30 ? -2.707 -0.266 -5.508 1.00 0.00 30 CYS A N 12
ATOM 5233 C CA . CYS A 1 30 ? -2.483 -1.690 -5.750 1.00 0.00 30 CYS A CA 12
ATOM 5234 C C . CYS A 1 30 ? -3.164 -2.154 -7.050 1.00 0.00 30 CYS A C 12
ATOM 5235 O O . CYS A 1 30 ? -2.964 -1.547 -8.102 1.00 0.00 30 CYS A O 12
ATOM 5242 N N . THR A 1 31 ? -3.958 -3.229 -6.979 1.00 0.00 31 THR A N 12
ATOM 5243 C CA . THR A 1 31 ? -4.649 -3.762 -8.153 1.00 0.00 31 THR A CA 12
ATOM 5244 C C . THR A 1 31 ? -6.125 -4.024 -7.846 1.00 0.00 31 THR A C 12
ATOM 5245 O O . THR A 1 31 ? -6.444 -4.344 -6.680 1.00 0.00 31 THR A O 12
ATOM 5257 N N . THR A 1 1 ? -8.405 0.378 -3.418 1.00 0.00 1 THR A N 13
ATOM 5258 C CA . THR A 1 1 ? -8.676 1.482 -2.455 1.00 0.00 1 THR A CA 13
ATOM 5259 C C . THR A 1 1 ? -7.441 1.784 -1.598 1.00 0.00 1 THR A C 13
ATOM 5260 O O . THR A 1 1 ? -7.333 1.307 -0.470 1.00 0.00 1 THR A O 13
ATOM 5273 N N . PRO A 1 2 ? -6.487 2.583 -2.126 1.00 0.00 2 PRO A N 13
ATOM 5274 C CA . PRO A 1 2 ? -5.260 2.939 -1.402 1.00 0.00 2 PRO A CA 13
ATOM 5275 C C . PRO A 1 2 ? -5.437 4.136 -0.470 1.00 0.00 2 PRO A C 13
ATOM 5276 O O . PRO A 1 2 ? -4.568 5.007 -0.383 1.00 0.00 2 PRO A O 13
ATOM 5287 N N . TYR A 1 3 ? -6.557 4.156 0.242 1.00 0.00 3 TYR A N 13
ATOM 5288 C CA . TYR A 1 3 ? -6.847 5.221 1.188 1.00 0.00 3 TYR A CA 13
ATOM 5289 C C . TYR A 1 3 ? -6.465 4.778 2.600 1.00 0.00 3 TYR A C 13
ATOM 5290 O O . TYR A 1 3 ? -5.629 5.410 3.245 1.00 0.00 3 TYR A O 13
ATOM 5308 N N . PRO A 1 4 ? -7.068 3.675 3.099 1.00 0.00 4 PRO A N 13
ATOM 5309 C CA . PRO A 1 4 ? -6.783 3.150 4.426 1.00 0.00 4 PRO A CA 13
ATOM 5310 C C . PRO A 1 4 ? -5.688 2.073 4.432 1.00 0.00 4 PRO A C 13
ATOM 5311 O O . PRO A 1 4 ? -5.468 1.424 5.457 1.00 0.00 4 PRO A O 13
ATOM 5322 N N . VAL A 1 5 ? -4.998 1.880 3.297 1.00 0.00 5 VAL A N 13
ATOM 5323 C CA . VAL A 1 5 ? -3.939 0.876 3.224 1.00 0.00 5 VAL A CA 13
ATOM 5324 C C . VAL A 1 5 ? -2.578 1.515 3.478 1.00 0.00 5 VAL A C 13
ATOM 5325 O O . VAL A 1 5 ? -2.008 2.162 2.600 1.00 0.00 5 VAL A O 13
ATOM 5338 N N . ASN A 1 6 ? -2.069 1.334 4.695 1.00 0.00 6 ASN A N 13
ATOM 5339 C CA . ASN A 1 6 ? -0.772 1.892 5.081 1.00 0.00 6 ASN A CA 13
ATOM 5340 C C . ASN A 1 6 ? 0.361 0.913 4.780 1.00 0.00 6 ASN A C 13
ATOM 5341 O O . ASN A 1 6 ? 0.120 -0.272 4.539 1.00 0.00 6 ASN A O 13
ATOM 5352 N N . CYS A 1 7 ? 1.597 1.416 4.799 1.00 0.00 7 CYS A N 13
ATOM 5353 C CA . CYS A 1 7 ? 2.772 0.575 4.528 1.00 0.00 7 CYS A CA 13
ATOM 5354 C C . CYS A 1 7 ? 4.079 1.355 4.646 1.00 0.00 7 CYS A C 13
ATOM 5355 O O . CYS A 1 7 ? 4.085 2.586 4.740 1.00 0.00 7 CYS A O 13
ATOM 5362 N N . LYS A 1 8 ? 5.185 0.612 4.605 1.00 0.00 8 LYS A N 13
ATOM 5363 C CA . LYS A 1 8 ? 6.526 1.188 4.668 1.00 0.00 8 LYS A CA 13
ATOM 5364 C C . LYS A 1 8 ? 7.262 0.910 3.351 1.00 0.00 8 LYS A C 13
ATOM 5365 O O . LYS A 1 8 ? 7.914 1.794 2.795 1.00 0.00 8 LYS A O 13
ATOM 5384 N N . THR A 1 9 ? 7.121 -0.324 2.849 1.00 0.00 9 THR A N 13
ATOM 5385 C CA . THR A 1 9 ? 7.735 -0.736 1.584 1.00 0.00 9 THR A CA 13
ATOM 5386 C C . THR A 1 9 ? 6.649 -1.130 0.572 1.00 0.00 9 THR A C 13
ATOM 5387 O O . THR A 1 9 ? 5.455 -1.038 0.865 1.00 0.00 9 THR A O 13
ATOM 5398 N N . ASP A 1 10 ? 7.067 -1.565 -0.620 1.00 0.00 10 ASP A N 13
ATOM 5399 C CA . ASP A 1 10 ? 6.126 -1.963 -1.674 1.00 0.00 10 ASP A CA 13
ATOM 5400 C C . ASP A 1 10 ? 5.236 -3.133 -1.236 1.00 0.00 10 ASP A C 13
ATOM 5401 O O . ASP A 1 10 ? 4.008 -3.024 -1.233 1.00 0.00 10 ASP A O 13
ATOM 5410 N N . ARG A 1 11 ? 5.866 -4.253 -0.878 1.00 0.00 11 ARG A N 13
ATOM 5411 C CA . ARG A 1 11 ? 5.141 -5.459 -0.451 1.00 0.00 11 ARG A CA 13
ATOM 5412 C C . ARG A 1 11 ? 4.462 -5.303 0.917 1.00 0.00 11 ARG A C 13
ATOM 5413 O O . ARG A 1 11 ? 3.799 -6.229 1.387 1.00 0.00 11 ARG A O 13
ATOM 5434 N N . ASP A 1 12 ? 4.599 -4.135 1.544 1.00 0.00 12 ASP A N 13
ATOM 5435 C CA . ASP A 1 12 ? 3.973 -3.897 2.842 1.00 0.00 12 ASP A CA 13
ATOM 5436 C C . ASP A 1 12 ? 2.492 -3.633 2.650 1.00 0.00 12 ASP A C 13
ATOM 5437 O O . ASP A 1 12 ? 1.670 -3.973 3.503 1.00 0.00 12 ASP A O 13
ATOM 5446 N N . CYS A 1 13 ? 2.158 -3.055 1.500 1.00 0.00 13 CYS A N 13
ATOM 5447 C CA . CYS A 1 13 ? 0.779 -2.779 1.159 1.00 0.00 13 CYS A CA 13
ATOM 5448 C C . CYS A 1 13 ? 0.167 -3.972 0.420 1.00 0.00 13 CYS A C 13
ATOM 5449 O O . CYS A 1 13 ? -0.832 -3.822 -0.282 1.00 0.00 13 CYS A O 13
ATOM 5456 N N . VAL A 1 14 ? 0.770 -5.164 0.589 1.00 0.00 14 VAL A N 13
ATOM 5457 C CA . VAL A 1 14 ? 0.277 -6.379 -0.056 1.00 0.00 14 VAL A CA 13
ATOM 5458 C C . VAL A 1 14 ? -1.220 -6.580 0.208 1.00 0.00 14 VAL A C 13
ATOM 5459 O O . VAL A 1 14 ? -1.928 -7.160 -0.616 1.00 0.00 14 VAL A O 13
ATOM 5472 N N . MET A 1 15 ? -1.700 -6.071 1.351 1.00 0.00 15 MET A N 13
ATOM 5473 C CA . MET A 1 15 ? -3.117 -6.169 1.703 1.00 0.00 15 MET A CA 13
ATOM 5474 C C . MET A 1 15 ? -3.985 -5.539 0.607 1.00 0.00 15 MET A C 13
ATOM 5475 O O . MET A 1 15 ? -5.149 -5.906 0.438 1.00 0.00 15 MET A O 13
ATOM 5489 N N . CYS A 1 16 ? -3.400 -4.597 -0.144 1.00 0.00 16 CYS A N 13
ATOM 5490 C CA . CYS A 1 16 ? -4.100 -3.924 -1.232 1.00 0.00 16 CYS A CA 13
ATOM 5491 C C . CYS A 1 16 ? -4.033 -4.759 -2.513 1.00 0.00 16 CYS A C 13
ATOM 5492 O O . CYS A 1 16 ? -5.042 -4.924 -3.202 1.00 0.00 16 CYS A O 13
ATOM 5499 N N . GLY A 1 17 ? -2.847 -5.289 -2.827 1.00 0.00 17 GLY A N 13
ATOM 5500 C CA . GLY A 1 17 ? -2.693 -6.104 -4.025 1.00 0.00 17 GLY A CA 13
ATOM 5501 C C . GLY A 1 17 ? -1.356 -6.830 -4.094 1.00 0.00 17 GLY A C 13
ATOM 5502 O O . GLY A 1 17 ? -0.603 -6.859 -3.119 1.00 0.00 17 GLY A O 13
ATOM 5506 N N . LEU A 1 18 ? -1.067 -7.409 -5.259 1.00 0.00 18 LEU A N 13
ATOM 5507 C CA . LEU A 1 18 ? 0.179 -8.136 -5.483 1.00 0.00 18 LEU A CA 13
ATOM 5508 C C . LEU A 1 18 ? 1.257 -7.209 -6.040 1.00 0.00 18 LEU A C 13
ATOM 5509 O O . LEU A 1 18 ? 1.484 -7.151 -7.251 1.00 0.00 18 LEU A O 13
ATOM 5525 N N . GLY A 1 19 ? 1.903 -6.478 -5.143 1.00 0.00 19 GLY A N 13
ATOM 5526 C CA . GLY A 1 19 ? 2.947 -5.542 -5.536 1.00 0.00 19 GLY A CA 13
ATOM 5527 C C . GLY A 1 19 ? 2.425 -4.122 -5.612 1.00 0.00 19 GLY A C 13
ATOM 5528 O O . GLY A 1 19 ? 2.051 -3.649 -6.686 1.00 0.00 19 GLY A O 13
ATOM 5532 N N . ILE A 1 20 ? 2.361 -3.457 -4.459 1.00 0.00 20 ILE A N 13
ATOM 5533 C CA . ILE A 1 20 ? 1.837 -2.099 -4.380 1.00 0.00 20 ILE A CA 13
ATOM 5534 C C . ILE A 1 20 ? 2.926 -1.074 -4.088 1.00 0.00 20 ILE A C 13
ATOM 5535 O O . ILE A 1 20 ? 3.858 -1.344 -3.335 1.00 0.00 20 ILE A O 13
ATOM 5551 N N . SER A 1 21 ? 2.778 0.118 -4.660 1.00 0.00 21 SER A N 13
ATOM 5552 C CA . SER A 1 21 ? 3.728 1.197 -4.426 1.00 0.00 21 SER A CA 13
ATOM 5553 C C . SER A 1 21 ? 3.334 1.941 -3.156 1.00 0.00 21 SER A C 13
ATOM 5554 O O . SER A 1 21 ? 2.174 2.322 -2.989 1.00 0.00 21 SER A O 13
ATOM 5562 N N . CYS A 1 22 ? 4.286 2.125 -2.248 1.00 0.00 22 CYS A N 13
ATOM 5563 C CA . CYS A 1 22 ? 4.002 2.802 -0.987 1.00 0.00 22 CYS A CA 13
ATOM 5564 C C . CYS A 1 22 ? 4.351 4.288 -1.046 1.00 0.00 22 CYS A C 13
ATOM 5565 O O . CYS A 1 22 ? 5.465 4.665 -1.413 1.00 0.00 22 CYS A O 13
ATOM 5572 N N . LYS A 1 23 ? 3.389 5.118 -0.650 1.00 0.00 23 LYS A N 13
ATOM 5573 C CA . LYS A 1 23 ? 3.567 6.567 -0.613 1.00 0.00 23 LYS A CA 13
ATOM 5574 C C . LYS A 1 23 ? 3.979 6.980 0.795 1.00 0.00 23 LYS A C 13
ATOM 5575 O O . LYS A 1 23 ? 4.508 6.156 1.534 1.00 0.00 23 LYS A O 13
ATOM 5594 N N . ASN A 1 24 ? 3.734 8.245 1.150 1.00 0.00 24 ASN A N 13
ATOM 5595 C CA . ASN A 1 24 ? 4.073 8.787 2.468 1.00 0.00 24 ASN A CA 13
ATOM 5596 C C . ASN A 1 24 ? 3.436 7.969 3.602 1.00 0.00 24 ASN A C 13
ATOM 5597 O O . ASN A 1 24 ? 2.564 8.450 4.329 1.00 0.00 24 ASN A O 13
ATOM 5608 N N . GLY A 1 25 ? 3.881 6.729 3.724 1.00 0.00 25 GLY A N 13
ATOM 5609 C CA . GLY A 1 25 ? 3.372 5.826 4.739 1.00 0.00 25 GLY A CA 13
ATOM 5610 C C . GLY A 1 25 ? 2.028 5.219 4.374 1.00 0.00 25 GLY A C 13
ATOM 5611 O O . GLY A 1 25 ? 1.322 4.714 5.250 1.00 0.00 25 GLY A O 13
ATOM 5615 N N . TYR A 1 26 ? 1.660 5.262 3.086 1.00 0.00 26 TYR A N 13
ATOM 5616 C CA . TYR A 1 26 ? 0.372 4.709 2.653 1.00 0.00 26 TYR A CA 13
ATOM 5617 C C . TYR A 1 26 ? 0.444 4.061 1.270 1.00 0.00 26 TYR A C 13
ATOM 5618 O O . TYR A 1 26 ? 1.513 3.964 0.673 1.00 0.00 26 TYR A O 13
ATOM 5636 N N . CYS A 1 27 ? -0.711 3.605 0.779 1.00 0.00 27 CYS A N 13
ATOM 5637 C CA . CYS A 1 27 ? -0.802 2.945 -0.522 1.00 0.00 27 CYS A CA 13
ATOM 5638 C C . CYS A 1 27 ? -0.989 3.950 -1.655 1.00 0.00 27 CYS A C 13
ATOM 5639 O O . CYS A 1 27 ? -1.726 4.929 -1.519 1.00 0.00 27 CYS A O 13
ATOM 5646 N N . GLN A 1 28 ? -0.328 3.686 -2.779 1.00 0.00 28 GLN A N 13
ATOM 5647 C CA . GLN A 1 28 ? -0.425 4.545 -3.955 1.00 0.00 28 GLN A CA 13
ATOM 5648 C C . GLN A 1 28 ? -1.563 4.082 -4.865 1.00 0.00 28 GLN A C 13
ATOM 5649 O O . GLN A 1 28 ? -2.404 4.881 -5.279 1.00 0.00 28 GLN A O 13
ATOM 5663 N N . GLY A 1 29 ? -1.571 2.783 -5.172 1.00 0.00 29 GLY A N 13
ATOM 5664 C CA . GLY A 1 29 ? -2.590 2.211 -6.031 1.00 0.00 29 GLY A CA 13
ATOM 5665 C C . GLY A 1 29 ? -2.275 0.770 -6.393 1.00 0.00 29 GLY A C 13
ATOM 5666 O O . GLY A 1 29 ? -1.410 0.511 -7.230 1.00 0.00 29 GLY A O 13
ATOM 5670 N N . CYS A 1 30 ? -2.966 -0.167 -5.745 1.00 0.00 30 CYS A N 13
ATOM 5671 C CA . CYS A 1 30 ? -2.748 -1.592 -5.984 1.00 0.00 30 CYS A CA 13
ATOM 5672 C C . CYS A 1 30 ? -3.506 -2.074 -7.233 1.00 0.00 30 CYS A C 13
ATOM 5673 O O . CYS A 1 30 ? -3.376 -1.477 -8.302 1.00 0.00 30 CYS A O 13
ATOM 5680 N N . THR A 1 31 ? -4.285 -3.155 -7.103 1.00 0.00 31 THR A N 13
ATOM 5681 C CA . THR A 1 31 ? -5.041 -3.699 -8.231 1.00 0.00 31 THR A CA 13
ATOM 5682 C C . THR A 1 31 ? -6.493 -3.205 -8.221 1.00 0.00 31 THR A C 13
ATOM 5683 O O . THR A 1 31 ? -7.286 -3.682 -9.061 1.00 0.00 31 THR A O 13
ATOM 5695 N N . THR A 1 1 ? -9.808 0.722 -1.779 1.00 0.00 1 THR A N 14
ATOM 5696 C CA . THR A 1 1 ? -8.869 1.675 -2.437 1.00 0.00 1 THR A CA 14
ATOM 5697 C C . THR A 1 1 ? -7.750 2.092 -1.481 1.00 0.00 1 THR A C 14
ATOM 5698 O O . THR A 1 1 ? -7.835 1.843 -0.279 1.00 0.00 1 THR A O 14
ATOM 5711 N N . PRO A 1 2 ? -6.678 2.727 -2.005 1.00 0.00 2 PRO A N 14
ATOM 5712 C CA . PRO A 1 2 ? -5.532 3.176 -1.194 1.00 0.00 2 PRO A CA 14
ATOM 5713 C C . PRO A 1 2 ? -5.884 4.335 -0.262 1.00 0.00 2 PRO A C 14
ATOM 5714 O O . PRO A 1 2 ? -5.317 5.426 -0.350 1.00 0.00 2 PRO A O 14
ATOM 5725 N N . TYR A 1 3 ? -6.808 4.067 0.648 1.00 0.00 3 TYR A N 14
ATOM 5726 C CA . TYR A 1 3 ? -7.242 5.042 1.635 1.00 0.00 3 TYR A CA 14
ATOM 5727 C C . TYR A 1 3 ? -6.875 4.537 3.030 1.00 0.00 3 TYR A C 14
ATOM 5728 O O . TYR A 1 3 ? -6.096 5.174 3.738 1.00 0.00 3 TYR A O 14
ATOM 5746 N N . PRO A 1 4 ? -7.418 3.365 3.437 1.00 0.00 4 PRO A N 14
ATOM 5747 C CA . PRO A 1 4 ? -7.133 2.769 4.729 1.00 0.00 4 PRO A CA 14
ATOM 5748 C C . PRO A 1 4 ? -6.003 1.727 4.674 1.00 0.00 4 PRO A C 14
ATOM 5749 O O . PRO A 1 4 ? -5.754 1.037 5.665 1.00 0.00 4 PRO A O 14
ATOM 5760 N N . VAL A 1 5 ? -5.316 1.612 3.524 1.00 0.00 5 VAL A N 14
ATOM 5761 C CA . VAL A 1 5 ? -4.226 0.645 3.395 1.00 0.00 5 VAL A CA 14
ATOM 5762 C C . VAL A 1 5 ? -2.887 1.312 3.694 1.00 0.00 5 VAL A C 14
ATOM 5763 O O . VAL A 1 5 ? -2.305 1.975 2.836 1.00 0.00 5 VAL A O 14
ATOM 5776 N N . ASN A 1 6 ? -2.414 1.138 4.927 1.00 0.00 6 ASN A N 14
ATOM 5777 C CA . ASN A 1 6 ? -1.145 1.726 5.363 1.00 0.00 6 ASN A CA 14
ATOM 5778 C C . ASN A 1 6 ? 0.024 0.778 5.103 1.00 0.00 6 ASN A C 14
ATOM 5779 O O . ASN A 1 6 ? -0.172 -0.415 4.862 1.00 0.00 6 ASN A O 14
ATOM 5790 N N . CYS A 1 7 ? 1.241 1.322 5.156 1.00 0.00 7 CYS A N 14
ATOM 5791 C CA . CYS A 1 7 ? 2.454 0.525 4.928 1.00 0.00 7 CYS A CA 14
ATOM 5792 C C . CYS A 1 7 ? 3.725 1.353 5.121 1.00 0.00 7 CYS A C 14
ATOM 5793 O O . CYS A 1 7 ? 3.673 2.571 5.311 1.00 0.00 7 CYS A O 14
ATOM 5800 N N . LYS A 1 8 ? 4.865 0.668 5.038 1.00 0.00 8 LYS A N 14
ATOM 5801 C CA . LYS A 1 8 ? 6.178 1.297 5.163 1.00 0.00 8 LYS A CA 14
ATOM 5802 C C . LYS A 1 8 ? 6.977 1.066 3.876 1.00 0.00 8 LYS A C 14
ATOM 5803 O O . LYS A 1 8 ? 7.553 1.999 3.315 1.00 0.00 8 LYS A O 14
ATOM 5822 N N . THR A 1 9 ? 6.978 -0.187 3.402 1.00 0.00 9 THR A N 14
ATOM 5823 C CA . THR A 1 9 ? 7.666 -0.562 2.166 1.00 0.00 9 THR A CA 14
ATOM 5824 C C . THR A 1 9 ? 6.644 -0.963 1.093 1.00 0.00 9 THR A C 14
ATOM 5825 O O . THR A 1 9 ? 5.434 -0.887 1.321 1.00 0.00 9 THR A O 14
ATOM 5836 N N . ASP A 1 10 ? 7.130 -1.377 -0.081 1.00 0.00 10 ASP A N 14
ATOM 5837 C CA . ASP A 1 10 ? 6.249 -1.770 -1.188 1.00 0.00 10 ASP A CA 14
ATOM 5838 C C . ASP A 1 10 ? 5.348 -2.953 -0.816 1.00 0.00 10 ASP A C 14
ATOM 5839 O O . ASP A 1 10 ? 4.120 -2.839 -0.835 1.00 0.00 10 ASP A O 14
ATOM 5848 N N . ARG A 1 11 ? 5.962 -4.091 -0.489 1.00 0.00 11 ARG A N 14
ATOM 5849 C CA . ARG A 1 11 ? 5.210 -5.300 -0.131 1.00 0.00 11 ARG A CA 14
ATOM 5850 C C . ARG A 1 11 ? 4.531 -5.198 1.243 1.00 0.00 11 ARG A C 14
ATOM 5851 O O . ARG A 1 11 ? 3.907 -6.161 1.693 1.00 0.00 11 ARG A O 14
ATOM 5872 N N . ASP A 1 12 ? 4.610 -4.033 1.892 1.00 0.00 12 ASP A N 14
ATOM 5873 C CA . ASP A 1 12 ? 3.962 -3.849 3.188 1.00 0.00 12 ASP A CA 14
ATOM 5874 C C . ASP A 1 12 ? 2.474 -3.636 2.976 1.00 0.00 12 ASP A C 14
ATOM 5875 O O . ASP A 1 12 ? 1.653 -3.990 3.822 1.00 0.00 12 ASP A O 14
ATOM 5884 N N . CYS A 1 13 ? 2.135 -3.083 1.813 1.00 0.00 13 CYS A N 14
ATOM 5885 C CA . CYS A 1 13 ? 0.752 -2.855 1.450 1.00 0.00 13 CYS A CA 14
ATOM 5886 C C . CYS A 1 13 ? 0.208 -4.058 0.673 1.00 0.00 13 CYS A C 14
ATOM 5887 O O . CYS A 1 13 ? -0.768 -3.934 -0.068 1.00 0.00 13 CYS A O 14
ATOM 5894 N N . VAL A 1 14 ? 0.848 -5.230 0.849 1.00 0.00 14 VAL A N 14
ATOM 5895 C CA . VAL A 1 14 ? 0.423 -6.453 0.168 1.00 0.00 14 VAL A CA 14
ATOM 5896 C C . VAL A 1 14 ? -1.077 -6.707 0.362 1.00 0.00 14 VAL A C 14
ATOM 5897 O O . VAL A 1 14 ? -1.730 -7.288 -0.506 1.00 0.00 14 VAL A O 14
ATOM 5910 N N . MET A 1 15 ? -1.621 -6.246 1.496 1.00 0.00 15 MET A N 14
ATOM 5911 C CA . MET A 1 15 ? -3.050 -6.397 1.785 1.00 0.00 15 MET A CA 14
ATOM 5912 C C . MET A 1 15 ? -3.892 -5.785 0.660 1.00 0.00 15 MET A C 14
ATOM 5913 O O . MET A 1 15 ? -5.031 -6.194 0.433 1.00 0.00 15 MET A O 14
ATOM 5927 N N . CYS A 1 16 ? -3.312 -4.808 -0.048 1.00 0.00 16 CYS A N 14
ATOM 5928 C CA . CYS A 1 16 ? -3.988 -4.144 -1.155 1.00 0.00 16 CYS A CA 14
ATOM 5929 C C . CYS A 1 16 ? -3.832 -4.956 -2.445 1.00 0.00 16 CYS A C 14
ATOM 5930 O O . CYS A 1 16 ? -4.803 -5.159 -3.175 1.00 0.00 16 CYS A O 14
ATOM 5937 N N . GLY A 1 17 ? -2.611 -5.426 -2.718 1.00 0.00 17 GLY A N 14
ATOM 5938 C CA . GLY A 1 17 ? -2.371 -6.214 -3.919 1.00 0.00 17 GLY A CA 14
ATOM 5939 C C . GLY A 1 17 ? -0.993 -6.860 -3.950 1.00 0.00 17 GLY A C 14
ATOM 5940 O O . GLY A 1 17 ? -0.264 -6.843 -2.956 1.00 0.00 17 GLY A O 14
ATOM 5944 N N . LEU A 1 18 ? -0.636 -7.424 -5.105 1.00 0.00 18 LEU A N 14
ATOM 5945 C CA . LEU A 1 18 ? 0.657 -8.074 -5.290 1.00 0.00 18 LEU A CA 14
ATOM 5946 C C . LEU A 1 18 ? 1.693 -7.086 -5.816 1.00 0.00 18 LEU A C 14
ATOM 5947 O O . LEU A 1 18 ? 1.955 -7.014 -7.019 1.00 0.00 18 LEU A O 14
ATOM 5963 N N . GLY A 1 19 ? 2.266 -6.321 -4.899 1.00 0.00 19 GLY A N 14
ATOM 5964 C CA . GLY A 1 19 ? 3.268 -5.326 -5.258 1.00 0.00 19 GLY A CA 14
ATOM 5965 C C . GLY A 1 19 ? 2.677 -3.932 -5.312 1.00 0.00 19 GLY A C 14
ATOM 5966 O O . GLY A 1 19 ? 2.302 -3.452 -6.383 1.00 0.00 19 GLY A O 14
ATOM 5970 N N . ILE A 1 20 ? 2.561 -3.298 -4.147 1.00 0.00 20 ILE A N 14
ATOM 5971 C CA . ILE A 1 20 ? 1.975 -1.967 -4.050 1.00 0.00 20 ILE A CA 14
ATOM 5972 C C . ILE A 1 20 ? 3.012 -0.910 -3.691 1.00 0.00 20 ILE A C 14
ATOM 5973 O O . ILE A 1 20 ? 3.929 -1.165 -2.913 1.00 0.00 20 ILE A O 14
ATOM 5989 N N . SER A 1 21 ? 2.840 0.290 -4.240 1.00 0.00 21 SER A N 14
ATOM 5990 C CA . SER A 1 21 ? 3.741 1.396 -3.947 1.00 0.00 21 SER A CA 14
ATOM 5991 C C . SER A 1 21 ? 3.264 2.106 -2.685 1.00 0.00 21 SER A C 14
ATOM 5992 O O . SER A 1 21 ? 2.083 2.439 -2.563 1.00 0.00 21 SER A O 14
ATOM 6000 N N . CYS A 1 22 ? 4.169 2.310 -1.736 1.00 0.00 22 CYS A N 14
ATOM 6001 C CA . CYS A 1 22 ? 3.808 2.954 -0.478 1.00 0.00 22 CYS A CA 14
ATOM 6002 C C . CYS A 1 22 ? 4.124 4.450 -0.488 1.00 0.00 22 CYS A C 14
ATOM 6003 O O . CYS A 1 22 ? 5.258 4.859 -0.747 1.00 0.00 22 CYS A O 14
ATOM 6010 N N . LYS A 1 23 ? 3.108 5.249 -0.168 1.00 0.00 23 LYS A N 14
ATOM 6011 C CA . LYS A 1 23 ? 3.233 6.698 -0.090 1.00 0.00 23 LYS A CA 14
ATOM 6012 C C . LYS A 1 23 ? 3.516 7.089 1.357 1.00 0.00 23 LYS A C 14
ATOM 6013 O O . LYS A 1 23 ? 4.050 6.277 2.107 1.00 0.00 23 LYS A O 14
ATOM 6032 N N . ASN A 1 24 ? 3.162 8.321 1.730 1.00 0.00 24 ASN A N 14
ATOM 6033 C CA . ASN A 1 24 ? 3.369 8.847 3.084 1.00 0.00 24 ASN A CA 14
ATOM 6034 C C . ASN A 1 24 ? 2.738 7.948 4.155 1.00 0.00 24 ASN A C 14
ATOM 6035 O O . ASN A 1 24 ? 1.789 8.337 4.840 1.00 0.00 24 ASN A O 14
ATOM 6046 N N . GLY A 1 25 ? 3.271 6.740 4.270 1.00 0.00 25 GLY A N 14
ATOM 6047 C CA . GLY A 1 25 ? 2.778 5.767 5.225 1.00 0.00 25 GLY A CA 14
ATOM 6048 C C . GLY A 1 25 ? 1.472 5.128 4.785 1.00 0.00 25 GLY A C 14
ATOM 6049 O O . GLY A 1 25 ? 0.742 4.579 5.612 1.00 0.00 25 GLY A O 14
ATOM 6053 N N . TYR A 1 26 ? 1.166 5.198 3.481 1.00 0.00 26 TYR A N 14
ATOM 6054 C CA . TYR A 1 26 ? -0.082 4.623 2.971 1.00 0.00 26 TYR A CA 14
ATOM 6055 C C . TYR A 1 26 ? 0.079 4.001 1.585 1.00 0.00 26 TYR A C 14
ATOM 6056 O O . TYR A 1 26 ? 1.166 4.000 1.010 1.00 0.00 26 TYR A O 14
ATOM 6074 N N . CYS A 1 27 ? -1.024 3.455 1.066 1.00 0.00 27 CYS A N 14
ATOM 6075 C CA . CYS A 1 27 ? -1.038 2.802 -0.242 1.00 0.00 27 CYS A CA 14
ATOM 6076 C C . CYS A 1 27 ? -1.229 3.807 -1.376 1.00 0.00 27 CYS A C 14
ATOM 6077 O O . CYS A 1 27 ? -1.977 4.777 -1.244 1.00 0.00 27 CYS A O 14
ATOM 6084 N N . GLN A 1 28 ? -0.553 3.552 -2.496 1.00 0.00 28 GLN A N 14
ATOM 6085 C CA . GLN A 1 28 ? -0.646 4.409 -3.674 1.00 0.00 28 GLN A CA 14
ATOM 6086 C C . GLN A 1 28 ? -1.761 3.932 -4.604 1.00 0.00 28 GLN A C 14
ATOM 6087 O O . GLN A 1 28 ? -2.667 4.690 -4.951 1.00 0.00 28 GLN A O 14
ATOM 6101 N N . GLY A 1 29 ? -1.668 2.663 -5.005 1.00 0.00 29 GLY A N 14
ATOM 6102 C CA . GLY A 1 29 ? -2.647 2.067 -5.898 1.00 0.00 29 GLY A CA 14
ATOM 6103 C C . GLY A 1 29 ? -2.269 0.642 -6.254 1.00 0.00 29 GLY A C 14
ATOM 6104 O O . GLY A 1 29 ? -1.397 0.418 -7.095 1.00 0.00 29 GLY A O 14
ATOM 6108 N N . CYS A 1 30 ? -2.908 -0.322 -5.595 1.00 0.00 30 CYS A N 14
ATOM 6109 C CA . CYS A 1 30 ? -2.622 -1.737 -5.823 1.00 0.00 30 CYS A CA 14
ATOM 6110 C C . CYS A 1 30 ? -3.317 -2.256 -7.095 1.00 0.00 30 CYS A C 14
ATOM 6111 O O . CYS A 1 30 ? -3.157 -1.672 -8.168 1.00 0.00 30 CYS A O 14
ATOM 6118 N N . THR A 1 31 ? -4.076 -3.352 -6.978 1.00 0.00 31 THR A N 14
ATOM 6119 C CA . THR A 1 31 ? -4.774 -3.937 -8.125 1.00 0.00 31 THR A CA 14
ATOM 6120 C C . THR A 1 31 ? -6.267 -3.589 -8.108 1.00 0.00 31 THR A C 14
ATOM 6121 O O . THR A 1 31 ? -6.709 -2.891 -7.168 1.00 0.00 31 THR A O 14
ATOM 6133 N N . THR A 1 1 ? -9.250 -0.227 -2.134 1.00 0.00 1 THR A N 15
ATOM 6134 C CA . THR A 1 1 ? -8.855 1.206 -2.253 1.00 0.00 1 THR A CA 15
ATOM 6135 C C . THR A 1 1 ? -7.663 1.522 -1.350 1.00 0.00 1 THR A C 15
ATOM 6136 O O . THR A 1 1 ? -7.593 1.039 -0.219 1.00 0.00 1 THR A O 15
ATOM 6149 N N . PRO A 1 2 ? -6.707 2.343 -1.837 1.00 0.00 2 PRO A N 15
ATOM 6150 C CA . PRO A 1 2 ? -5.512 2.724 -1.068 1.00 0.00 2 PRO A CA 15
ATOM 6151 C C . PRO A 1 2 ? -5.779 3.851 -0.070 1.00 0.00 2 PRO A C 15
ATOM 6152 O O . PRO A 1 2 ? -4.982 4.783 0.061 1.00 0.00 2 PRO A O 15
ATOM 6163 N N . TYR A 1 3 ? -6.891 3.742 0.648 1.00 0.00 3 TYR A N 15
ATOM 6164 C CA . TYR A 1 3 ? -7.260 4.726 1.654 1.00 0.00 3 TYR A CA 15
ATOM 6165 C C . TYR A 1 3 ? -6.838 4.237 3.037 1.00 0.00 3 TYR A C 15
ATOM 6166 O O . TYR A 1 3 ? -6.051 4.897 3.718 1.00 0.00 3 TYR A O 15
ATOM 6184 N N . PRO A 1 4 ? -7.349 3.063 3.472 1.00 0.00 4 PRO A N 15
ATOM 6185 C CA . PRO A 1 4 ? -7.016 2.485 4.766 1.00 0.00 4 PRO A CA 15
ATOM 6186 C C . PRO A 1 4 ? -5.844 1.497 4.699 1.00 0.00 4 PRO A C 15
ATOM 6187 O O . PRO A 1 4 ? -5.568 0.800 5.677 1.00 0.00 4 PRO A O 15
ATOM 6198 N N . VAL A 1 5 ? -5.152 1.435 3.552 1.00 0.00 5 VAL A N 15
ATOM 6199 C CA . VAL A 1 5 ? -4.022 0.522 3.406 1.00 0.00 5 VAL A CA 15
ATOM 6200 C C . VAL A 1 5 ? -2.710 1.252 3.670 1.00 0.00 5 VAL A C 15
ATOM 6201 O O . VAL A 1 5 ? -2.183 1.945 2.801 1.00 0.00 5 VAL A O 15
ATOM 6214 N N . ASN A 1 6 ? -2.196 1.091 4.886 1.00 0.00 6 ASN A N 15
ATOM 6215 C CA . ASN A 1 6 ? -0.943 1.731 5.290 1.00 0.00 6 ASN A CA 15
ATOM 6216 C C . ASN A 1 6 ? 0.252 0.831 4.987 1.00 0.00 6 ASN A C 15
ATOM 6217 O O . ASN A 1 6 ? 0.089 -0.360 4.714 1.00 0.00 6 ASN A O 15
ATOM 6228 N N . CYS A 1 7 ? 1.454 1.408 5.046 1.00 0.00 7 CYS A N 15
ATOM 6229 C CA . CYS A 1 7 ? 2.682 0.648 4.782 1.00 0.00 7 CYS A CA 15
ATOM 6230 C C . CYS A 1 7 ? 3.935 1.502 4.959 1.00 0.00 7 CYS A C 15
ATOM 6231 O O . CYS A 1 7 ? 3.859 2.716 5.160 1.00 0.00 7 CYS A O 15
ATOM 6238 N N . LYS A 1 8 ? 5.088 0.842 4.848 1.00 0.00 8 LYS A N 15
ATOM 6239 C CA . LYS A 1 8 ? 6.386 1.499 4.950 1.00 0.00 8 LYS A CA 15
ATOM 6240 C C . LYS A 1 8 ? 7.161 1.291 3.642 1.00 0.00 8 LYS A C 15
ATOM 6241 O O . LYS A 1 8 ? 7.705 2.239 3.074 1.00 0.00 8 LYS A O 15
ATOM 6260 N N . THR A 1 9 ? 7.178 0.038 3.165 1.00 0.00 9 THR A N 15
ATOM 6261 C CA . THR A 1 9 ? 7.849 -0.322 1.914 1.00 0.00 9 THR A CA 15
ATOM 6262 C C . THR A 1 9 ? 6.816 -0.752 0.861 1.00 0.00 9 THR A C 15
ATOM 6263 O O . THR A 1 9 ? 5.609 -0.698 1.107 1.00 0.00 9 THR A O 15
ATOM 6274 N N . ASP A 1 10 ? 7.295 -1.171 -0.315 1.00 0.00 10 ASP A N 15
ATOM 6275 C CA . ASP A 1 10 ? 6.410 -1.598 -1.405 1.00 0.00 10 ASP A CA 15
ATOM 6276 C C . ASP A 1 10 ? 5.533 -2.788 -1.001 1.00 0.00 10 ASP A C 15
ATOM 6277 O O . ASP A 1 10 ? 4.303 -2.685 -0.980 1.00 0.00 10 ASP A O 15
ATOM 6286 N N . ARG A 1 11 ? 6.165 -3.921 -0.690 1.00 0.00 11 ARG A N 15
ATOM 6287 C CA . ARG A 1 11 ? 5.432 -5.133 -0.305 1.00 0.00 11 ARG A CA 15
ATOM 6288 C C . ARG A 1 11 ? 4.779 -5.026 1.082 1.00 0.00 11 ARG A C 15
ATOM 6289 O O . ARG A 1 11 ? 4.166 -5.990 1.548 1.00 0.00 11 ARG A O 15
ATOM 6310 N N . ASP A 1 12 ? 4.866 -3.858 1.728 1.00 0.00 12 ASP A N 15
ATOM 6311 C CA . ASP A 1 12 ? 4.242 -3.679 3.036 1.00 0.00 12 ASP A CA 15
ATOM 6312 C C . ASP A 1 12 ? 2.748 -3.485 2.858 1.00 0.00 12 ASP A C 15
ATOM 6313 O O . ASP A 1 12 ? 1.950 -3.861 3.718 1.00 0.00 12 ASP A O 15
ATOM 6322 N N . CYS A 1 13 ? 2.374 -2.927 1.707 1.00 0.00 13 CYS A N 15
ATOM 6323 C CA . CYS A 1 13 ? 0.979 -2.718 1.380 1.00 0.00 13 CYS A CA 15
ATOM 6324 C C . CYS A 1 13 ? 0.431 -3.927 0.615 1.00 0.00 13 CYS A C 15
ATOM 6325 O O . CYS A 1 13 ? -0.557 -3.813 -0.112 1.00 0.00 13 CYS A O 15
ATOM 6332 N N . VAL A 1 14 ? 1.078 -5.095 0.788 1.00 0.00 14 VAL A N 15
ATOM 6333 C CA . VAL A 1 14 ? 0.651 -6.323 0.119 1.00 0.00 14 VAL A CA 15
ATOM 6334 C C . VAL A 1 14 ? -0.842 -6.592 0.342 1.00 0.00 14 VAL A C 15
ATOM 6335 O O . VAL A 1 14 ? -1.499 -7.197 -0.505 1.00 0.00 14 VAL A O 15
ATOM 6348 N N . MET A 1 15 ? -1.377 -6.115 1.474 1.00 0.00 15 MET A N 15
ATOM 6349 C CA . MET A 1 15 ? -2.798 -6.282 1.785 1.00 0.00 15 MET A CA 15
ATOM 6350 C C . MET A 1 15 ? -3.664 -5.710 0.657 1.00 0.00 15 MET A C 15
ATOM 6351 O O . MET A 1 15 ? -4.799 -6.142 0.454 1.00 0.00 15 MET A O 15
ATOM 6365 N N . CYS A 1 16 ? -3.111 -4.738 -0.078 1.00 0.00 16 CYS A N 15
ATOM 6366 C CA . CYS A 1 16 ? -3.813 -4.109 -1.190 1.00 0.00 16 CYS A CA 15
ATOM 6367 C C . CYS A 1 16 ? -3.657 -4.940 -2.467 1.00 0.00 16 CYS A C 15
ATOM 6368 O O . CYS A 1 16 ? -4.634 -5.173 -3.181 1.00 0.00 16 CYS A O 15
ATOM 6375 N N . GLY A 1 17 ? -2.431 -5.393 -2.747 1.00 0.00 17 GLY A N 15
ATOM 6376 C CA . GLY A 1 17 ? -2.191 -6.197 -3.939 1.00 0.00 17 GLY A CA 15
ATOM 6377 C C . GLY A 1 17 ? -0.798 -6.809 -3.983 1.00 0.00 17 GLY A C 15
ATOM 6378 O O . GLY A 1 17 ? -0.057 -6.766 -2.998 1.00 0.00 17 GLY A O 15
ATOM 6382 N N . LEU A 1 18 ? -0.444 -7.373 -5.139 1.00 0.00 18 LEU A N 15
ATOM 6383 C CA . LEU A 1 18 ? 0.862 -7.995 -5.338 1.00 0.00 18 LEU A CA 15
ATOM 6384 C C . LEU A 1 18 ? 1.868 -6.986 -5.887 1.00 0.00 18 LEU A C 15
ATOM 6385 O O . LEU A 1 18 ? 2.103 -6.912 -7.095 1.00 0.00 18 LEU A O 15
ATOM 6401 N N . GLY A 1 19 ? 2.444 -6.209 -4.983 1.00 0.00 19 GLY A N 15
ATOM 6402 C CA . GLY A 1 19 ? 3.418 -5.196 -5.364 1.00 0.00 19 GLY A CA 15
ATOM 6403 C C . GLY A 1 19 ? 2.798 -3.815 -5.411 1.00 0.00 19 GLY A C 15
ATOM 6404 O O . GLY A 1 19 ? 2.392 -3.347 -6.476 1.00 0.00 19 GLY A O 15
ATOM 6408 N N . ILE A 1 20 ? 2.692 -3.178 -4.246 1.00 0.00 20 ILE A N 15
ATOM 6409 C CA . ILE A 1 20 ? 2.080 -1.861 -4.141 1.00 0.00 20 ILE A CA 15
ATOM 6410 C C . ILE A 1 20 ? 3.101 -0.783 -3.795 1.00 0.00 20 ILE A C 15
ATOM 6411 O O . ILE A 1 20 ? 3.996 -1.003 -2.982 1.00 0.00 20 ILE A O 15
ATOM 6427 N N . SER A 1 21 ? 2.937 0.394 -4.390 1.00 0.00 21 SER A N 15
ATOM 6428 C CA . SER A 1 21 ? 3.826 1.514 -4.110 1.00 0.00 21 SER A CA 15
ATOM 6429 C C . SER A 1 21 ? 3.347 2.225 -2.849 1.00 0.00 21 SER A C 15
ATOM 6430 O O . SER A 1 21 ? 2.163 2.548 -2.722 1.00 0.00 21 SER A O 15
ATOM 6438 N N . CYS A 1 22 ? 4.256 2.439 -1.904 1.00 0.00 22 CYS A N 15
ATOM 6439 C CA . CYS A 1 22 ? 3.895 3.084 -0.645 1.00 0.00 22 CYS A CA 15
ATOM 6440 C C . CYS A 1 22 ? 4.161 4.587 -0.673 1.00 0.00 22 CYS A C 15
ATOM 6441 O O . CYS A 1 22 ? 5.272 5.032 -0.967 1.00 0.00 22 CYS A O 15
ATOM 6448 N N . LYS A 1 23 ? 3.130 5.355 -0.328 1.00 0.00 23 LYS A N 15
ATOM 6449 C CA . LYS A 1 23 ? 3.213 6.808 -0.265 1.00 0.00 23 LYS A CA 15
ATOM 6450 C C . LYS A 1 23 ? 3.508 7.227 1.169 1.00 0.00 23 LYS A C 15
ATOM 6451 O O . LYS A 1 23 ? 4.054 6.433 1.928 1.00 0.00 23 LYS A O 15
ATOM 6470 N N . ASN A 1 24 ? 3.154 8.470 1.517 1.00 0.00 24 ASN A N 15
ATOM 6471 C CA . ASN A 1 24 ? 3.377 9.030 2.854 1.00 0.00 24 ASN A CA 15
ATOM 6472 C C . ASN A 1 24 ? 2.783 8.148 3.963 1.00 0.00 24 ASN A C 15
ATOM 6473 O O . ASN A 1 24 ? 1.852 8.546 4.667 1.00 0.00 24 ASN A O 15
ATOM 6484 N N . GLY A 1 25 ? 3.331 6.947 4.094 1.00 0.00 25 GLY A N 15
ATOM 6485 C CA . GLY A 1 25 ? 2.876 5.997 5.091 1.00 0.00 25 GLY A CA 15
ATOM 6486 C C . GLY A 1 25 ? 1.595 5.285 4.689 1.00 0.00 25 GLY A C 15
ATOM 6487 O O . GLY A 1 25 ? 0.936 4.675 5.535 1.00 0.00 25 GLY A O 15
ATOM 6491 N N . TYR A 1 26 ? 1.231 5.356 3.403 1.00 0.00 26 TYR A N 15
ATOM 6492 C CA . TYR A 1 26 ? 0.004 4.707 2.935 1.00 0.00 26 TYR A CA 15
ATOM 6493 C C . TYR A 1 26 ? 0.155 4.108 1.537 1.00 0.00 26 TYR A C 15
ATOM 6494 O O . TYR A 1 26 ? 1.230 4.146 0.943 1.00 0.00 26 TYR A O 15
ATOM 6512 N N . CYS A 1 27 ? -0.941 3.537 1.033 1.00 0.00 27 CYS A N 15
ATOM 6513 C CA . CYS A 1 27 ? -0.962 2.904 -0.283 1.00 0.00 27 CYS A CA 15
ATOM 6514 C C . CYS A 1 27 ? -1.202 3.917 -1.398 1.00 0.00 27 CYS A C 15
ATOM 6515 O O . CYS A 1 27 ? -1.985 4.855 -1.245 1.00 0.00 27 CYS A O 15
ATOM 6522 N N . GLN A 1 28 ? -0.534 3.702 -2.530 1.00 0.00 28 GLN A N 15
ATOM 6523 C CA . GLN A 1 28 ? -0.680 4.571 -3.695 1.00 0.00 28 GLN A CA 15
ATOM 6524 C C . GLN A 1 28 ? -1.791 4.057 -4.608 1.00 0.00 28 GLN A C 15
ATOM 6525 O O . GLN A 1 28 ? -2.706 4.796 -4.974 1.00 0.00 28 GLN A O 15
ATOM 6539 N N . GLY A 1 29 ? -1.686 2.777 -4.972 1.00 0.00 29 GLY A N 15
ATOM 6540 C CA . GLY A 1 29 ? -2.659 2.147 -5.843 1.00 0.00 29 GLY A CA 15
ATOM 6541 C C . GLY A 1 29 ? -2.220 0.748 -6.236 1.00 0.00 29 GLY A C 15
ATOM 6542 O O . GLY A 1 29 ? -1.334 0.584 -7.077 1.00 0.00 29 GLY A O 15
ATOM 6546 N N . CYS A 1 30 ? -2.821 -0.258 -5.606 1.00 0.00 30 CYS A N 15
ATOM 6547 C CA . CYS A 1 30 ? -2.479 -1.653 -5.870 1.00 0.00 30 CYS A CA 15
ATOM 6548 C C . CYS A 1 30 ? -3.137 -2.163 -7.165 1.00 0.00 30 CYS A C 15
ATOM 6549 O O . CYS A 1 30 ? -2.988 -1.541 -8.218 1.00 0.00 30 CYS A O 15
ATOM 6556 N N . THR A 1 31 ? -3.853 -3.292 -7.090 1.00 0.00 31 THR A N 15
ATOM 6557 C CA . THR A 1 31 ? -4.512 -3.867 -8.264 1.00 0.00 31 THR A CA 15
ATOM 6558 C C . THR A 1 31 ? -6.007 -3.538 -8.275 1.00 0.00 31 THR A C 15
ATOM 6559 O O . THR A 1 31 ? -6.567 -3.256 -7.191 1.00 0.00 31 THR A O 15
ATOM 6571 N N . THR A 1 1 ? -9.412 0.006 -2.070 1.00 0.00 1 THR A N 16
ATOM 6572 C CA . THR A 1 1 ? -8.694 1.234 -2.519 1.00 0.00 1 THR A CA 16
ATOM 6573 C C . THR A 1 1 ? -7.551 1.586 -1.565 1.00 0.00 1 THR A C 16
ATOM 6574 O O . THR A 1 1 ? -7.506 1.094 -0.438 1.00 0.00 1 THR A O 16
ATOM 6587 N N . PRO A 1 2 ? -6.608 2.448 -2.007 1.00 0.00 2 PRO A N 16
ATOM 6588 C CA . PRO A 1 2 ? -5.459 2.864 -1.190 1.00 0.00 2 PRO A CA 16
ATOM 6589 C C . PRO A 1 2 ? -5.795 3.978 -0.201 1.00 0.00 2 PRO A C 16
ATOM 6590 O O . PRO A 1 2 ? -5.013 4.913 -0.011 1.00 0.00 2 PRO A O 16
ATOM 6601 N N . TYR A 1 3 ? -6.948 3.859 0.447 1.00 0.00 3 TYR A N 16
ATOM 6602 C CA . TYR A 1 3 ? -7.378 4.835 1.435 1.00 0.00 3 TYR A CA 16
ATOM 6603 C C . TYR A 1 3 ? -7.006 4.354 2.835 1.00 0.00 3 TYR A C 16
ATOM 6604 O O . TYR A 1 3 ? -6.268 5.030 3.552 1.00 0.00 3 TYR A O 16
ATOM 6622 N N . PRO A 1 4 ? -7.506 3.165 3.242 1.00 0.00 4 PRO A N 16
ATOM 6623 C CA . PRO A 1 4 ? -7.223 2.591 4.547 1.00 0.00 4 PRO A CA 16
ATOM 6624 C C . PRO A 1 4 ? -6.066 1.584 4.526 1.00 0.00 4 PRO A C 16
ATOM 6625 O O . PRO A 1 4 ? -5.859 0.863 5.504 1.00 0.00 4 PRO A O 16
ATOM 6636 N N . VAL A 1 5 ? -5.312 1.529 3.418 1.00 0.00 5 VAL A N 16
ATOM 6637 C CA . VAL A 1 5 ? -4.194 0.594 3.321 1.00 0.00 5 VAL A CA 16
ATOM 6638 C C . VAL A 1 5 ? -2.876 1.299 3.618 1.00 0.00 5 VAL A C 16
ATOM 6639 O O . VAL A 1 5 ? -2.297 1.953 2.751 1.00 0.00 5 VAL A O 16
ATOM 6652 N N . ASN A 1 6 ? -2.412 1.154 4.855 1.00 0.00 6 ASN A N 16
ATOM 6653 C CA . ASN A 1 6 ? -1.157 1.768 5.288 1.00 0.00 6 ASN A CA 16
ATOM 6654 C C . ASN A 1 6 ? 0.015 0.821 5.054 1.00 0.00 6 ASN A C 16
ATOM 6655 O O . ASN A 1 6 ? -0.180 -0.371 4.806 1.00 0.00 6 ASN A O 16
ATOM 6666 N N . CYS A 1 7 ? 1.233 1.355 5.137 1.00 0.00 7 CYS A N 16
ATOM 6667 C CA . CYS A 1 7 ? 2.436 0.539 4.933 1.00 0.00 7 CYS A CA 16
ATOM 6668 C C . CYS A 1 7 ? 3.722 1.331 5.161 1.00 0.00 7 CYS A C 16
ATOM 6669 O O . CYS A 1 7 ? 3.702 2.550 5.350 1.00 0.00 7 CYS A O 16
ATOM 6676 N N . LYS A 1 8 ? 4.841 0.609 5.106 1.00 0.00 8 LYS A N 16
ATOM 6677 C CA . LYS A 1 8 ? 6.169 1.192 5.264 1.00 0.00 8 LYS A CA 16
ATOM 6678 C C . LYS A 1 8 ? 6.996 0.919 4.004 1.00 0.00 8 LYS A C 16
ATOM 6679 O O . LYS A 1 8 ? 7.648 1.818 3.470 1.00 0.00 8 LYS A O 16
ATOM 6698 N N . THR A 1 9 ? 6.940 -0.330 3.529 1.00 0.00 9 THR A N 16
ATOM 6699 C CA . THR A 1 9 ? 7.652 -0.747 2.322 1.00 0.00 9 THR A CA 16
ATOM 6700 C C . THR A 1 9 ? 6.647 -1.130 1.226 1.00 0.00 9 THR A C 16
ATOM 6701 O O . THR A 1 9 ? 5.436 -1.011 1.420 1.00 0.00 9 THR A O 16
ATOM 6712 N N . ASP A 1 10 ? 7.150 -1.577 0.072 1.00 0.00 10 ASP A N 16
ATOM 6713 C CA . ASP A 1 10 ? 6.283 -1.958 -1.048 1.00 0.00 10 ASP A CA 16
ATOM 6714 C C . ASP A 1 10 ? 5.366 -3.136 -0.694 1.00 0.00 10 ASP A C 16
ATOM 6715 O O . ASP A 1 10 ? 4.140 -3.018 -0.773 1.00 0.00 10 ASP A O 16
ATOM 6724 N N . ARG A 1 11 ? 5.953 -4.269 -0.304 1.00 0.00 11 ARG A N 16
ATOM 6725 C CA . ARG A 1 11 ? 5.168 -5.458 0.054 1.00 0.00 11 ARG A CA 16
ATOM 6726 C C . ARG A 1 11 ? 4.431 -5.300 1.392 1.00 0.00 11 ARG A C 16
ATOM 6727 O O . ARG A 1 11 ? 3.760 -6.234 1.841 1.00 0.00 11 ARG A O 16
ATOM 6748 N N . ASP A 1 12 ? 4.515 -4.120 2.014 1.00 0.00 12 ASP A N 16
ATOM 6749 C CA . ASP A 1 12 ? 3.822 -3.879 3.276 1.00 0.00 12 ASP A CA 16
ATOM 6750 C C . ASP A 1 12 ? 2.347 -3.650 3.002 1.00 0.00 12 ASP A C 16
ATOM 6751 O O . ASP A 1 12 ? 1.490 -3.987 3.818 1.00 0.00 12 ASP A O 16
ATOM 6760 N N . CYS A 1 13 ? 2.063 -3.098 1.825 1.00 0.00 13 CYS A N 16
ATOM 6761 C CA . CYS A 1 13 ? 0.697 -2.851 1.411 1.00 0.00 13 CYS A CA 16
ATOM 6762 C C . CYS A 1 13 ? 0.152 -4.051 0.632 1.00 0.00 13 CYS A C 16
ATOM 6763 O O . CYS A 1 13 ? -0.806 -3.917 -0.131 1.00 0.00 13 CYS A O 16
ATOM 6770 N N . VAL A 1 14 ? 0.768 -5.230 0.831 1.00 0.00 14 VAL A N 16
ATOM 6771 C CA . VAL A 1 14 ? 0.339 -6.450 0.152 1.00 0.00 14 VAL A CA 16
ATOM 6772 C C . VAL A 1 14 ? -1.167 -6.684 0.321 1.00 0.00 14 VAL A C 16
ATOM 6773 O O . VAL A 1 14 ? -1.807 -7.276 -0.548 1.00 0.00 14 VAL A O 16
ATOM 6786 N N . MET A 1 15 ? -1.730 -6.190 1.432 1.00 0.00 15 MET A N 16
ATOM 6787 C CA . MET A 1 15 ? -3.164 -6.322 1.692 1.00 0.00 15 MET A CA 16
ATOM 6788 C C . MET A 1 15 ? -3.973 -5.690 0.553 1.00 0.00 15 MET A C 16
ATOM 6789 O O . MET A 1 15 ? -5.118 -6.070 0.309 1.00 0.00 15 MET A O 16
ATOM 6803 N N . CYS A 1 16 ? -3.358 -4.728 -0.145 1.00 0.00 16 CYS A N 16
ATOM 6804 C CA . CYS A 1 16 ? -4.002 -4.047 -1.261 1.00 0.00 16 CYS A CA 16
ATOM 6805 C C . CYS A 1 16 ? -3.845 -4.859 -2.549 1.00 0.00 16 CYS A C 16
ATOM 6806 O O . CYS A 1 16 ? -4.810 -5.040 -3.293 1.00 0.00 16 CYS A O 16
ATOM 6813 N N . GLY A 1 17 ? -2.631 -5.353 -2.805 1.00 0.00 17 GLY A N 16
ATOM 6814 C CA . GLY A 1 17 ? -2.391 -6.143 -4.005 1.00 0.00 17 GLY A CA 16
ATOM 6815 C C . GLY A 1 17 ? -1.039 -6.840 -4.006 1.00 0.00 17 GLY A C 16
ATOM 6816 O O . GLY A 1 17 ? -0.344 -6.872 -2.988 1.00 0.00 17 GLY A O 16
ATOM 6820 N N . LEU A 1 18 ? -0.668 -7.393 -5.160 1.00 0.00 18 LEU A N 16
ATOM 6821 C CA . LEU A 1 18 ? 0.601 -8.092 -5.321 1.00 0.00 18 LEU A CA 16
ATOM 6822 C C . LEU A 1 18 ? 1.695 -7.138 -5.794 1.00 0.00 18 LEU A C 16
ATOM 6823 O O . LEU A 1 18 ? 2.002 -7.061 -6.986 1.00 0.00 18 LEU A O 16
ATOM 6839 N N . GLY A 1 19 ? 2.267 -6.411 -4.848 1.00 0.00 19 GLY A N 16
ATOM 6840 C CA . GLY A 1 19 ? 3.318 -5.455 -5.160 1.00 0.00 19 GLY A CA 16
ATOM 6841 C C . GLY A 1 19 ? 2.786 -4.040 -5.245 1.00 0.00 19 GLY A C 16
ATOM 6842 O O . GLY A 1 19 ? 2.488 -3.547 -6.334 1.00 0.00 19 GLY A O 16
ATOM 6846 N N . ILE A 1 20 ? 2.631 -3.401 -4.087 1.00 0.00 20 ILE A N 16
ATOM 6847 C CA . ILE A 1 20 ? 2.091 -2.049 -4.020 1.00 0.00 20 ILE A CA 16
ATOM 6848 C C . ILE A 1 20 ? 3.151 -1.026 -3.634 1.00 0.00 20 ILE A C 16
ATOM 6849 O O . ILE A 1 20 ? 4.030 -1.304 -2.822 1.00 0.00 20 ILE A O 16
ATOM 6865 N N . SER A 1 21 ? 3.039 0.172 -4.201 1.00 0.00 21 SER A N 16
ATOM 6866 C CA . SER A 1 21 ? 3.966 1.251 -3.889 1.00 0.00 21 SER A CA 16
ATOM 6867 C C . SER A 1 21 ? 3.471 1.995 -2.655 1.00 0.00 21 SER A C 16
ATOM 6868 O O . SER A 1 21 ? 2.297 2.367 -2.576 1.00 0.00 21 SER A O 16
ATOM 6876 N N . CYS A 1 22 ? 4.353 2.191 -1.681 1.00 0.00 22 CYS A N 16
ATOM 6877 C CA . CYS A 1 22 ? 3.970 2.869 -0.447 1.00 0.00 22 CYS A CA 16
ATOM 6878 C C . CYS A 1 22 ? 4.291 4.360 -0.495 1.00 0.00 22 CYS A C 16
ATOM 6879 O O . CYS A 1 22 ? 5.431 4.760 -0.738 1.00 0.00 22 CYS A O 16
ATOM 6886 N N . LYS A 1 23 ? 3.271 5.169 -0.224 1.00 0.00 23 LYS A N 16
ATOM 6887 C CA . LYS A 1 23 ? 3.402 6.616 -0.191 1.00 0.00 23 LYS A CA 16
ATOM 6888 C C . LYS A 1 23 ? 3.608 7.061 1.249 1.00 0.00 23 LYS A C 16
ATOM 6889 O O . LYS A 1 23 ? 4.085 6.272 2.058 1.00 0.00 23 LYS A O 16
ATOM 6908 N N . ASN A 1 24 ? 3.253 8.314 1.550 1.00 0.00 24 ASN A N 16
ATOM 6909 C CA . ASN A 1 24 ? 3.392 8.899 2.888 1.00 0.00 24 ASN A CA 16
ATOM 6910 C C . ASN A 1 24 ? 2.734 8.030 3.972 1.00 0.00 24 ASN A C 16
ATOM 6911 O O . ASN A 1 24 ? 1.750 8.426 4.600 1.00 0.00 24 ASN A O 16
ATOM 6922 N N . GLY A 1 25 ? 3.290 6.842 4.163 1.00 0.00 25 GLY A N 16
ATOM 6923 C CA . GLY A 1 25 ? 2.779 5.901 5.143 1.00 0.00 25 GLY A CA 16
ATOM 6924 C C . GLY A 1 25 ? 1.489 5.228 4.706 1.00 0.00 25 GLY A C 16
ATOM 6925 O O . GLY A 1 25 ? 0.787 4.645 5.534 1.00 0.00 25 GLY A O 16
ATOM 6929 N N . TYR A 1 26 ? 1.167 5.300 3.410 1.00 0.00 26 TYR A N 16
ATOM 6930 C CA . TYR A 1 26 ? -0.065 4.686 2.911 1.00 0.00 26 TYR A CA 16
ATOM 6931 C C . TYR A 1 26 ? 0.112 4.077 1.523 1.00 0.00 26 TYR A C 16
ATOM 6932 O O . TYR A 1 26 ? 1.195 4.127 0.941 1.00 0.00 26 TYR A O 16
ATOM 6950 N N . CYS A 1 27 ? -0.969 3.490 1.011 1.00 0.00 27 CYS A N 16
ATOM 6951 C CA . CYS A 1 27 ? -0.965 2.847 -0.299 1.00 0.00 27 CYS A CA 16
ATOM 6952 C C . CYS A 1 27 ? -1.114 3.862 -1.429 1.00 0.00 27 CYS A C 16
ATOM 6953 O O . CYS A 1 27 ? -1.850 4.842 -1.309 1.00 0.00 27 CYS A O 16
ATOM 6960 N N . GLN A 1 28 ? -0.419 3.602 -2.535 1.00 0.00 28 GLN A N 16
ATOM 6961 C CA . GLN A 1 28 ? -0.476 4.468 -3.709 1.00 0.00 28 GLN A CA 16
ATOM 6962 C C . GLN A 1 28 ? -1.582 4.007 -4.658 1.00 0.00 28 GLN A C 16
ATOM 6963 O O . GLN A 1 28 ? -2.465 4.782 -5.028 1.00 0.00 28 GLN A O 16
ATOM 6977 N N . GLY A 1 29 ? -1.511 2.734 -5.046 1.00 0.00 29 GLY A N 16
ATOM 6978 C CA . GLY A 1 29 ? -2.485 2.153 -5.951 1.00 0.00 29 GLY A CA 16
ATOM 6979 C C . GLY A 1 29 ? -2.120 0.725 -6.310 1.00 0.00 29 GLY A C 16
ATOM 6980 O O . GLY A 1 29 ? -1.228 0.495 -7.128 1.00 0.00 29 GLY A O 16
ATOM 6984 N N . CYS A 1 30 ? -2.793 -0.234 -5.678 1.00 0.00 30 CYS A N 16
ATOM 6985 C CA . CYS A 1 30 ? -2.524 -1.650 -5.912 1.00 0.00 30 CYS A CA 16
ATOM 6986 C C . CYS A 1 30 ? -3.218 -2.151 -7.190 1.00 0.00 30 CYS A C 16
ATOM 6987 O O . CYS A 1 30 ? -3.060 -1.553 -8.255 1.00 0.00 30 CYS A O 16
ATOM 6994 N N . THR A 1 31 ? -3.976 -3.251 -7.088 1.00 0.00 31 THR A N 16
ATOM 6995 C CA . THR A 1 31 ? -4.672 -3.819 -8.241 1.00 0.00 31 THR A CA 16
ATOM 6996 C C . THR A 1 31 ? -6.137 -3.376 -8.279 1.00 0.00 31 THR A C 16
ATOM 6997 O O . THR A 1 31 ? -6.693 -3.057 -7.204 1.00 0.00 31 THR A O 16
ATOM 7009 N N . THR A 1 1 ? -9.278 0.191 -2.318 1.00 0.00 1 THR A N 17
ATOM 7010 C CA . THR A 1 1 ? -8.488 1.358 -2.805 1.00 0.00 1 THR A CA 17
ATOM 7011 C C . THR A 1 1 ? -7.338 1.683 -1.850 1.00 0.00 1 THR A C 17
ATOM 7012 O O . THR A 1 1 ? -7.334 1.235 -0.704 1.00 0.00 1 THR A O 17
ATOM 7025 N N . PRO A 1 2 ? -6.342 2.468 -2.314 1.00 0.00 2 PRO A N 17
ATOM 7026 C CA . PRO A 1 2 ? -5.178 2.851 -1.501 1.00 0.00 2 PRO A CA 17
ATOM 7027 C C . PRO A 1 2 ? -5.448 4.041 -0.582 1.00 0.00 2 PRO A C 17
ATOM 7028 O O . PRO A 1 2 ? -4.595 4.914 -0.408 1.00 0.00 2 PRO A O 17
ATOM 7039 N N . TYR A 1 3 ? -6.631 4.055 0.023 1.00 0.00 3 TYR A N 17
ATOM 7040 C CA . TYR A 1 3 ? -7.011 5.115 0.944 1.00 0.00 3 TYR A CA 17
ATOM 7041 C C . TYR A 1 3 ? -6.718 4.685 2.381 1.00 0.00 3 TYR A C 17
ATOM 7042 O O . TYR A 1 3 ? -5.970 5.358 3.093 1.00 0.00 3 TYR A O 17
ATOM 7060 N N . PRO A 1 4 ? -7.301 3.549 2.830 1.00 0.00 4 PRO A N 17
ATOM 7061 C CA . PRO A 1 4 ? -7.099 3.032 4.173 1.00 0.00 4 PRO A CA 17
ATOM 7062 C C . PRO A 1 4 ? -6.005 1.959 4.245 1.00 0.00 4 PRO A C 17
ATOM 7063 O O . PRO A 1 4 ? -5.879 1.274 5.262 1.00 0.00 4 PRO A O 17
ATOM 7074 N N . VAL A 1 5 ? -5.216 1.806 3.172 1.00 0.00 5 VAL A N 17
ATOM 7075 C CA . VAL A 1 5 ? -4.153 0.805 3.160 1.00 0.00 5 VAL A CA 17
ATOM 7076 C C . VAL A 1 5 ? -2.814 1.437 3.524 1.00 0.00 5 VAL A C 17
ATOM 7077 O O . VAL A 1 5 ? -2.181 2.106 2.706 1.00 0.00 5 VAL A O 17
ATOM 7090 N N . ASN A 1 6 ? -2.398 1.217 4.768 1.00 0.00 6 ASN A N 17
ATOM 7091 C CA . ASN A 1 6 ? -1.139 1.753 5.279 1.00 0.00 6 ASN A CA 17
ATOM 7092 C C . ASN A 1 6 ? 0.001 0.774 5.027 1.00 0.00 6 ASN A C 17
ATOM 7093 O O . ASN A 1 6 ? -0.228 -0.410 4.772 1.00 0.00 6 ASN A O 17
ATOM 7104 N N . CYS A 1 7 ? 1.227 1.277 5.113 1.00 0.00 7 CYS A N 17
ATOM 7105 C CA . CYS A 1 7 ? 2.416 0.443 4.902 1.00 0.00 7 CYS A CA 17
ATOM 7106 C C . CYS A 1 7 ? 3.715 1.223 5.099 1.00 0.00 7 CYS A C 17
ATOM 7107 O O . CYS A 1 7 ? 3.711 2.443 5.277 1.00 0.00 7 CYS A O 17
ATOM 7114 N N . LYS A 1 8 ? 4.826 0.489 5.034 1.00 0.00 8 LYS A N 17
ATOM 7115 C CA . LYS A 1 8 ? 6.163 1.059 5.165 1.00 0.00 8 LYS A CA 17
ATOM 7116 C C . LYS A 1 8 ? 6.979 0.730 3.910 1.00 0.00 8 LYS A C 17
ATOM 7117 O O . LYS A 1 8 ? 7.614 1.607 3.323 1.00 0.00 8 LYS A O 17
ATOM 7136 N N . THR A 1 9 ? 6.932 -0.543 3.498 1.00 0.00 9 THR A N 17
ATOM 7137 C CA . THR A 1 9 ? 7.634 -1.013 2.304 1.00 0.00 9 THR A CA 17
ATOM 7138 C C . THR A 1 9 ? 6.625 -1.405 1.215 1.00 0.00 9 THR A C 17
ATOM 7139 O O . THR A 1 9 ? 5.414 -1.245 1.394 1.00 0.00 9 THR A O 17
ATOM 7150 N N . ASP A 1 10 ? 7.125 -1.916 0.088 1.00 0.00 10 ASP A N 17
ATOM 7151 C CA . ASP A 1 10 ? 6.263 -2.321 -1.026 1.00 0.00 10 ASP A CA 17
ATOM 7152 C C . ASP A 1 10 ? 5.270 -3.415 -0.617 1.00 0.00 10 ASP A C 17
ATOM 7153 O O . ASP A 1 10 ? 4.055 -3.211 -0.664 1.00 0.00 10 ASP A O 17
ATOM 7162 N N . ARG A 1 11 ? 5.790 -4.580 -0.226 1.00 0.00 11 ARG A N 17
ATOM 7163 C CA . ARG A 1 11 ? 4.943 -5.710 0.173 1.00 0.00 11 ARG A CA 17
ATOM 7164 C C . ARG A 1 11 ? 4.240 -5.489 1.521 1.00 0.00 11 ARG A C 17
ATOM 7165 O O . ARG A 1 11 ? 3.526 -6.376 1.996 1.00 0.00 11 ARG A O 17
ATOM 7186 N N . ASP A 1 12 ? 4.396 -4.305 2.124 1.00 0.00 12 ASP A N 17
ATOM 7187 C CA . ASP A 1 12 ? 3.731 -4.017 3.390 1.00 0.00 12 ASP A CA 17
ATOM 7188 C C . ASP A 1 12 ? 2.264 -3.715 3.133 1.00 0.00 12 ASP A C 17
ATOM 7189 O O . ASP A 1 12 ? 1.408 -3.958 3.985 1.00 0.00 12 ASP A O 17
ATOM 7198 N N . CYS A 1 13 ? 1.982 -3.213 1.931 1.00 0.00 13 CYS A N 17
ATOM 7199 C CA . CYS A 1 13 ? 0.623 -2.911 1.531 1.00 0.00 13 CYS A CA 17
ATOM 7200 C C . CYS A 1 13 ? 0.007 -4.108 0.799 1.00 0.00 13 CYS A C 17
ATOM 7201 O O . CYS A 1 13 ? -0.932 -3.946 0.017 1.00 0.00 13 CYS A O 17
ATOM 7208 N N . VAL A 1 14 ? 0.540 -5.316 1.063 1.00 0.00 14 VAL A N 17
ATOM 7209 C CA . VAL A 1 14 ? 0.038 -6.538 0.433 1.00 0.00 14 VAL A CA 17
ATOM 7210 C C . VAL A 1 14 ? -1.484 -6.657 0.575 1.00 0.00 14 VAL A C 17
ATOM 7211 O O . VAL A 1 14 ? -2.144 -7.258 -0.275 1.00 0.00 14 VAL A O 17
ATOM 7224 N N . MET A 1 15 ? -2.036 -6.061 1.641 1.00 0.00 15 MET A N 17
ATOM 7225 C CA . MET A 1 15 ? -3.481 -6.078 1.877 1.00 0.00 15 MET A CA 17
ATOM 7226 C C . MET A 1 15 ? -4.227 -5.479 0.680 1.00 0.00 15 MET A C 17
ATOM 7227 O O . MET A 1 15 ? -5.388 -5.809 0.434 1.00 0.00 15 MET A O 17
ATOM 7241 N N . CYS A 1 16 ? -3.544 -4.604 -0.067 1.00 0.00 16 CYS A N 17
ATOM 7242 C CA . CYS A 1 16 ? -4.123 -3.968 -1.244 1.00 0.00 16 CYS A CA 17
ATOM 7243 C C . CYS A 1 16 ? -3.984 -4.875 -2.468 1.00 0.00 16 CYS A C 17
ATOM 7244 O O . CYS A 1 16 ? -4.940 -5.048 -3.225 1.00 0.00 16 CYS A O 17
ATOM 7251 N N . GLY A 1 17 ? -2.795 -5.458 -2.655 1.00 0.00 17 GLY A N 17
ATOM 7252 C CA . GLY A 1 17 ? -2.576 -6.342 -3.792 1.00 0.00 17 GLY A CA 17
ATOM 7253 C C . GLY A 1 17 ? -1.247 -7.082 -3.741 1.00 0.00 17 GLY A C 17
ATOM 7254 O O . GLY A 1 17 ? -0.556 -7.070 -2.719 1.00 0.00 17 GLY A O 17
ATOM 7258 N N . LEU A 1 18 ? -0.894 -7.721 -4.856 1.00 0.00 18 LEU A N 17
ATOM 7259 C CA . LEU A 1 18 ? 0.353 -8.472 -4.972 1.00 0.00 18 LEU A CA 17
ATOM 7260 C C . LEU A 1 18 ? 1.479 -7.588 -5.504 1.00 0.00 18 LEU A C 17
ATOM 7261 O O . LEU A 1 18 ? 1.779 -7.586 -6.700 1.00 0.00 18 LEU A O 17
ATOM 7277 N N . GLY A 1 19 ? 2.083 -6.830 -4.601 1.00 0.00 19 GLY A N 17
ATOM 7278 C CA . GLY A 1 19 ? 3.168 -5.931 -4.970 1.00 0.00 19 GLY A CA 17
ATOM 7279 C C . GLY A 1 19 ? 2.683 -4.505 -5.112 1.00 0.00 19 GLY A C 17
ATOM 7280 O O . GLY A 1 19 ? 2.379 -4.053 -6.218 1.00 0.00 19 GLY A O 17
ATOM 7284 N N . ILE A 1 20 ? 2.575 -3.806 -3.983 1.00 0.00 20 ILE A N 17
ATOM 7285 C CA . ILE A 1 20 ? 2.081 -2.435 -3.967 1.00 0.00 20 ILE A CA 17
ATOM 7286 C C . ILE A 1 20 ? 3.182 -1.433 -3.642 1.00 0.00 20 ILE A C 17
ATOM 7287 O O . ILE A 1 20 ? 4.114 -1.738 -2.901 1.00 0.00 20 ILE A O 17
ATOM 7303 N N . SER A 1 21 ? 3.047 -0.221 -4.174 1.00 0.00 21 SER A N 17
ATOM 7304 C CA . SER A 1 21 ? 4.007 0.841 -3.908 1.00 0.00 21 SER A CA 17
ATOM 7305 C C . SER A 1 21 ? 3.535 1.645 -2.703 1.00 0.00 21 SER A C 17
ATOM 7306 O O . SER A 1 21 ? 2.371 2.051 -2.640 1.00 0.00 21 SER A O 17
ATOM 7314 N N . CYS A 1 22 ? 4.419 1.852 -1.737 1.00 0.00 22 CYS A N 17
ATOM 7315 C CA . CYS A 1 22 ? 4.057 2.588 -0.531 1.00 0.00 22 CYS A CA 17
ATOM 7316 C C . CYS A 1 22 ? 4.467 4.056 -0.619 1.00 0.00 22 CYS A C 17
ATOM 7317 O O . CYS A 1 22 ? 5.628 4.376 -0.879 1.00 0.00 22 CYS A O 17
ATOM 7324 N N . LYS A 1 23 ? 3.502 4.940 -0.365 1.00 0.00 23 LYS A N 17
ATOM 7325 C CA . LYS A 1 23 ? 3.733 6.378 -0.370 1.00 0.00 23 LYS A CA 17
ATOM 7326 C C . LYS A 1 23 ? 4.014 6.835 1.056 1.00 0.00 23 LYS A C 17
ATOM 7327 O O . LYS A 1 23 ? 4.463 6.028 1.864 1.00 0.00 23 LYS A O 17
ATOM 7346 N N . ASN A 1 24 ? 3.757 8.113 1.344 1.00 0.00 24 ASN A N 17
ATOM 7347 C CA . ASN A 1 24 ? 3.982 8.705 2.670 1.00 0.00 24 ASN A CA 17
ATOM 7348 C C . ASN A 1 24 ? 3.276 7.918 3.785 1.00 0.00 24 ASN A C 17
ATOM 7349 O O . ASN A 1 24 ? 2.356 8.417 4.439 1.00 0.00 24 ASN A O 17
ATOM 7360 N N . GLY A 1 25 ? 3.721 6.685 3.977 1.00 0.00 25 GLY A N 17
ATOM 7361 C CA . GLY A 1 25 ? 3.161 5.808 4.987 1.00 0.00 25 GLY A CA 17
ATOM 7362 C C . GLY A 1 25 ? 1.851 5.166 4.561 1.00 0.00 25 GLY A C 17
ATOM 7363 O O . GLY A 1 25 ? 1.130 4.623 5.398 1.00 0.00 25 GLY A O 17
ATOM 7367 N N . TYR A 1 26 ? 1.527 5.220 3.264 1.00 0.00 26 TYR A N 17
ATOM 7368 C CA . TYR A 1 26 ? 0.270 4.635 2.785 1.00 0.00 26 TYR A CA 17
ATOM 7369 C C . TYR A 1 26 ? 0.418 3.964 1.419 1.00 0.00 26 TYR A C 17
ATOM 7370 O O . TYR A 1 26 ? 1.513 3.883 0.868 1.00 0.00 26 TYR A O 17
ATOM 7388 N N . CYS A 1 27 ? -0.704 3.473 0.889 1.00 0.00 27 CYS A N 17
ATOM 7389 C CA . CYS A 1 27 ? -0.726 2.791 -0.403 1.00 0.00 27 CYS A CA 17
ATOM 7390 C C . CYS A 1 27 ? -0.810 3.781 -1.563 1.00 0.00 27 CYS A C 17
ATOM 7391 O O . CYS A 1 27 ? -1.548 4.765 -1.503 1.00 0.00 27 CYS A O 17
ATOM 7398 N N . GLN A 1 28 ? -0.058 3.496 -2.625 1.00 0.00 28 GLN A N 17
ATOM 7399 C CA . GLN A 1 28 ? -0.048 4.337 -3.817 1.00 0.00 28 GLN A CA 17
ATOM 7400 C C . GLN A 1 28 ? -1.111 3.870 -4.812 1.00 0.00 28 GLN A C 17
ATOM 7401 O O . GLN A 1 28 ? -1.877 4.674 -5.344 1.00 0.00 28 GLN A O 17
ATOM 7415 N N . GLY A 1 29 ? -1.139 2.557 -5.055 1.00 0.00 29 GLY A N 17
ATOM 7416 C CA . GLY A 1 29 ? -2.091 1.972 -5.982 1.00 0.00 29 GLY A CA 17
ATOM 7417 C C . GLY A 1 29 ? -1.742 0.531 -6.309 1.00 0.00 29 GLY A C 17
ATOM 7418 O O . GLY A 1 29 ? -0.804 0.273 -7.064 1.00 0.00 29 GLY A O 17
ATOM 7422 N N . CYS A 1 30 ? -2.485 -0.405 -5.723 1.00 0.00 30 CYS A N 17
ATOM 7423 C CA . CYS A 1 30 ? -2.246 -1.832 -5.936 1.00 0.00 30 CYS A CA 17
ATOM 7424 C C . CYS A 1 30 ? -2.869 -2.310 -7.261 1.00 0.00 30 CYS A C 17
ATOM 7425 O O . CYS A 1 30 ? -2.623 -1.714 -8.311 1.00 0.00 30 CYS A O 17
ATOM 7432 N N . THR A 1 31 ? -3.668 -3.384 -7.214 1.00 0.00 31 THR A N 17
ATOM 7433 C CA . THR A 1 31 ? -4.308 -3.925 -8.413 1.00 0.00 31 THR A CA 17
ATOM 7434 C C . THR A 1 31 ? -5.798 -4.167 -8.164 1.00 0.00 31 THR A C 17
ATOM 7435 O O . THR A 1 31 ? -6.129 -4.967 -7.262 1.00 0.00 31 THR A O 17
ATOM 7447 N N . THR A 1 1 ? -9.430 2.946 -2.897 1.00 0.00 1 THR A N 18
ATOM 7448 C CA . THR A 1 1 ? -8.745 1.690 -2.463 1.00 0.00 1 THR A CA 18
ATOM 7449 C C . THR A 1 1 ? -7.532 1.977 -1.570 1.00 0.00 1 THR A C 18
ATOM 7450 O O . THR A 1 1 ? -7.461 1.471 -0.452 1.00 0.00 1 THR A O 18
ATOM 7463 N N . PRO A 1 2 ? -6.557 2.793 -2.039 1.00 0.00 2 PRO A N 18
ATOM 7464 C CA . PRO A 1 2 ? -5.356 3.122 -1.258 1.00 0.00 2 PRO A CA 18
ATOM 7465 C C . PRO A 1 2 ? -5.577 4.254 -0.253 1.00 0.00 2 PRO A C 18
ATOM 7466 O O . PRO A 1 2 ? -4.712 5.112 -0.067 1.00 0.00 2 PRO A O 18
ATOM 7477 N N . TYR A 1 3 ? -6.729 4.232 0.410 1.00 0.00 3 TYR A N 18
ATOM 7478 C CA . TYR A 1 3 ? -7.055 5.235 1.412 1.00 0.00 3 TYR A CA 18
ATOM 7479 C C . TYR A 1 3 ? -6.674 4.729 2.801 1.00 0.00 3 TYR A C 18
ATOM 7480 O O . TYR A 1 3 ? -5.899 5.375 3.508 1.00 0.00 3 TYR A O 18
ATOM 7498 N N . PRO A 1 4 ? -7.206 3.554 3.214 1.00 0.00 4 PRO A N 18
ATOM 7499 C CA . PRO A 1 4 ? -6.914 2.965 4.509 1.00 0.00 4 PRO A CA 18
ATOM 7500 C C . PRO A 1 4 ? -5.786 1.927 4.457 1.00 0.00 4 PRO A C 18
ATOM 7501 O O . PRO A 1 4 ? -5.573 1.194 5.426 1.00 0.00 4 PRO A O 18
ATOM 7512 N N . VAL A 1 5 ? -5.063 1.858 3.331 1.00 0.00 5 VAL A N 18
ATOM 7513 C CA . VAL A 1 5 ? -3.973 0.897 3.195 1.00 0.00 5 VAL A CA 18
ATOM 7514 C C . VAL A 1 5 ? -2.625 1.569 3.433 1.00 0.00 5 VAL A C 18
ATOM 7515 O O . VAL A 1 5 ? -2.068 2.209 2.542 1.00 0.00 5 VAL A O 18
ATOM 7528 N N . ASN A 1 6 ? -2.111 1.412 4.649 1.00 0.00 6 ASN A N 18
ATOM 7529 C CA . ASN A 1 6 ? -0.822 1.992 5.026 1.00 0.00 6 ASN A CA 18
ATOM 7530 C C . ASN A 1 6 ? 0.313 1.013 4.740 1.00 0.00 6 ASN A C 18
ATOM 7531 O O . ASN A 1 6 ? 0.073 -0.172 4.496 1.00 0.00 6 ASN A O 18
ATOM 7542 N N . CYS A 1 7 ? 1.549 1.511 4.783 1.00 0.00 7 CYS A N 18
ATOM 7543 C CA . CYS A 1 7 ? 2.721 0.664 4.530 1.00 0.00 7 CYS A CA 18
ATOM 7544 C C . CYS A 1 7 ? 4.034 1.434 4.652 1.00 0.00 7 CYS A C 18
ATOM 7545 O O . CYS A 1 7 ? 4.051 2.661 4.783 1.00 0.00 7 CYS A O 18
ATOM 7552 N N . LYS A 1 8 ? 5.131 0.683 4.573 1.00 0.00 8 LYS A N 18
ATOM 7553 C CA . LYS A 1 8 ? 6.478 1.237 4.628 1.00 0.00 8 LYS A CA 18
ATOM 7554 C C . LYS A 1 8 ? 7.201 0.922 3.317 1.00 0.00 8 LYS A C 18
ATOM 7555 O O . LYS A 1 8 ? 7.800 1.801 2.697 1.00 0.00 8 LYS A O 18
ATOM 7574 N N . THR A 1 9 ? 7.114 -0.345 2.896 1.00 0.00 9 THR A N 18
ATOM 7575 C CA . THR A 1 9 ? 7.726 -0.807 1.650 1.00 0.00 9 THR A CA 18
ATOM 7576 C C . THR A 1 9 ? 6.639 -1.201 0.640 1.00 0.00 9 THR A C 18
ATOM 7577 O O . THR A 1 9 ? 5.445 -1.054 0.914 1.00 0.00 9 THR A O 18
ATOM 7588 N N . ASP A 1 10 ? 7.056 -1.698 -0.525 1.00 0.00 10 ASP A N 18
ATOM 7589 C CA . ASP A 1 10 ? 6.113 -2.104 -1.571 1.00 0.00 10 ASP A CA 18
ATOM 7590 C C . ASP A 1 10 ? 5.193 -3.238 -1.101 1.00 0.00 10 ASP A C 18
ATOM 7591 O O . ASP A 1 10 ? 3.965 -3.108 -1.134 1.00 0.00 10 ASP A O 18
ATOM 7600 N N . ARG A 1 11 ? 5.790 -4.351 -0.672 1.00 0.00 11 ARG A N 18
ATOM 7601 C CA . ARG A 1 11 ? 5.029 -5.517 -0.208 1.00 0.00 11 ARG A CA 18
ATOM 7602 C C . ARG A 1 11 ? 4.351 -5.291 1.147 1.00 0.00 11 ARG A C 18
ATOM 7603 O O . ARG A 1 11 ? 3.653 -6.176 1.647 1.00 0.00 11 ARG A O 18
ATOM 7624 N N . ASP A 1 12 ? 4.525 -4.108 1.733 1.00 0.00 12 ASP A N 18
ATOM 7625 C CA . ASP A 1 12 ? 3.897 -3.802 3.016 1.00 0.00 12 ASP A CA 18
ATOM 7626 C C . ASP A 1 12 ? 2.420 -3.529 2.808 1.00 0.00 12 ASP A C 18
ATOM 7627 O O . ASP A 1 12 ? 1.597 -3.785 3.688 1.00 0.00 12 ASP A O 18
ATOM 7636 N N . CYS A 1 13 ? 2.088 -3.032 1.618 1.00 0.00 13 CYS A N 18
ATOM 7637 C CA . CYS A 1 13 ? 0.710 -2.752 1.269 1.00 0.00 13 CYS A CA 18
ATOM 7638 C C . CYS A 1 13 ? 0.075 -3.966 0.585 1.00 0.00 13 CYS A C 18
ATOM 7639 O O . CYS A 1 13 ? -0.898 -3.828 -0.156 1.00 0.00 13 CYS A O 18
ATOM 7646 N N . VAL A 1 14 ? 0.630 -5.162 0.844 1.00 0.00 14 VAL A N 18
ATOM 7647 C CA . VAL A 1 14 ? 0.114 -6.398 0.261 1.00 0.00 14 VAL A CA 18
ATOM 7648 C C . VAL A 1 14 ? -1.396 -6.535 0.493 1.00 0.00 14 VAL A C 18
ATOM 7649 O O . VAL A 1 14 ? -2.100 -7.145 -0.313 1.00 0.00 14 VAL A O 18
ATOM 7662 N N . MET A 1 15 ? -1.889 -5.937 1.587 1.00 0.00 15 MET A N 18
ATOM 7663 C CA . MET A 1 15 ? -3.318 -5.966 1.904 1.00 0.00 15 MET A CA 18
ATOM 7664 C C . MET A 1 15 ? -4.134 -5.378 0.747 1.00 0.00 15 MET A C 18
ATOM 7665 O O . MET A 1 15 ? -5.302 -5.722 0.565 1.00 0.00 15 MET A O 18
ATOM 7679 N N . CYS A 1 16 ? -3.502 -4.496 -0.035 1.00 0.00 16 CYS A N 18
ATOM 7680 C CA . CYS A 1 16 ? -4.150 -3.867 -1.180 1.00 0.00 16 CYS A CA 18
ATOM 7681 C C . CYS A 1 16 ? -4.071 -4.774 -2.409 1.00 0.00 16 CYS A C 18
ATOM 7682 O O . CYS A 1 16 ? -5.070 -4.971 -3.104 1.00 0.00 16 CYS A O 18
ATOM 7689 N N . GLY A 1 17 ? -2.885 -5.331 -2.672 1.00 0.00 17 GLY A N 18
ATOM 7690 C CA . GLY A 1 17 ? -2.724 -6.212 -3.820 1.00 0.00 17 GLY A CA 18
ATOM 7691 C C . GLY A 1 17 ? -1.383 -6.928 -3.850 1.00 0.00 17 GLY A C 18
ATOM 7692 O O . GLY A 1 17 ? -0.626 -6.898 -2.878 1.00 0.00 17 GLY A O 18
ATOM 7696 N N . LEU A 1 18 ? -1.092 -7.566 -4.984 1.00 0.00 18 LEU A N 18
ATOM 7697 C CA . LEU A 1 18 ? 0.158 -8.294 -5.177 1.00 0.00 18 LEU A CA 18
ATOM 7698 C C . LEU A 1 18 ? 1.225 -7.390 -5.788 1.00 0.00 18 LEU A C 18
ATOM 7699 O O . LEU A 1 18 ? 1.443 -7.387 -7.001 1.00 0.00 18 LEU A O 18
ATOM 7715 N N . GLY A 1 19 ? 1.875 -6.617 -4.929 1.00 0.00 19 GLY A N 18
ATOM 7716 C CA . GLY A 1 19 ? 2.914 -5.696 -5.374 1.00 0.00 19 GLY A CA 18
ATOM 7717 C C . GLY A 1 19 ? 2.396 -4.278 -5.475 1.00 0.00 19 GLY A C 18
ATOM 7718 O O . GLY A 1 19 ? 2.002 -3.830 -6.553 1.00 0.00 19 GLY A O 18
ATOM 7722 N N . ILE A 1 20 ? 2.362 -3.582 -4.340 1.00 0.00 20 ILE A N 18
ATOM 7723 C CA . ILE A 1 20 ? 1.850 -2.220 -4.286 1.00 0.00 20 ILE A CA 18
ATOM 7724 C C . ILE A 1 20 ? 2.955 -1.201 -4.037 1.00 0.00 20 ILE A C 18
ATOM 7725 O O . ILE A 1 20 ? 3.944 -1.495 -3.370 1.00 0.00 20 ILE A O 18
ATOM 7741 N N . SER A 1 21 ? 2.762 0.008 -4.556 1.00 0.00 21 SER A N 18
ATOM 7742 C CA . SER A 1 21 ? 3.724 1.083 -4.361 1.00 0.00 21 SER A CA 18
ATOM 7743 C C . SER A 1 21 ? 3.334 1.879 -3.122 1.00 0.00 21 SER A C 18
ATOM 7744 O O . SER A 1 21 ? 2.178 2.283 -2.976 1.00 0.00 21 SER A O 18
ATOM 7752 N N . CYS A 1 22 ? 4.287 2.085 -2.220 1.00 0.00 22 CYS A N 18
ATOM 7753 C CA . CYS A 1 22 ? 4.012 2.817 -0.989 1.00 0.00 22 CYS A CA 18
ATOM 7754 C C . CYS A 1 22 ? 4.405 4.288 -1.111 1.00 0.00 22 CYS A C 18
ATOM 7755 O O . CYS A 1 22 ? 5.551 4.614 -1.425 1.00 0.00 22 CYS A O 18
ATOM 7762 N N . LYS A 1 23 ? 3.445 5.166 -0.821 1.00 0.00 23 LYS A N 18
ATOM 7763 C CA . LYS A 1 23 ? 3.664 6.608 -0.849 1.00 0.00 23 LYS A CA 18
ATOM 7764 C C . LYS A 1 23 ? 3.974 7.076 0.571 1.00 0.00 23 LYS A C 18
ATOM 7765 O O . LYS A 1 23 ? 4.507 6.292 1.349 1.00 0.00 23 LYS A O 18
ATOM 7784 N N . ASN A 1 24 ? 3.665 8.335 0.888 1.00 0.00 24 ASN A N 18
ATOM 7785 C CA . ASN A 1 24 ? 3.920 8.926 2.217 1.00 0.00 24 ASN A CA 18
ATOM 7786 C C . ASN A 1 24 ? 3.356 8.074 3.363 1.00 0.00 24 ASN A C 18
ATOM 7787 O O . ASN A 1 24 ? 2.445 8.490 4.080 1.00 0.00 24 ASN A O 18
ATOM 7798 N N . GLY A 1 25 ? 3.905 6.877 3.511 1.00 0.00 25 GLY A N 18
ATOM 7799 C CA . GLY A 1 25 ? 3.475 5.950 4.542 1.00 0.00 25 GLY A CA 18
ATOM 7800 C C . GLY A 1 25 ? 2.139 5.302 4.230 1.00 0.00 25 GLY A C 18
ATOM 7801 O O . GLY A 1 25 ? 1.471 4.795 5.134 1.00 0.00 25 GLY A O 18
ATOM 7805 N N . TYR A 1 26 ? 1.733 5.318 2.955 1.00 0.00 26 TYR A N 18
ATOM 7806 C CA . TYR A 1 26 ? 0.451 4.727 2.568 1.00 0.00 26 TYR A CA 18
ATOM 7807 C C . TYR A 1 26 ? 0.500 4.083 1.184 1.00 0.00 26 TYR A C 18
ATOM 7808 O O . TYR A 1 26 ? 1.556 4.004 0.561 1.00 0.00 26 TYR A O 18
ATOM 7826 N N . CYS A 1 27 ? -0.656 3.606 0.722 1.00 0.00 27 CYS A N 18
ATOM 7827 C CA . CYS A 1 27 ? -0.762 2.947 -0.576 1.00 0.00 27 CYS A CA 18
ATOM 7828 C C . CYS A 1 27 ? -0.931 3.953 -1.710 1.00 0.00 27 CYS A C 18
ATOM 7829 O O . CYS A 1 27 ? -1.657 4.941 -1.582 1.00 0.00 27 CYS A O 18
ATOM 7836 N N . GLN A 1 28 ? -0.265 3.677 -2.829 1.00 0.00 28 GLN A N 18
ATOM 7837 C CA . GLN A 1 28 ? -0.347 4.527 -4.011 1.00 0.00 28 GLN A CA 18
ATOM 7838 C C . GLN A 1 28 ? -1.478 4.056 -4.925 1.00 0.00 28 GLN A C 18
ATOM 7839 O O . GLN A 1 28 ? -2.266 4.858 -5.425 1.00 0.00 28 GLN A O 18
ATOM 7853 N N . GLY A 1 29 ? -1.533 2.738 -5.139 1.00 0.00 29 GLY A N 18
ATOM 7854 C CA . GLY A 1 29 ? -2.545 2.141 -5.993 1.00 0.00 29 GLY A CA 18
ATOM 7855 C C . GLY A 1 29 ? -2.185 0.710 -6.356 1.00 0.00 29 GLY A C 18
ATOM 7856 O O . GLY A 1 29 ? -1.285 0.480 -7.165 1.00 0.00 29 GLY A O 18
ATOM 7860 N N . CYS A 1 30 ? -2.871 -0.251 -5.738 1.00 0.00 30 CYS A N 18
ATOM 7861 C CA . CYS A 1 30 ? -2.606 -1.668 -5.981 1.00 0.00 30 CYS A CA 18
ATOM 7862 C C . CYS A 1 30 ? -3.289 -2.155 -7.273 1.00 0.00 30 CYS A C 18
ATOM 7863 O O . CYS A 1 30 ? -3.118 -1.544 -8.330 1.00 0.00 30 CYS A O 18
ATOM 7870 N N . THR A 1 31 ? -4.051 -3.253 -7.193 1.00 0.00 31 THR A N 18
ATOM 7871 C CA . THR A 1 31 ? -4.740 -3.806 -8.359 1.00 0.00 31 THR A CA 18
ATOM 7872 C C . THR A 1 31 ? -6.198 -4.128 -8.022 1.00 0.00 31 THR A C 18
ATOM 7873 O O . THR A 1 31 ? -6.431 -4.932 -7.094 1.00 0.00 31 THR A O 18
ATOM 7885 N N . THR A 1 1 ? -8.383 1.232 -3.650 1.00 0.00 1 THR A N 19
ATOM 7886 C CA . THR A 1 1 ? -8.670 2.294 -2.649 1.00 0.00 1 THR A CA 19
ATOM 7887 C C . THR A 1 1 ? -7.519 2.435 -1.649 1.00 0.00 1 THR A C 19
ATOM 7888 O O . THR A 1 1 ? -7.569 1.881 -0.549 1.00 0.00 1 THR A O 19
ATOM 7901 N N . PRO A 1 2 ? -6.454 3.176 -2.020 1.00 0.00 2 PRO A N 19
ATOM 7902 C CA . PRO A 1 2 ? -5.285 3.380 -1.153 1.00 0.00 2 PRO A CA 19
ATOM 7903 C C . PRO A 1 2 ? -5.513 4.436 -0.074 1.00 0.00 2 PRO A C 19
ATOM 7904 O O . PRO A 1 2 ? -4.685 5.328 0.125 1.00 0.00 2 PRO A O 19
ATOM 7915 N N . TYR A 1 3 ? -6.625 4.311 0.637 1.00 0.00 3 TYR A N 19
ATOM 7916 C CA . TYR A 1 3 ? -6.951 5.229 1.716 1.00 0.00 3 TYR A CA 19
ATOM 7917 C C . TYR A 1 3 ? -6.612 4.585 3.057 1.00 0.00 3 TYR A C 19
ATOM 7918 O O . TYR A 1 3 ? -5.791 5.111 3.810 1.00 0.00 3 TYR A O 19
ATOM 7936 N N . PRO A 1 4 ? -7.230 3.422 3.371 1.00 0.00 4 PRO A N 19
ATOM 7937 C CA . PRO A 1 4 ? -6.981 2.706 4.613 1.00 0.00 4 PRO A CA 19
ATOM 7938 C C . PRO A 1 4 ? -5.896 1.626 4.485 1.00 0.00 4 PRO A C 19
ATOM 7939 O O . PRO A 1 4 ? -5.702 0.835 5.411 1.00 0.00 4 PRO A O 19
ATOM 7950 N N . VAL A 1 5 ? -5.184 1.593 3.347 1.00 0.00 5 VAL A N 19
ATOM 7951 C CA . VAL A 1 5 ? -4.129 0.602 3.148 1.00 0.00 5 VAL A CA 19
ATOM 7952 C C . VAL A 1 5 ? -2.764 1.228 3.418 1.00 0.00 5 VAL A C 19
ATOM 7953 O O . VAL A 1 5 ? -2.183 1.879 2.550 1.00 0.00 5 VAL A O 19
ATOM 7966 N N . ASN A 1 6 ? -2.276 1.040 4.642 1.00 0.00 6 ASN A N 19
ATOM 7967 C CA . ASN A 1 6 ? -0.988 1.595 5.058 1.00 0.00 6 ASN A CA 19
ATOM 7968 C C . ASN A 1 6 ? 0.151 0.616 4.776 1.00 0.00 6 ASN A C 19
ATOM 7969 O O . ASN A 1 6 ? -0.084 -0.569 4.530 1.00 0.00 6 ASN A O 19
ATOM 7980 N N . CYS A 1 7 ? 1.386 1.120 4.824 1.00 0.00 7 CYS A N 19
ATOM 7981 C CA . CYS A 1 7 ? 2.571 0.285 4.583 1.00 0.00 7 CYS A CA 19
ATOM 7982 C C . CYS A 1 7 ? 3.868 1.076 4.714 1.00 0.00 7 CYS A C 19
ATOM 7983 O O . CYS A 1 7 ? 3.864 2.307 4.768 1.00 0.00 7 CYS A O 19
ATOM 7990 N N . LYS A 1 8 ? 4.980 0.342 4.721 1.00 0.00 8 LYS A N 19
ATOM 7991 C CA . LYS A 1 8 ? 6.311 0.935 4.793 1.00 0.00 8 LYS A CA 19
ATOM 7992 C C . LYS A 1 8 ? 7.055 0.653 3.486 1.00 0.00 8 LYS A C 19
ATOM 7993 O O . LYS A 1 8 ? 7.677 1.547 2.908 1.00 0.00 8 LYS A O 19
ATOM 8012 N N . THR A 1 9 ? 6.966 -0.599 3.021 1.00 0.00 9 THR A N 19
ATOM 8013 C CA . THR A 1 9 ? 7.603 -1.023 1.775 1.00 0.00 9 THR A CA 19
ATOM 8014 C C . THR A 1 9 ? 6.550 -1.441 0.744 1.00 0.00 9 THR A C 19
ATOM 8015 O O . THR A 1 9 ? 5.346 -1.355 1.000 1.00 0.00 9 THR A O 19
ATOM 8026 N N . ASP A 1 10 ? 7.010 -1.896 -0.423 1.00 0.00 10 ASP A N 19
ATOM 8027 C CA . ASP A 1 10 ? 6.112 -2.326 -1.496 1.00 0.00 10 ASP A CA 19
ATOM 8028 C C . ASP A 1 10 ? 5.180 -3.459 -1.047 1.00 0.00 10 ASP A C 19
ATOM 8029 O O . ASP A 1 10 ? 3.958 -3.308 -1.042 1.00 0.00 10 ASP A O 19
ATOM 8038 N N . ARG A 1 11 ? 5.768 -4.601 -0.685 1.00 0.00 11 ARG A N 19
ATOM 8039 C CA . ARG A 1 11 ? 4.994 -5.777 -0.259 1.00 0.00 11 ARG A CA 19
ATOM 8040 C C . ARG A 1 11 ? 4.302 -5.593 1.097 1.00 0.00 11 ARG A C 19
ATOM 8041 O O . ARG A 1 11 ? 3.602 -6.497 1.560 1.00 0.00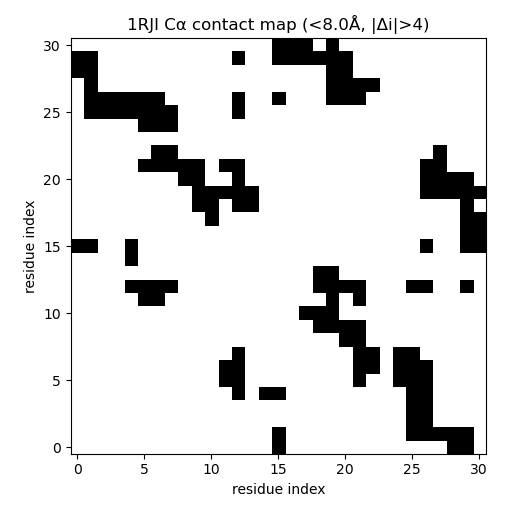 11 ARG A O 19
ATOM 8062 N N . ASP A 1 12 ? 4.473 -4.434 1.725 1.00 0.00 12 ASP A N 19
ATOM 8063 C CA . ASP A 1 12 ? 3.841 -4.177 3.014 1.00 0.00 12 ASP A CA 19
ATOM 8064 C C . ASP A 1 12 ? 2.362 -3.895 2.827 1.00 0.00 12 ASP A C 19
ATOM 8065 O O . ASP A 1 12 ? 1.548 -4.186 3.705 1.00 0.00 12 ASP A O 19
ATOM 8074 N N . CYS A 1 13 ? 2.015 -3.357 1.661 1.00 0.00 13 CYS A N 19
ATOM 8075 C CA . CYS A 1 13 ? 0.630 -3.073 1.342 1.00 0.00 13 CYS A CA 19
ATOM 8076 C C . CYS A 1 13 ? -0.006 -4.278 0.643 1.00 0.00 13 CYS A C 19
ATOM 8077 O O . CYS A 1 13 ? -0.980 -4.129 -0.095 1.00 0.00 13 CYS A O 19
ATOM 8084 N N . VAL A 1 14 ? 0.555 -5.476 0.887 1.00 0.00 14 VAL A N 19
ATOM 8085 C CA . VAL A 1 14 ? 0.048 -6.709 0.289 1.00 0.00 14 VAL A CA 19
ATOM 8086 C C . VAL A 1 14 ? -1.470 -6.840 0.467 1.00 0.00 14 VAL A C 19
ATOM 8087 O O . VAL A 1 14 ? -2.138 -7.486 -0.342 1.00 0.00 14 VAL A O 19
ATOM 8100 N N . MET A 1 15 ? -2.011 -6.206 1.517 1.00 0.00 15 MET A N 19
ATOM 8101 C CA . MET A 1 15 ? -3.451 -6.234 1.777 1.00 0.00 15 MET A CA 19
ATOM 8102 C C . MET A 1 15 ? -4.229 -5.805 0.528 1.00 0.00 15 MET A C 19
ATOM 8103 O O . MET A 1 15 ? -5.358 -6.245 0.311 1.00 0.00 15 MET A O 19
ATOM 8117 N N . CYS A 1 16 ? -3.608 -4.952 -0.295 1.00 0.00 16 CYS A N 19
ATOM 8118 C CA . CYS A 1 16 ? -4.233 -4.476 -1.525 1.00 0.00 16 CYS A CA 19
ATOM 8119 C C . CYS A 1 16 ? -4.028 -5.476 -2.664 1.00 0.00 16 CYS A C 19
ATOM 8120 O O . CYS A 1 16 ? -4.976 -5.813 -3.373 1.00 0.00 16 CYS A O 19
ATOM 8127 N N . GLY A 1 17 ? -2.792 -5.954 -2.830 1.00 0.00 17 GLY A N 19
ATOM 8128 C CA . GLY A 1 17 ? -2.504 -6.913 -3.887 1.00 0.00 17 GLY A CA 19
ATOM 8129 C C . GLY A 1 17 ? -1.093 -7.481 -3.822 1.00 0.00 17 GLY A C 19
ATOM 8130 O O . GLY A 1 17 ? -0.397 -7.331 -2.815 1.00 0.00 17 GLY A O 19
ATOM 8134 N N . LEU A 1 18 ? -0.676 -8.130 -4.908 1.00 0.00 18 LEU A N 19
ATOM 8135 C CA . LEU A 1 18 ? 0.653 -8.729 -5.005 1.00 0.00 18 LEU A CA 19
ATOM 8136 C C . LEU A 1 18 ? 1.657 -7.747 -5.603 1.00 0.00 18 LEU A C 19
ATOM 8137 O O . LEU A 1 18 ? 1.958 -7.788 -6.800 1.00 0.00 18 LEU A O 19
ATOM 8153 N N . GLY A 1 19 ? 2.162 -6.861 -4.757 1.00 0.00 19 GLY A N 19
ATOM 8154 C CA . GLY A 1 19 ? 3.128 -5.861 -5.192 1.00 0.00 19 GLY A CA 19
ATOM 8155 C C . GLY A 1 19 ? 2.501 -4.487 -5.302 1.00 0.00 19 GLY A C 19
ATOM 8156 O O . GLY A 1 19 ? 2.101 -4.066 -6.388 1.00 0.00 19 GLY A O 19
ATOM 8160 N N . ILE A 1 20 ? 2.385 -3.803 -4.165 1.00 0.00 20 ILE A N 19
ATOM 8161 C CA . ILE A 1 20 ? 1.765 -2.488 -4.119 1.00 0.00 20 ILE A CA 19
ATOM 8162 C C . ILE A 1 20 ? 2.768 -1.396 -3.770 1.00 0.00 20 ILE A C 19
ATOM 8163 O O . ILE A 1 20 ? 3.398 -1.442 -2.715 1.00 0.00 20 ILE A O 19
ATOM 8179 N N . SER A 1 21 ? 2.885 -0.396 -4.636 1.00 0.00 21 SER A N 19
ATOM 8180 C CA . SER A 1 21 ? 3.787 0.718 -4.373 1.00 0.00 21 SER A CA 19
ATOM 8181 C C . SER A 1 21 ? 3.339 1.426 -3.094 1.00 0.00 21 SER A C 19
ATOM 8182 O O . SER A 1 21 ? 2.140 1.600 -2.864 1.00 0.00 21 SER A O 19
ATOM 8190 N N . CYS A 1 22 ? 4.291 1.803 -2.247 1.00 0.00 22 CYS A N 19
ATOM 8191 C CA . CYS A 1 22 ? 3.958 2.458 -0.984 1.00 0.00 22 CYS A CA 19
ATOM 8192 C C . CYS A 1 22 ? 4.358 3.936 -0.983 1.00 0.00 22 CYS A C 19
ATOM 8193 O O . CYS A 1 22 ? 5.496 4.285 -1.298 1.00 0.00 22 CYS A O 19
ATOM 8200 N N . LYS A 1 23 ? 3.409 4.790 -0.596 1.00 0.00 23 LYS A N 19
ATOM 8201 C CA . LYS A 1 23 ? 3.636 6.229 -0.510 1.00 0.00 23 LYS A CA 19
ATOM 8202 C C . LYS A 1 23 ? 4.016 6.595 0.921 1.00 0.00 23 LYS A C 19
ATOM 8203 O O . LYS A 1 23 ? 4.499 5.738 1.657 1.00 0.00 23 LYS A O 19
ATOM 8222 N N . ASN A 1 24 ? 3.795 7.861 1.298 1.00 0.00 24 ASN A N 19
ATOM 8223 C CA . ASN A 1 24 ? 4.106 8.364 2.639 1.00 0.00 24 ASN A CA 19
ATOM 8224 C C . ASN A 1 24 ? 3.397 7.551 3.729 1.00 0.00 24 ASN A C 19
ATOM 8225 O O . ASN A 1 24 ? 2.517 8.052 4.436 1.00 0.00 24 ASN A O 19
ATOM 8236 N N . GLY A 1 25 ? 3.793 6.291 3.841 1.00 0.00 25 GLY A N 19
ATOM 8237 C CA . GLY A 1 25 ? 3.221 5.388 4.819 1.00 0.00 25 GLY A CA 19
ATOM 8238 C C . GLY A 1 25 ? 1.873 4.831 4.394 1.00 0.00 25 GLY A C 19
ATOM 8239 O O . GLY A 1 25 ? 1.100 4.383 5.241 1.00 0.00 25 GLY A O 19
ATOM 8243 N N . TYR A 1 26 ? 1.579 4.855 3.086 1.00 0.00 26 TYR A N 19
ATOM 8244 C CA . TYR A 1 26 ? 0.296 4.342 2.599 1.00 0.00 26 TYR A CA 19
ATOM 8245 C C . TYR A 1 26 ? 0.417 3.674 1.232 1.00 0.00 26 TYR A C 19
ATOM 8246 O O . TYR A 1 26 ? 1.498 3.615 0.650 1.00 0.00 26 TYR A O 19
ATOM 8264 N N . CYS A 1 27 ? -0.709 3.167 0.733 1.00 0.00 27 CYS A N 19
ATOM 8265 C CA . CYS A 1 27 ? -0.758 2.492 -0.560 1.00 0.00 27 CYS A CA 19
ATOM 8266 C C . CYS A 1 27 ? -0.777 3.498 -1.707 1.00 0.00 27 CYS A C 19
ATOM 8267 O O . CYS A 1 27 ? -1.392 4.560 -1.604 1.00 0.00 27 CYS A O 19
ATOM 8274 N N . GLN A 1 28 ? -0.107 3.152 -2.801 1.00 0.00 28 GLN A N 19
ATOM 8275 C CA . GLN A 1 28 ? -0.055 4.015 -3.976 1.00 0.00 28 GLN A CA 19
ATOM 8276 C C . GLN A 1 28 ? -1.199 3.698 -4.941 1.00 0.00 28 GLN A C 19
ATOM 8277 O O . GLN A 1 28 ? -1.799 4.605 -5.520 1.00 0.00 28 GLN A O 19
ATOM 8291 N N . GLY A 1 29 ? -1.492 2.404 -5.118 1.00 0.00 29 GLY A N 19
ATOM 8292 C CA . GLY A 1 29 ? -2.554 2.003 -6.022 1.00 0.00 29 GLY A CA 19
ATOM 8293 C C . GLY A 1 29 ? -2.970 0.551 -5.853 1.00 0.00 29 GLY A C 19
ATOM 8294 O O . GLY A 1 29 ? -2.363 -0.341 -6.442 1.00 0.00 29 GLY A O 19
ATOM 8298 N N . CYS A 1 30 ? -4.010 0.339 -5.042 1.00 0.00 30 CYS A N 19
ATOM 8299 C CA . CYS A 1 30 ? -4.565 -0.985 -4.757 1.00 0.00 30 CYS A CA 19
ATOM 8300 C C . CYS A 1 30 ? -4.628 -1.855 -6.007 1.00 0.00 30 CYS A C 19
ATOM 8301 O O . CYS A 1 30 ? -5.615 -1.845 -6.746 1.00 0.00 30 CYS A O 19
ATOM 8308 N N . THR A 1 31 ? -3.556 -2.595 -6.230 1.00 0.00 31 THR A N 19
ATOM 8309 C CA . THR A 1 31 ? -3.448 -3.483 -7.388 1.00 0.00 31 THR A CA 19
ATOM 8310 C C . THR A 1 31 ? -3.882 -4.913 -7.030 1.00 0.00 31 THR A C 19
ATOM 8311 O O . THR A 1 31 ? -4.602 -5.078 -6.023 1.00 0.00 31 THR A O 19
ATOM 8323 N N . THR A 1 1 ? -9.116 0.042 -2.663 1.00 0.00 1 THR A N 20
ATOM 8324 C CA . THR A 1 1 ? -8.620 1.439 -2.803 1.00 0.00 1 THR A CA 20
ATOM 8325 C C . THR A 1 1 ? -7.453 1.703 -1.852 1.00 0.00 1 THR A C 20
ATOM 8326 O O . THR A 1 1 ? -7.471 1.255 -0.706 1.00 0.00 1 THR A O 20
ATOM 8339 N N . PRO A 1 2 ? -6.419 2.435 -2.317 1.00 0.00 2 PRO A N 20
ATOM 8340 C CA . PRO A 1 2 ? -5.237 2.754 -1.505 1.00 0.00 2 PRO A CA 20
ATOM 8341 C C . PRO A 1 2 ? -5.441 3.960 -0.590 1.00 0.00 2 PRO A C 20
ATOM 8342 O O . PRO A 1 2 ? -4.549 4.796 -0.433 1.00 0.00 2 PRO A O 20
ATOM 8353 N N . TYR A 1 3 ? -6.612 4.027 0.030 1.00 0.00 3 TYR A N 20
ATOM 8354 C CA . TYR A 1 3 ? -6.934 5.106 0.950 1.00 0.00 3 TYR A CA 20
ATOM 8355 C C . TYR A 1 3 ? -6.687 4.652 2.387 1.00 0.00 3 TYR A C 20
ATOM 8356 O O . TYR A 1 3 ? -5.883 5.250 3.101 1.00 0.00 3 TYR A O 20
ATOM 8374 N N . PRO A 1 4 ? -7.369 3.571 2.828 1.00 0.00 4 PRO A N 20
ATOM 8375 C CA . PRO A 1 4 ? -7.213 3.033 4.170 1.00 0.00 4 PRO A CA 20
ATOM 8376 C C . PRO A 1 4 ? -6.151 1.930 4.261 1.00 0.00 4 PRO A C 20
ATOM 8377 O O . PRO A 1 4 ? -6.033 1.269 5.295 1.00 0.00 4 PRO A O 20
ATOM 8388 N N . VAL A 1 5 ? -5.374 1.727 3.186 1.00 0.00 5 VAL A N 20
ATOM 8389 C CA . VAL A 1 5 ? -4.336 0.698 3.192 1.00 0.00 5 VAL A CA 20
ATOM 8390 C C . VAL A 1 5 ? -2.988 1.310 3.555 1.00 0.00 5 VAL A C 20
ATOM 8391 O O . VAL A 1 5 ? -2.341 1.956 2.729 1.00 0.00 5 VAL A O 20
ATOM 8404 N N . ASN A 1 6 ? -2.578 1.111 4.804 1.00 0.00 6 ASN A N 20
ATOM 8405 C CA . ASN A 1 6 ? -1.310 1.648 5.296 1.00 0.00 6 ASN A CA 20
ATOM 8406 C C . ASN A 1 6 ? -0.162 0.672 5.051 1.00 0.00 6 ASN A C 20
ATOM 8407 O O . ASN A 1 6 ? -0.384 -0.507 4.766 1.00 0.00 6 ASN A O 20
ATOM 8418 N N . CYS A 1 7 ? 1.068 1.174 5.170 1.00 0.00 7 CYS A N 20
ATOM 8419 C CA . CYS A 1 7 ? 2.262 0.343 4.966 1.00 0.00 7 CYS A CA 20
ATOM 8420 C C . CYS A 1 7 ? 3.552 1.120 5.223 1.00 0.00 7 CYS A C 20
ATOM 8421 O O . CYS A 1 7 ? 3.551 2.349 5.318 1.00 0.00 7 CYS A O 20
ATOM 8428 N N . LYS A 1 8 ? 4.654 0.376 5.305 1.00 0.00 8 LYS A N 20
ATOM 8429 C CA . LYS A 1 8 ? 5.977 0.947 5.514 1.00 0.00 8 LYS A CA 20
ATOM 8430 C C . LYS A 1 8 ? 6.818 0.727 4.251 1.00 0.00 8 LYS A C 20
ATOM 8431 O O . LYS A 1 8 ? 7.452 1.655 3.745 1.00 0.00 8 LYS A O 20
ATOM 8450 N N . THR A 1 9 ? 6.783 -0.507 3.736 1.00 0.00 9 THR A N 20
ATOM 8451 C CA . THR A 1 9 ? 7.505 -0.869 2.516 1.00 0.00 9 THR A CA 20
ATOM 8452 C C . THR A 1 9 ? 6.513 -1.240 1.403 1.00 0.00 9 THR A C 20
ATOM 8453 O O . THR A 1 9 ? 5.299 -1.139 1.587 1.00 0.00 9 THR A O 20
ATOM 8464 N N . ASP A 1 10 ? 7.035 -1.658 0.248 1.00 0.00 10 ASP A N 20
ATOM 8465 C CA . ASP A 1 10 ? 6.193 -2.027 -0.897 1.00 0.00 10 ASP A CA 20
ATOM 8466 C C . ASP A 1 10 ? 5.247 -3.186 -0.568 1.00 0.00 10 ASP A C 20
ATOM 8467 O O . ASP A 1 10 ? 4.025 -3.037 -0.630 1.00 0.00 10 ASP A O 20
ATOM 8476 N N . ARG A 1 11 ? 5.818 -4.343 -0.232 1.00 0.00 11 ARG A N 20
ATOM 8477 C CA . ARG A 1 11 ? 5.025 -5.535 0.084 1.00 0.00 11 ARG A CA 20
ATOM 8478 C C . ARG A 1 11 ? 4.295 -5.426 1.430 1.00 0.00 11 ARG A C 20
ATOM 8479 O O . ARG A 1 11 ? 3.618 -6.370 1.843 1.00 0.00 11 ARG A O 20
ATOM 8500 N N . ASP A 1 12 ? 4.393 -4.273 2.098 1.00 0.00 12 ASP A N 20
ATOM 8501 C CA . ASP A 1 12 ? 3.704 -4.080 3.370 1.00 0.00 12 ASP A CA 20
ATOM 8502 C C . ASP A 1 12 ? 2.231 -3.825 3.111 1.00 0.00 12 ASP A C 20
ATOM 8503 O O . ASP A 1 12 ? 1.374 -4.165 3.927 1.00 0.00 12 ASP A O 20
ATOM 8512 N N . CYS A 1 13 ? 1.946 -3.249 1.945 1.00 0.00 13 CYS A N 20
ATOM 8513 C CA . CYS A 1 13 ? 0.582 -2.977 1.542 1.00 0.00 13 CYS A CA 20
ATOM 8514 C C . CYS A 1 13 ? 0.011 -4.168 0.770 1.00 0.00 13 CYS A C 20
ATOM 8515 O O . CYS A 1 13 ? -0.934 -4.014 -0.005 1.00 0.00 13 CYS A O 20
ATOM 8522 N N . VAL A 1 14 ? 0.592 -5.361 0.984 1.00 0.00 14 VAL A N 20
ATOM 8523 C CA . VAL A 1 14 ? 0.138 -6.574 0.309 1.00 0.00 14 VAL A CA 20
ATOM 8524 C C . VAL A 1 14 ? -1.379 -6.756 0.450 1.00 0.00 14 VAL A C 20
ATOM 8525 O O . VAL A 1 14 ? -2.020 -7.341 -0.422 1.00 0.00 14 VAL A O 20
ATOM 8538 N N . MET A 1 15 ? -1.946 -6.229 1.543 1.00 0.00 15 MET A N 20
ATOM 8539 C CA . MET A 1 15 ? -3.388 -6.311 1.775 1.00 0.00 15 MET A CA 20
ATOM 8540 C C . MET A 1 15 ? -4.155 -5.714 0.590 1.00 0.00 15 MET A C 20
ATOM 8541 O O . MET A 1 15 ? -5.295 -6.094 0.323 1.00 0.00 15 MET A O 20
ATOM 8555 N N . CYS A 1 16 ? -3.510 -4.786 -0.125 1.00 0.00 16 CYS A N 20
ATOM 8556 C CA . CYS A 1 16 ? -4.114 -4.144 -1.286 1.00 0.00 16 CYS A CA 20
ATOM 8557 C C . CYS A 1 16 ? -3.926 -5.008 -2.536 1.00 0.00 16 CYS A C 20
ATOM 8558 O O . CYS A 1 16 ? -4.866 -5.203 -3.308 1.00 0.00 16 CYS A O 20
ATOM 8565 N N . GLY A 1 17 ? -2.712 -5.532 -2.729 1.00 0.00 17 GLY A N 20
ATOM 8566 C CA . GLY A 1 17 ? -2.443 -6.373 -3.887 1.00 0.00 17 GLY A CA 20
ATOM 8567 C C . GLY A 1 17 ? -1.087 -7.060 -3.829 1.00 0.00 17 GLY A C 20
ATOM 8568 O O . GLY A 1 17 ? -0.408 -7.032 -2.803 1.00 0.00 17 GLY A O 20
ATOM 8572 N N . LEU A 1 18 ? -0.698 -7.674 -4.946 1.00 0.00 18 LEU A N 20
ATOM 8573 C CA . LEU A 1 18 ? 0.579 -8.373 -5.051 1.00 0.00 18 LEU A CA 20
ATOM 8574 C C . LEU A 1 18 ? 1.672 -7.437 -5.561 1.00 0.00 18 LEU A C 20
ATOM 8575 O O . LEU A 1 18 ? 1.996 -7.424 -6.750 1.00 0.00 18 LEU A O 20
ATOM 8591 N N . GLY A 1 19 ? 2.223 -6.650 -4.649 1.00 0.00 19 GLY A N 20
ATOM 8592 C CA . GLY A 1 19 ? 3.270 -5.702 -5.001 1.00 0.00 19 GLY A CA 20
ATOM 8593 C C . GLY A 1 19 ? 2.729 -4.293 -5.120 1.00 0.00 19 GLY A C 20
ATOM 8594 O O . GLY A 1 19 ? 2.412 -3.833 -6.217 1.00 0.00 19 GLY A O 20
ATOM 8598 N N . ILE A 1 20 ? 2.586 -3.623 -3.979 1.00 0.00 20 ILE A N 20
ATOM 8599 C CA . ILE A 1 20 ? 2.038 -2.275 -3.940 1.00 0.00 20 ILE A CA 20
ATOM 8600 C C . ILE A 1 20 ? 3.090 -1.236 -3.574 1.00 0.00 20 ILE A C 20
ATOM 8601 O O . ILE A 1 20 ? 3.996 -1.506 -2.788 1.00 0.00 20 ILE A O 20
ATOM 8617 N N . SER A 1 21 ? 2.940 -0.033 -4.120 1.00 0.00 21 SER A N 20
ATOM 8618 C CA . SER A 1 21 ? 3.852 1.060 -3.815 1.00 0.00 21 SER A CA 20
ATOM 8619 C C . SER A 1 21 ? 3.359 1.767 -2.556 1.00 0.00 21 SER A C 20
ATOM 8620 O O . SER A 1 21 ? 2.154 1.975 -2.392 1.00 0.00 21 SER A O 20
ATOM 8628 N N . CYS A 1 22 ? 4.272 2.099 -1.652 1.00 0.00 22 CYS A N 20
ATOM 8629 C CA . CYS A 1 22 ? 3.888 2.742 -0.399 1.00 0.00 22 CYS A CA 20
ATOM 8630 C C . CYS A 1 22 ? 4.220 4.234 -0.382 1.00 0.00 22 CYS A C 20
ATOM 8631 O O . CYS A 1 22 ? 5.344 4.643 -0.681 1.00 0.00 22 CYS A O 20
ATOM 8638 N N . LYS A 1 23 ? 3.227 5.031 0.005 1.00 0.00 23 LYS A N 20
ATOM 8639 C CA . LYS A 1 23 ? 3.368 6.478 0.116 1.00 0.00 23 LYS A CA 20
ATOM 8640 C C . LYS A 1 23 ? 3.736 6.825 1.555 1.00 0.00 23 LYS A C 20
ATOM 8641 O O . LYS A 1 23 ? 4.226 5.960 2.280 1.00 0.00 23 LYS A O 20
ATOM 8660 N N . ASN A 1 24 ? 3.496 8.077 1.959 1.00 0.00 24 ASN A N 20
ATOM 8661 C CA . ASN A 1 24 ? 3.788 8.546 3.312 1.00 0.00 24 ASN A CA 20
ATOM 8662 C C . ASN A 1 24 ? 3.045 7.707 4.357 1.00 0.00 24 ASN A C 20
ATOM 8663 O O . ASN A 1 24 ? 2.137 8.186 5.037 1.00 0.00 24 ASN A O 20
ATOM 8674 N N . GLY A 1 25 ? 3.437 6.445 4.450 1.00 0.00 25 GLY A N 20
ATOM 8675 C CA . GLY A 1 25 ? 2.823 5.517 5.381 1.00 0.00 25 GLY A CA 20
ATOM 8676 C C . GLY A 1 25 ? 1.507 4.946 4.870 1.00 0.00 25 GLY A C 20
ATOM 8677 O O . GLY A 1 25 ? 0.707 4.445 5.661 1.00 0.00 25 GLY A O 20
ATOM 8681 N N . TYR A 1 26 ? 1.270 5.018 3.552 1.00 0.00 26 TYR A N 20
ATOM 8682 C CA . TYR A 1 26 ? 0.022 4.501 2.983 1.00 0.00 26 TYR A CA 20
ATOM 8683 C C . TYR A 1 26 ? 0.225 3.852 1.615 1.00 0.00 26 TYR A C 20
ATOM 8684 O O . TYR A 1 26 ? 1.346 3.744 1.127 1.00 0.00 26 TYR A O 20
ATOM 8702 N N . CYS A 1 27 ? -0.878 3.399 1.016 1.00 0.00 27 CYS A N 20
ATOM 8703 C CA . CYS A 1 27 ? -0.849 2.733 -0.284 1.00 0.00 27 CYS A CA 20
ATOM 8704 C C . CYS A 1 27 ? -0.918 3.726 -1.443 1.00 0.00 27 CYS A C 20
ATOM 8705 O O . CYS A 1 27 ? -1.634 4.725 -1.383 1.00 0.00 27 CYS A O 20
ATOM 8712 N N . GLN A 1 28 ? -0.176 3.421 -2.507 1.00 0.00 28 GLN A N 20
ATOM 8713 C CA . GLN A 1 28 ? -0.154 4.254 -3.707 1.00 0.00 28 GLN A CA 20
ATOM 8714 C C . GLN A 1 28 ? -1.221 3.791 -4.700 1.00 0.00 28 GLN A C 20
ATOM 8715 O O . GLN A 1 28 ? -2.007 4.593 -5.207 1.00 0.00 28 GLN A O 20
ATOM 8729 N N . GLY A 1 29 ? -1.227 2.484 -4.975 1.00 0.00 29 GLY A N 20
ATOM 8730 C CA . GLY A 1 29 ? -2.175 1.904 -5.909 1.00 0.00 29 GLY A CA 20
ATOM 8731 C C . GLY A 1 29 ? -1.819 0.468 -6.244 1.00 0.00 29 GLY A C 20
ATOM 8732 O O . GLY A 1 29 ? -0.875 0.218 -6.995 1.00 0.00 29 GLY A O 20
ATOM 8736 N N . CYS A 1 30 ? -2.560 -0.477 -5.667 1.00 0.00 30 CYS A N 20
ATOM 8737 C CA . CYS A 1 30 ? -2.308 -1.900 -5.887 1.00 0.00 30 CYS A CA 20
ATOM 8738 C C . CYS A 1 30 ? -2.903 -2.379 -7.225 1.00 0.00 30 CYS A C 20
ATOM 8739 O O . CYS A 1 30 ? -2.638 -1.781 -8.269 1.00 0.00 30 CYS A O 20
ATOM 8746 N N . THR A 1 31 ? -3.696 -3.457 -7.195 1.00 0.00 31 THR A N 20
ATOM 8747 C CA . THR A 1 31 ? -4.307 -4.002 -8.405 1.00 0.00 31 THR A CA 20
ATOM 8748 C C . THR A 1 31 ? -5.772 -4.364 -8.153 1.00 0.00 31 THR A C 20
ATOM 8749 O O . THR A 1 31 ? -6.620 -4.019 -9.003 1.00 0.00 31 THR A O 20
ATOM 8761 N N . THR A 1 1 ? -9.420 1.434 -2.608 1.00 0.00 1 THR A N 21
ATOM 8762 C CA . THR A 1 1 ? -8.477 2.570 -2.819 1.00 0.00 1 THR A CA 21
ATOM 8763 C C . THR A 1 1 ? -7.445 2.656 -1.693 1.00 0.00 1 THR A C 21
ATOM 8764 O O . THR A 1 1 ? -7.614 2.038 -0.639 1.00 0.00 1 THR A O 21
ATOM 8777 N N . PRO A 1 2 ? -6.355 3.424 -1.903 1.00 0.00 2 PRO A N 21
ATOM 8778 C CA . PRO A 1 2 ? -5.286 3.589 -0.903 1.00 0.00 2 PRO A CA 21
ATOM 8779 C C . PRO A 1 2 ? -5.687 4.478 0.273 1.00 0.00 2 PRO A C 21
ATOM 8780 O O . PRO A 1 2 ? -4.988 5.435 0.614 1.00 0.00 2 PRO A O 21
ATOM 8791 N N . TYR A 1 3 ? -6.803 4.136 0.907 1.00 0.00 3 TYR A N 21
ATOM 8792 C CA . TYR A 1 3 ? -7.288 4.873 2.066 1.00 0.00 3 TYR A CA 21
ATOM 8793 C C . TYR A 1 3 ? -6.912 4.123 3.340 1.00 0.00 3 TYR A C 21
ATOM 8794 O O . TYR A 1 3 ? -6.188 4.651 4.185 1.00 0.00 3 TYR A O 21
ATOM 8812 N N . PRO A 1 4 ? -7.389 2.864 3.493 1.00 0.00 4 PRO A N 21
ATOM 8813 C CA . PRO A 1 4 ? -7.096 2.037 4.653 1.00 0.00 4 PRO A CA 21
ATOM 8814 C C . PRO A 1 4 ? -5.923 1.073 4.426 1.00 0.00 4 PRO A C 21
ATOM 8815 O O . PRO A 1 4 ? -5.705 0.164 5.230 1.00 0.00 4 PRO A O 21
ATOM 8826 N N . VAL A 1 5 ? -5.165 1.265 3.333 1.00 0.00 5 VAL A N 21
ATOM 8827 C CA . VAL A 1 5 ? -4.030 0.395 3.039 1.00 0.00 5 VAL A CA 21
ATOM 8828 C C . VAL A 1 5 ? -2.717 1.106 3.350 1.00 0.00 5 VAL A C 21
ATOM 8829 O O . VAL A 1 5 ? -2.162 1.817 2.511 1.00 0.00 5 VAL A O 21
ATOM 8842 N N . ASN A 1 6 ? -2.237 0.908 4.574 1.00 0.00 6 ASN A N 21
ATOM 8843 C CA . ASN A 1 6 ? -0.991 1.523 5.034 1.00 0.00 6 ASN A CA 21
ATOM 8844 C C . ASN A 1 6 ? 0.199 0.609 4.745 1.00 0.00 6 ASN A C 21
ATOM 8845 O O . ASN A 1 6 ? 0.021 -0.579 4.465 1.00 0.00 6 ASN A O 21
ATOM 8856 N N . CYS A 1 7 ? 1.412 1.162 4.823 1.00 0.00 7 CYS A N 21
ATOM 8857 C CA . CYS A 1 7 ? 2.628 0.374 4.577 1.00 0.00 7 CYS A CA 21
ATOM 8858 C C . CYS A 1 7 ? 3.901 1.203 4.738 1.00 0.00 7 CYS A C 21
ATOM 8859 O O . CYS A 1 7 ? 3.854 2.421 4.930 1.00 0.00 7 CYS A O 21
ATOM 8866 N N . LYS A 1 8 ? 5.036 0.515 4.623 1.00 0.00 8 LYS A N 21
ATOM 8867 C CA . LYS A 1 8 ? 6.356 1.136 4.709 1.00 0.00 8 LYS A CA 21
ATOM 8868 C C . LYS A 1 8 ? 7.134 0.852 3.419 1.00 0.00 8 LYS A C 21
ATOM 8869 O O . LYS A 1 8 ? 7.719 1.757 2.822 1.00 0.00 8 LYS A O 21
ATOM 8888 N N . THR A 1 9 ? 7.109 -0.417 2.986 1.00 0.00 9 THR A N 21
ATOM 8889 C CA . THR A 1 9 ? 7.780 -0.845 1.755 1.00 0.00 9 THR A CA 21
ATOM 8890 C C . THR A 1 9 ? 6.743 -1.269 0.701 1.00 0.00 9 THR A C 21
ATOM 8891 O O . THR A 1 9 ? 5.537 -1.177 0.937 1.00 0.00 9 THR A O 21
ATOM 8902 N N . ASP A 1 10 ? 7.218 -1.725 -0.463 1.00 0.00 10 ASP A N 21
ATOM 8903 C CA . ASP A 1 10 ? 6.330 -2.151 -1.553 1.00 0.00 10 ASP A CA 21
ATOM 8904 C C . ASP A 1 10 ? 5.387 -3.281 -1.120 1.00 0.00 10 ASP A C 21
ATOM 8905 O O . ASP A 1 10 ? 4.166 -3.111 -1.099 1.00 0.00 10 ASP A O 21
ATOM 8914 N N . ARG A 1 11 ? 5.963 -4.439 -0.789 1.00 0.00 11 ARG A N 21
ATOM 8915 C CA . ARG A 1 11 ? 5.179 -5.613 -0.374 1.00 0.00 11 ARG A CA 21
ATOM 8916 C C . ARG A 1 11 ? 4.505 -5.446 0.995 1.00 0.00 11 ARG A C 21
ATOM 8917 O O . ARG A 1 11 ? 3.845 -6.369 1.474 1.00 0.00 11 ARG A O 21
ATOM 8938 N N . ASP A 1 12 ? 4.640 -4.274 1.611 1.00 0.00 12 ASP A N 21
ATOM 8939 C CA . ASP A 1 12 ? 4.011 -4.023 2.906 1.00 0.00 12 ASP A CA 21
ATOM 8940 C C . ASP A 1 12 ? 2.527 -3.773 2.706 1.00 0.00 12 ASP A C 21
ATOM 8941 O O . ASP A 1 12 ? 1.706 -4.102 3.564 1.00 0.00 12 ASP A O 21
ATOM 8950 N N . CYS A 1 13 ? 2.190 -3.220 1.543 1.00 0.00 13 CYS A N 21
ATOM 8951 C CA . CYS A 1 13 ? 0.809 -2.959 1.194 1.00 0.00 13 CYS A CA 21
ATOM 8952 C C . CYS A 1 13 ? 0.218 -4.154 0.440 1.00 0.00 13 CYS A C 21
ATOM 8953 O O . CYS A 1 13 ? -0.767 -4.008 -0.284 1.00 0.00 13 CYS A O 21
ATOM 8960 N N . VAL A 1 14 ? 0.826 -5.342 0.617 1.00 0.00 14 VAL A N 21
ATOM 8961 C CA . VAL A 1 14 ? 0.355 -6.560 -0.042 1.00 0.00 14 VAL A CA 21
ATOM 8962 C C . VAL A 1 14 ? -1.151 -6.757 0.168 1.00 0.00 14 VAL A C 21
ATOM 8963 O O . VAL A 1 14 ? -1.835 -7.320 -0.688 1.00 0.00 14 VAL A O 21
ATOM 8976 N N . MET A 1 15 ? -1.663 -6.262 1.302 1.00 0.00 15 MET A N 21
ATOM 8977 C CA . MET A 1 15 ? -3.093 -6.350 1.612 1.00 0.00 15 MET A CA 21
ATOM 8978 C C . MET A 1 15 ? -3.930 -5.745 0.477 1.00 0.00 15 MET A C 21
ATOM 8979 O O . MET A 1 15 ? -5.089 -6.115 0.284 1.00 0.00 15 MET A O 21
ATOM 8993 N N . CYS A 1 16 ? -3.324 -4.820 -0.277 1.00 0.00 16 CYS A N 21
ATOM 8994 C CA . CYS A 1 16 ? -3.991 -4.167 -1.400 1.00 0.00 16 CYS A CA 21
ATOM 8995 C C . CYS A 1 16 ? -3.890 -5.028 -2.663 1.00 0.00 16 CYS A C 21
ATOM 8996 O O . CYS A 1 16 ? -4.873 -5.193 -3.385 1.00 0.00 16 CYS A O 21
ATOM 9003 N N . GLY A 1 17 ? -2.701 -5.580 -2.921 1.00 0.00 17 GLY A N 21
ATOM 9004 C CA . GLY A 1 17 ? -2.512 -6.418 -4.098 1.00 0.00 17 GLY A CA 21
ATOM 9005 C C . GLY A 1 17 ? -1.169 -7.132 -4.121 1.00 0.00 17 GLY A C 21
ATOM 9006 O O . GLY A 1 17 ? -0.435 -7.132 -3.129 1.00 0.00 17 GLY A O 21
ATOM 9010 N N . LEU A 1 18 ? -0.850 -7.739 -5.264 1.00 0.00 18 LEU A N 21
ATOM 9011 C CA . LEU A 1 18 ? 0.405 -8.461 -5.445 1.00 0.00 18 LEU A CA 21
ATOM 9012 C C . LEU A 1 18 ? 1.485 -7.538 -6.002 1.00 0.00 18 LEU A C 21
ATOM 9013 O O . LEU A 1 18 ? 1.734 -7.503 -7.209 1.00 0.00 18 LEU A O 21
ATOM 9029 N N . GLY A 1 19 ? 2.107 -6.783 -5.108 1.00 0.00 19 GLY A N 21
ATOM 9030 C CA . GLY A 1 19 ? 3.150 -5.846 -5.504 1.00 0.00 19 GLY A CA 21
ATOM 9031 C C . GLY A 1 19 ? 2.624 -4.428 -5.578 1.00 0.00 19 GLY A C 21
ATOM 9032 O O . GLY A 1 19 ? 2.250 -3.953 -6.651 1.00 0.00 19 GLY A O 21
ATOM 9036 N N . ILE A 1 20 ? 2.556 -3.766 -4.424 1.00 0.00 20 ILE A N 21
ATOM 9037 C CA . ILE A 1 20 ? 2.028 -2.409 -4.340 1.00 0.00 20 ILE A CA 21
ATOM 9038 C C . ILE A 1 20 ? 3.110 -1.388 -4.021 1.00 0.00 20 ILE A C 21
ATOM 9039 O O . ILE A 1 20 ? 4.074 -1.687 -3.324 1.00 0.00 20 ILE A O 21
ATOM 9055 N N . SER A 1 21 ? 2.914 -0.164 -4.503 1.00 0.00 21 SER A N 21
ATOM 9056 C CA . SER A 1 21 ? 3.845 0.920 -4.231 1.00 0.00 21 SER A CA 21
ATOM 9057 C C . SER A 1 21 ? 3.390 1.648 -2.971 1.00 0.00 21 SER A C 21
ATOM 9058 O O . SER A 1 21 ? 2.192 1.859 -2.771 1.00 0.00 21 SER A O 21
ATOM 9066 N N . CYS A 1 22 ? 4.333 2.006 -2.107 1.00 0.00 22 CYS A N 21
ATOM 9067 C CA . CYS A 1 22 ? 3.990 2.681 -0.860 1.00 0.00 22 CYS A CA 21
ATOM 9068 C C . CYS A 1 22 ? 4.299 4.176 -0.916 1.00 0.00 22 CYS A C 21
ATOM 9069 O O . CYS A 1 22 ? 5.411 4.584 -1.257 1.00 0.00 22 CYS A O 21
ATOM 9076 N N . LYS A 1 23 ? 3.304 4.982 -0.544 1.00 0.00 23 LYS A N 21
ATOM 9077 C CA . LYS A 1 23 ? 3.438 6.433 -0.503 1.00 0.00 23 LYS A CA 21
ATOM 9078 C C . LYS A 1 23 ? 3.803 6.859 0.917 1.00 0.00 23 LYS A C 21
ATOM 9079 O O . LYS A 1 23 ? 4.332 6.050 1.672 1.00 0.00 23 LYS A O 21
ATOM 9098 N N . ASN A 1 24 ? 3.518 8.118 1.262 1.00 0.00 24 ASN A N 21
ATOM 9099 C CA . ASN A 1 24 ? 3.809 8.674 2.587 1.00 0.00 24 ASN A CA 21
ATOM 9100 C C . ASN A 1 24 ? 3.164 7.851 3.711 1.00 0.00 24 ASN A C 21
ATOM 9101 O O . ASN A 1 24 ? 2.270 8.323 4.420 1.00 0.00 24 ASN A O 21
ATOM 9112 N N . GLY A 1 25 ? 3.631 6.618 3.853 1.00 0.00 25 GLY A N 21
ATOM 9113 C CA . GLY A 1 25 ? 3.122 5.712 4.867 1.00 0.00 25 GLY A CA 21
ATOM 9114 C C . GLY A 1 25 ? 1.826 5.027 4.461 1.00 0.00 25 GLY A C 21
ATOM 9115 O O . GLY A 1 25 ? 1.136 4.460 5.313 1.00 0.00 25 GLY A O 21
ATOM 9119 N N . TYR A 1 26 ? 1.483 5.072 3.168 1.00 0.00 26 TYR A N 21
ATOM 9120 C CA . TYR A 1 26 ? 0.243 4.444 2.697 1.00 0.00 26 TYR A CA 21
ATOM 9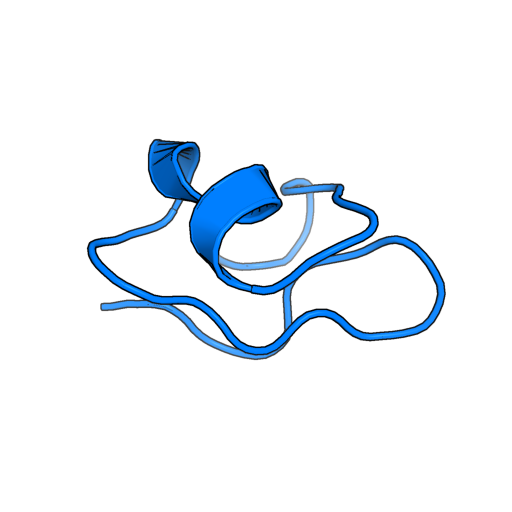121 C C . TYR A 1 26 ? 0.399 3.811 1.315 1.00 0.00 26 TYR A C 21
ATOM 9122 O O . TYR A 1 26 ? 1.494 3.766 0.763 1.00 0.00 26 TYR A O 21
ATOM 9140 N N . CYS A 1 27 ? -0.711 3.312 0.770 1.00 0.00 27 CYS A N 21
ATOM 9141 C CA . CYS A 1 27 ? -0.716 2.667 -0.539 1.00 0.00 27 CYS A CA 21
ATOM 9142 C C . CYS A 1 27 ? -0.772 3.688 -1.670 1.00 0.00 27 CYS A C 21
ATOM 9143 O O . CYS A 1 27 ? -1.495 4.678 -1.591 1.00 0.00 27 CYS A O 21
ATOM 9150 N N . GLN A 1 28 ? -0.018 3.428 -2.732 1.00 0.00 28 GLN A N 21
ATOM 9151 C CA . GLN A 1 28 ? 0.000 4.307 -3.897 1.00 0.00 28 GLN A CA 21
ATOM 9152 C C . GLN A 1 28 ? -1.059 3.871 -4.913 1.00 0.00 28 GLN A C 21
ATOM 9153 O O . GLN A 1 28 ? -1.679 4.704 -5.577 1.00 0.00 28 GLN A O 21
ATOM 9167 N N . GLY A 1 29 ? -1.250 2.552 -5.027 1.00 0.00 29 GLY A N 21
ATOM 9168 C CA . GLY A 1 29 ? -2.217 1.997 -5.957 1.00 0.00 29 GLY A CA 21
ATOM 9169 C C . GLY A 1 29 ? -1.863 0.568 -6.335 1.00 0.00 29 GLY A C 21
ATOM 9170 O O . GLY A 1 29 ? -0.895 0.337 -7.062 1.00 0.00 29 GLY A O 21
ATOM 9174 N N . CYS A 1 30 ? -2.633 -0.392 -5.824 1.00 0.00 30 CYS A N 21
ATOM 9175 C CA . CYS A 1 30 ? -2.382 -1.807 -6.094 1.00 0.00 30 CYS A CA 21
ATOM 9176 C C . CYS A 1 30 ? -3.054 -2.259 -7.402 1.00 0.00 30 CYS A C 21
ATOM 9177 O O . CYS A 1 30 ? -2.896 -1.606 -8.436 1.00 0.00 30 CYS A O 21
ATOM 9184 N N . THR A 1 31 ? -3.792 -3.375 -7.361 1.00 0.00 31 THR A N 21
ATOM 9185 C CA . THR A 1 31 ? -4.469 -3.900 -8.548 1.00 0.00 31 THR A CA 21
ATOM 9186 C C . THR A 1 31 ? -5.935 -3.466 -8.580 1.00 0.00 31 THR A C 21
ATOM 9187 O O . THR A 1 31 ? -6.573 -3.434 -7.502 1.00 0.00 31 THR A O 21
#

Sequence (31 aa):
TPYPVNCKTDRDCVMCGLGISCKNGYCQGCTTPYPVNCKTDRDCVMCGLGISCKNGYCQGCTTPYPVNCKTDRDCVMCGLGISCKNGYCQGCTTPYPVNCKTDRDCVMCGLGISCKNGYCQGCTTPYPVNCKTDRDCVMCGLGISCKNGYCQGCTTPYPVNCKTDRDCVMCGLGISCKNGYCQGCTTPYPVNCKTDRDCVMCGLGISCKNGYCQGCTTPYPVNCKTDRDCVMCGLGISCKNGYCQGCTTPYPVNCKTDRDCVMCGLGISCKNGYCQGCTTPYPVNCKTDRDCVMCGLGISCKNGYCQGCTTPYPVNCKTDRDCVMCGLGISCKNGYCQGCTTPYPVNCKTDRDCVMCGLGISCKNGYCQGCTTPYPVNCKTDRDCVMCGLGISCKNGYCQGCTTPYPVNCKTDRDCVMCGLGISCKNGYCQGCTTPYPVNCKTDRDCVMCGLGISCKNGYCQGCTTPYPVNCKTDRDCVMCGLGISCKNGYCQGCTTPYPVNCKTDRDCVMCGLGISCKNGYCQGCTTPYPVNCKTDRDCVMCGLGISCKNGYCQGCTTPYPVNCKTDRDCVMCGLGISCKNGYCQGCTTPYPVNCKTDRDCVMCGLGISCKNGYCQGCTTPYPVNCKTDRDCVMCGLGISCKNGYCQGCT

B-factor: mean 0.76, std 0.93, range [0.04, 5.07]

Solvent-accessible surface area: 2521 Å² total; per-residue (Å²): 132,40,195,103,18,95,11,187,82,67,201,68,0,86,179,23,10,169,43,0,54,32,101,146,36,111,2,99,45,34,153

Organism: Olivierus martensii (NCBI:txid34649)